Protein AF-A0A5J4NPS8-F1 (afdb_monomer_lite)

pLDDT: mean 72.7, std 23.95, range [23.03, 97.62]

Secondary structure (DSSP, 8-state):
-HHHHHHHHHHHHHHHHHHHHHHHHHHTTHHHHHHHTTT-TT-TGGG-HHHHHHHHHHHHHHHHTHHHHHHHHHHHHHHHHHHHGGGGGGS-HHHHHHHHHHHHHHHHTS-GGGG--TT----THHHHHHHHHHHHHHHHH-TT-HHHHHHHHHHHHHTT-HHHHHHHHHHHHHHHHHHHHHHHHT-TT--GGG--GGGTTS----S--SS-----S--HHHHHHHHHHHHHHTTSPPTTTTTTS--S----------------HHHHHHHHHHHHHHH-TT-HHHHHHHHHHHHHHHHHTTS-------------------------------HHHHHHHHHHHHHHHHTTSHHHHT-HHHHHHHHHHHHTTT-HHHHHHHHHHHHHH-SS-HHHHHHHHHHHHHHHHHHHHHHHHHHHHHT--------SSSSHHHHHHHHHHHHHHHHHHHGGGHHHHHHHHHHHHHHHHHTT-------S--SSTTS-HHHHHHHHHHHGGGS--SS--HHHHHHHTT-------------PPPS-----SSPPEE--STTPPSEE-TTEEEEEEEEEEPPPSSTTEEEEEEE-TT--EEEEEEESBPTT-S--TT-EEEEES-EEEEEEE-HHHHHHHHHHHHHH----HHHHHHHHHHHHTT-SB------TT-SSPPPPPBPPPEEEEEEEES-GGG-EETTEE-GGGSBPPP-TTSS-----

Organism: NCBI:txid34504

Sequence (720 aa):
MENCTDVALALSRASETVQNLIKFRSQFVNEMVEQYDIFSENDQLWNSSERLDNLIVDVRKLFDCKAERMSEVFEATLTTLKQMEPLFARASSIEKSKFCYLNGKALNAIQPDMLQSAACETDCTAWTSQAALWLTRALKFNPQCADSWCELGESCWRQGHPAEAINHFRQALKIADLRMKVYLSCLPNVKPHLRCPAFMLFPYVDPSTVTGKPFNPQQPSHVDALCQLSMALRQLPSSAQTSANHGTSAASVNQPPSSAVGKDHLSESLQLAHEAVRHSPTNGHAWSVLGNALLTTYFEHFAPTVPNSVAGSQSGAERRQADSETIQPVQAATTSQRIMSRCIAAYAQAAKDLCTALEPNFHFNRGIAWHYQDMYANSLRSWLRAICLDPQWCAPRTCALRLVQFILELVYSVDQLRRELNGTCTGVAGDAHHGAHEEHKLSMSHTKRLRDLIAPLAPCLHLLTLVNDRDQSEQLELSAAVKPTTESSKLTGQQRSAVIRLLGPYWSPASGDPAATSLLTGTQKHKGKRGKSRRSLPPSCPLTTRPLQLSLFDDLKVGQNMGKVCVGRVVNQLPSDSELVLNLLLLDAQGSPMAVRLCNIGKGLGPVRKDTVAIPHPFVEECEIPGCLLRAVLQLNAAFDTSDEPLCKLLNKLNELHLVDATVPVNETSELLPEPPTIPNMSLRMLRVPIPDILVVNGQPVGSSWTAAPILKHIFFTAV

Structure (mmCIF, N/CA/C/O backbone):
data_AF-A0A5J4NPS8-F1
#
_entry.id   AF-A0A5J4NPS8-F1
#
loop_
_atom_site.group_PDB
_atom_site.id
_atom_site.type_symbol
_atom_site.label_atom_id
_atom_site.label_alt_id
_atom_site.label_comp_id
_atom_site.label_asym_id
_atom_site.label_entity_id
_atom_site.label_seq_id
_atom_site.pdbx_PDB_ins_code
_atom_site.Cartn_x
_atom_site.Cartn_y
_atom_site.Cartn_z
_atom_site.occupancy
_atom_site.B_iso_or_equiv
_atom_site.auth_seq_id
_atom_site.auth_comp_id
_atom_site.auth_asym_id
_atom_site.auth_atom_id
_atom_site.pdbx_PDB_model_num
ATOM 1 N N . MET A 1 1 ? 29.498 -2.918 -48.732 1.00 44.78 1 MET A N 1
ATOM 2 C CA . MET A 1 1 ? 28.532 -3.807 -48.052 1.00 44.78 1 MET A CA 1
ATOM 3 C C . MET A 1 1 ? 29.078 -4.312 -46.717 1.00 44.78 1 MET A C 1
ATOM 5 O O . MET A 1 1 ? 28.304 -4.328 -45.775 1.00 44.78 1 MET A O 1
ATOM 9 N N . GLU A 1 2 ? 30.384 -4.580 -46.592 1.00 48.59 2 GLU A N 1
ATOM 10 C CA . GLU A 1 2 ? 31.048 -5.025 -45.343 1.00 48.59 2 GLU A CA 1
ATOM 11 C C . GLU A 1 2 ? 30.853 -4.081 -44.130 1.00 48.59 2 GLU A C 1
ATOM 13 O O . GLU A 1 2 ? 30.444 -4.524 -43.066 1.00 48.59 2 GLU A O 1
ATOM 18 N N . ASN A 1 3 ? 30.979 -2.755 -44.287 1.00 57.25 3 ASN A N 1
ATOM 19 C CA . ASN A 1 3 ? 30.721 -1.825 -43.164 1.00 57.25 3 ASN A CA 1
ATOM 20 C C . ASN A 1 3 ? 29.261 -1.824 -42.659 1.00 57.25 3 ASN A C 1
ATOM 22 O O . ASN A 1 3 ? 29.002 -1.413 -41.531 1.00 57.25 3 ASN A O 1
ATOM 26 N N . CYS A 1 4 ? 28.290 -2.221 -43.489 1.00 59.28 4 CYS A N 1
ATOM 27 C CA . CYS A 1 4 ? 26.874 -2.207 -43.104 1.00 59.28 4 CYS A CA 1
ATOM 28 C C . CYS A 1 4 ? 26.511 -3.451 -42.277 1.00 59.28 4 CYS A C 1
ATOM 30 O O . CYS A 1 4 ? 25.656 -3.377 -41.397 1.00 59.28 4 CYS A O 1
ATOM 32 N N . THR A 1 5 ? 27.192 -4.576 -42.525 1.00 67.81 5 THR A N 1
ATOM 33 C CA . THR A 1 5 ? 27.044 -5.806 -41.740 1.00 67.81 5 THR A CA 1
ATOM 34 C C . THR A 1 5 ? 27.658 -5.666 -40.346 1.00 67.81 5 THR A C 1
ATOM 36 O O . THR A 1 5 ? 27.051 -6.121 -39.379 1.00 67.81 5 THR A O 1
ATOM 39 N N . ASP A 1 6 ? 28.776 -4.943 -40.215 1.00 82.69 6 ASP A N 1
ATOM 40 C CA . ASP A 1 6 ? 29.448 -4.729 -38.925 1.00 82.69 6 ASP A CA 1
ATOM 41 C C . ASP A 1 6 ? 28.643 -3.833 -37.969 1.00 82.69 6 ASP A C 1
ATOM 43 O O . ASP A 1 6 ? 28.524 -4.137 -36.781 1.00 82.69 6 ASP A O 1
ATOM 47 N N . VAL A 1 7 ? 28.023 -2.759 -38.476 1.00 88.12 7 VAL A N 1
ATOM 48 C CA . VAL A 1 7 ? 27.180 -1.855 -37.665 1.00 88.12 7 VAL A CA 1
ATOM 49 C C . VAL A 1 7 ? 25.902 -2.553 -37.195 1.00 88.12 7 VAL A C 1
ATOM 51 O O . VAL A 1 7 ? 25.507 -2.410 -36.036 1.00 88.12 7 VAL A O 1
ATOM 54 N N . ALA A 1 8 ? 25.260 -3.335 -38.067 1.00 86.50 8 ALA A N 1
ATOM 55 C CA . ALA A 1 8 ? 24.063 -4.091 -37.710 1.00 86.50 8 ALA A CA 1
ATOM 56 C C . ALA A 1 8 ? 24.359 -5.157 -36.640 1.00 86.50 8 ALA A C 1
ATOM 58 O O . ALA A 1 8 ? 23.600 -5.296 -35.677 1.00 86.50 8 ALA A O 1
ATOM 59 N N . LEU A 1 9 ? 25.488 -5.862 -36.767 1.00 89.75 9 LEU A N 1
ATOM 60 C CA . LEU A 1 9 ? 25.941 -6.846 -35.785 1.00 89.75 9 LEU A CA 1
ATOM 61 C C . LEU A 1 9 ? 26.303 -6.185 -34.445 1.00 89.75 9 LEU A C 1
ATOM 63 O O . LEU A 1 9 ? 25.888 -6.671 -33.391 1.00 89.75 9 LEU A O 1
ATOM 67 N N . ALA A 1 10 ? 26.989 -5.038 -34.476 1.00 91.12 10 ALA A N 1
ATOM 68 C CA . ALA A 1 10 ? 27.291 -4.253 -33.280 1.00 91.12 10 ALA A CA 1
ATOM 69 C C . ALA A 1 10 ? 26.016 -3.773 -32.564 1.00 91.12 10 ALA A C 1
ATOM 71 O O . ALA A 1 10 ? 25.919 -3.898 -31.346 1.00 91.12 10 ALA A O 1
ATOM 72 N N . LEU A 1 11 ? 25.004 -3.293 -33.298 1.00 91.25 11 LEU A N 1
ATOM 73 C CA . LEU A 1 11 ? 23.706 -2.920 -32.718 1.00 91.25 11 LEU A CA 1
ATOM 74 C C . LEU A 1 11 ? 22.974 -4.104 -32.092 1.00 91.25 11 LEU A C 1
ATOM 76 O O . LEU A 1 11 ? 22.384 -3.951 -31.024 1.00 91.25 11 LEU A O 1
ATOM 80 N N . SER A 1 12 ? 23.001 -5.270 -32.741 1.00 92.44 12 SER A N 1
ATOM 81 C CA . SER A 1 12 ? 22.398 -6.485 -32.188 1.00 92.44 12 SER A CA 1
ATOM 82 C C . SER A 1 12 ? 23.058 -6.856 -30.863 1.00 92.44 12 SER A C 1
ATOM 84 O O . SER A 1 12 ? 22.365 -7.070 -29.871 1.00 92.44 12 SER A O 1
ATOM 86 N N . ARG A 1 13 ? 24.396 -6.846 -30.822 1.00 93.56 13 ARG A N 1
ATOM 87 C CA . ARG A 1 13 ? 25.163 -7.156 -29.612 1.00 93.56 13 ARG A CA 1
ATOM 88 C C . ARG A 1 13 ? 24.951 -6.118 -28.507 1.00 93.56 13 ARG A C 1
ATOM 90 O O . ARG A 1 13 ? 24.788 -6.501 -27.357 1.00 93.56 13 ARG A O 1
ATOM 97 N N . ALA A 1 14 ? 24.895 -4.828 -28.845 1.00 92.88 14 ALA A N 1
ATOM 98 C CA . ALA A 1 14 ? 24.568 -3.762 -27.895 1.00 92.88 14 ALA A CA 1
ATOM 99 C C . ALA A 1 14 ? 23.147 -3.912 -27.325 1.00 92.88 14 ALA A C 1
ATOM 101 O O . ALA A 1 14 ? 22.915 -3.680 -26.143 1.00 92.88 14 ALA A O 1
ATOM 102 N N . SER A 1 15 ? 22.178 -4.306 -28.155 1.00 93.25 15 SER A N 1
ATOM 103 C CA . SER A 1 15 ? 20.814 -4.563 -27.689 1.00 93.25 15 SER A CA 1
ATOM 104 C C . SER A 1 15 ? 20.766 -5.761 -26.745 1.00 93.25 15 SER A C 1
ATOM 106 O O . SER A 1 15 ? 20.079 -5.703 -25.730 1.00 93.25 15 SER A O 1
ATOM 108 N N . GLU A 1 16 ? 21.479 -6.837 -27.072 1.00 94.69 16 GLU A N 1
ATOM 109 C CA . GLU A 1 16 ? 21.549 -8.046 -26.253 1.00 94.69 16 GLU A CA 1
ATOM 110 C C . GLU A 1 16 ? 22.204 -7.773 -24.894 1.00 94.69 16 GLU A C 1
ATOM 112 O O . GLU A 1 16 ? 21.657 -8.156 -23.863 1.00 94.69 16 GLU A O 1
ATOM 117 N N . THR A 1 17 ? 23.323 -7.044 -24.858 1.00 94.25 17 THR A N 1
ATOM 118 C CA . THR A 1 17 ? 24.016 -6.728 -23.599 1.00 94.25 17 THR A CA 1
ATOM 119 C C . THR A 1 17 ? 23.158 -5.863 -22.679 1.00 94.25 17 THR A C 1
ATOM 121 O O . THR A 1 17 ? 23.041 -6.159 -21.492 1.00 94.25 17 THR A O 1
ATOM 124 N N . VAL A 1 18 ? 22.481 -4.847 -23.223 1.00 92.62 18 VAL A N 1
ATOM 125 C CA . VAL A 1 18 ? 21.555 -4.004 -22.449 1.00 92.62 18 VAL A CA 1
ATOM 126 C C . VAL A 1 18 ? 20.334 -4.796 -21.974 1.00 92.62 18 VAL A C 1
ATOM 128 O O . VAL A 1 18 ? 19.896 -4.625 -20.837 1.00 92.62 18 VAL A O 1
ATOM 131 N N . GLN A 1 19 ? 19.791 -5.696 -22.798 1.00 91.06 19 GLN A N 1
ATOM 132 C CA . GLN A 1 19 ? 18.701 -6.581 -22.375 1.00 91.06 19 GLN A CA 1
ATOM 133 C C . GLN A 1 19 ? 19.138 -7.533 -21.262 1.00 91.06 19 GLN A C 1
ATOM 135 O O . GLN A 1 19 ? 18.377 -7.729 -20.320 1.00 91.06 19 GLN A O 1
ATOM 140 N N . ASN A 1 20 ? 20.357 -8.073 -21.325 1.00 92.06 20 ASN A N 1
ATOM 141 C CA . ASN A 1 20 ? 20.907 -8.931 -20.278 1.00 92.06 20 ASN A CA 1
ATOM 142 C C . ASN A 1 20 ? 21.058 -8.180 -18.951 1.00 92.06 20 ASN A C 1
ATOM 144 O O . ASN A 1 20 ? 20.686 -8.726 -17.916 1.00 92.06 20 ASN A O 1
ATOM 148 N N . LEU A 1 21 ? 21.508 -6.920 -18.976 1.00 89.94 21 LEU A N 1
ATOM 149 C CA . LEU A 1 21 ? 21.555 -6.064 -17.787 1.00 89.94 21 LEU A CA 1
ATOM 150 C C . LEU A 1 21 ? 20.160 -5.858 -17.174 1.00 89.94 21 LEU A C 1
ATOM 152 O O . LEU A 1 21 ? 19.966 -6.071 -15.978 1.00 89.94 21 LEU A O 1
ATOM 156 N N . ILE A 1 22 ? 19.174 -5.480 -17.992 1.00 86.56 22 ILE A N 1
ATOM 157 C CA . ILE A 1 22 ? 17.793 -5.255 -17.532 1.00 86.56 22 ILE A CA 1
ATOM 158 C C . ILE A 1 22 ? 17.183 -6.553 -16.995 1.00 86.56 22 ILE A C 1
ATOM 160 O O . ILE A 1 22 ? 16.532 -6.546 -15.951 1.00 86.56 22 ILE A O 1
ATOM 164 N N . LYS A 1 23 ? 17.412 -7.672 -17.689 1.00 87.06 23 LYS A N 1
ATOM 165 C CA . LYS A 1 23 ? 16.945 -8.995 -17.281 1.00 87.06 23 LYS A CA 1
ATOM 166 C C . LYS A 1 23 ? 17.560 -9.391 -15.945 1.00 87.06 23 LYS A C 1
ATOM 168 O O . LYS A 1 23 ? 16.820 -9.781 -15.052 1.00 87.06 23 LYS A O 1
ATOM 173 N N . PHE A 1 24 ? 18.875 -9.238 -15.792 1.00 87.88 24 PHE A N 1
ATOM 174 C CA . PHE A 1 24 ? 19.563 -9.515 -14.536 1.00 87.88 24 PHE A CA 1
ATOM 175 C C . PHE A 1 24 ? 18.956 -8.692 -13.400 1.00 87.88 24 PHE A C 1
ATOM 177 O O . PHE A 1 24 ? 18.512 -9.263 -12.414 1.00 87.88 24 PHE A O 1
ATOM 184 N N . ARG A 1 25 ? 18.810 -7.375 -13.576 1.00 84.25 25 ARG A N 1
ATOM 185 C CA . ARG A 1 25 ? 18.185 -6.491 -12.582 1.00 84.25 25 ARG A CA 1
ATOM 186 C C . ARG A 1 25 ? 16.781 -6.944 -12.170 1.00 84.25 25 ARG A C 1
ATOM 188 O O . ARG A 1 25 ? 16.480 -6.982 -10.982 1.00 84.25 25 ARG A O 1
ATOM 195 N N . SER A 1 26 ? 15.919 -7.231 -13.144 1.00 79.69 26 SER A N 1
ATOM 196 C CA . SER A 1 26 ? 14.492 -7.478 -12.904 1.00 79.69 26 SER A CA 1
ATOM 197 C C . SER A 1 26 ? 14.161 -8.928 -12.535 1.00 79.69 26 SER A C 1
ATOM 199 O O . SER A 1 26 ? 13.085 -9.170 -12.007 1.00 79.69 26 SER A O 1
ATOM 201 N N . GLN A 1 27 ? 15.049 -9.887 -12.813 1.00 83.75 27 GLN A N 1
ATOM 202 C CA . GLN A 1 27 ? 14.790 -11.324 -12.634 1.00 83.75 27 GLN A CA 1
ATOM 203 C C . GLN A 1 27 ? 15.786 -12.013 -11.694 1.00 83.75 27 GLN A C 1
ATOM 205 O O . GLN A 1 27 ? 15.737 -13.230 -11.541 1.00 83.75 27 GLN A O 1
ATOM 210 N N . PHE A 1 28 ? 16.676 -11.260 -11.037 1.00 85.81 28 PHE A N 1
ATOM 211 C CA . PHE A 1 28 ? 17.674 -11.803 -10.106 1.00 85.81 28 PHE A CA 1
ATOM 212 C C . PHE A 1 28 ? 17.069 -12.659 -8.984 1.00 85.81 28 PHE A C 1
ATOM 214 O O . PHE A 1 28 ? 17.697 -13.598 -8.512 1.00 85.81 28 PHE A O 1
ATOM 221 N N . VAL A 1 29 ? 15.842 -12.340 -8.567 1.00 88.31 29 VAL A N 1
ATOM 222 C CA . VAL A 1 29 ? 15.129 -13.024 -7.478 1.00 88.31 29 VAL A CA 1
ATOM 223 C C . VAL A 1 29 ? 14.244 -14.181 -7.955 1.00 88.31 29 VAL A C 1
ATOM 225 O O . VAL A 1 29 ? 13.626 -14.835 -7.120 1.00 88.31 29 VAL A O 1
ATOM 228 N N . ASN A 1 30 ? 14.167 -14.459 -9.264 1.00 89.88 30 ASN A N 1
ATOM 229 C CA . ASN A 1 30 ? 13.216 -15.430 -9.822 1.00 89.88 30 ASN A CA 1
ATOM 230 C C . ASN A 1 30 ? 13.390 -16.838 -9.252 1.00 89.88 30 ASN A C 1
ATOM 232 O O . ASN A 1 30 ? 12.401 -17.457 -8.881 1.00 89.88 30 ASN A O 1
ATOM 236 N N . GLU A 1 31 ? 14.629 -17.322 -9.146 1.00 89.75 31 GLU A N 1
ATOM 237 C CA . GLU A 1 31 ? 14.908 -18.668 -8.627 1.00 89.75 31 GLU A CA 1
ATOM 238 C C . GLU A 1 31 ? 14.373 -18.830 -7.195 1.00 89.75 31 GLU A C 1
ATOM 240 O O . GLU A 1 31 ? 13.678 -19.797 -6.891 1.00 89.75 31 GLU A O 1
ATOM 245 N N . MET A 1 32 ? 14.602 -17.829 -6.338 1.00 92.56 32 MET A N 1
ATOM 246 C CA . MET A 1 32 ? 14.068 -17.790 -4.973 1.00 92.56 32 MET A CA 1
ATOM 247 C C . MET A 1 32 ? 12.535 -17.675 -4.966 1.00 92.56 32 MET A C 1
ATOM 249 O O . MET A 1 32 ? 11.861 -18.351 -4.190 1.00 92.56 32 MET A O 1
ATOM 253 N N . VAL A 1 33 ? 11.964 -16.827 -5.826 1.00 92.06 33 VAL A N 1
ATOM 254 C CA . VAL A 1 33 ? 10.509 -16.656 -5.950 1.00 92.06 33 VAL A CA 1
ATOM 255 C C . VAL A 1 33 ? 9.825 -17.973 -6.318 1.00 92.06 33 VAL A C 1
ATOM 257 O O . VAL A 1 33 ? 8.807 -18.306 -5.709 1.00 92.06 33 VAL A O 1
ATOM 260 N N . GLU A 1 34 ? 10.385 -18.722 -7.269 1.00 92.19 34 GLU A N 1
ATOM 261 C CA . GLU A 1 34 ? 9.882 -20.028 -7.705 1.00 92.19 34 GLU A CA 1
ATOM 262 C C . GLU A 1 34 ? 10.060 -21.096 -6.618 1.00 92.19 34 GLU A C 1
ATOM 264 O O . GLU A 1 34 ? 9.116 -21.824 -6.318 1.00 92.19 34 GLU A O 1
ATOM 269 N N . GLN A 1 35 ? 11.228 -21.147 -5.968 1.00 93.69 35 GLN A N 1
ATOM 270 C CA . GLN A 1 35 ? 11.519 -22.091 -4.882 1.00 93.69 35 GLN A CA 1
ATOM 271 C C . GLN A 1 35 ? 10.521 -21.971 -3.720 1.00 93.69 35 GLN A C 1
ATOM 273 O O . GLN A 1 35 ? 10.077 -22.978 -3.160 1.00 93.69 35 GLN A O 1
ATOM 278 N N . TYR A 1 36 ? 10.170 -20.742 -3.338 1.00 93.88 36 TYR A N 1
ATOM 279 C CA . TYR A 1 36 ? 9.294 -20.483 -2.195 1.00 93.88 36 TYR A CA 1
ATOM 280 C C . TYR A 1 36 ? 7.821 -20.282 -2.569 1.00 93.88 36 TYR A C 1
ATOM 282 O O . TYR A 1 36 ? 6.982 -20.246 -1.669 1.00 93.88 36 TYR A O 1
ATOM 290 N N . ASP A 1 37 ? 7.491 -20.209 -3.861 1.00 92.75 37 ASP A N 1
ATOM 291 C CA . ASP A 1 37 ? 6.150 -19.886 -4.366 1.00 92.75 37 ASP A CA 1
ATOM 292 C C . ASP A 1 37 ? 5.600 -18.587 -3.729 1.00 92.75 37 ASP A C 1
ATOM 294 O O . ASP A 1 37 ? 4.496 -18.520 -3.184 1.00 92.75 37 ASP A O 1
ATOM 298 N N . ILE A 1 38 ? 6.420 -17.526 -3.744 1.00 92.69 38 ILE A N 1
ATOM 299 C CA . ILE A 1 38 ? 6.174 -16.258 -3.018 1.00 92.69 38 ILE A CA 1
ATOM 300 C C . ILE A 1 38 ? 4.837 -15.601 -3.417 1.00 92.69 38 ILE A C 1
ATOM 302 O O . ILE A 1 38 ? 4.166 -14.950 -2.598 1.00 92.69 38 ILE A O 1
ATOM 306 N N . PHE A 1 39 ? 4.430 -15.779 -4.675 1.00 91.19 39 PHE A N 1
ATOM 307 C CA . PHE A 1 39 ? 3.239 -15.161 -5.263 1.00 91.19 39 PHE A CA 1
ATOM 308 C C . PHE A 1 39 ? 1.999 -16.066 -5.278 1.00 91.19 39 PHE A C 1
ATOM 310 O O . PHE A 1 39 ? 0.966 -15.639 -5.790 1.00 91.19 39 PHE A O 1
ATOM 317 N N . SER A 1 40 ? 2.067 -17.259 -4.676 1.00 87.12 40 SER A N 1
ATOM 318 C CA . SER A 1 40 ? 0.933 -18.183 -4.555 1.00 87.12 40 SER A CA 1
ATOM 319 C C . SER A 1 40 ? -0.300 -17.529 -3.935 1.00 87.12 40 SER A C 1
ATOM 321 O O . SER A 1 40 ? -0.193 -16.843 -2.914 1.00 87.12 40 SER A O 1
ATOM 323 N N . GLU A 1 41 ? -1.483 -17.818 -4.480 1.00 79.00 41 GLU A N 1
ATOM 324 C CA . GLU A 1 41 ? -2.767 -17.429 -3.874 1.00 79.00 41 GLU A CA 1
ATOM 325 C C . GLU A 1 41 ? -3.144 -18.316 -2.676 1.00 79.00 41 GLU A C 1
ATOM 327 O O . GLU A 1 41 ? -3.942 -17.913 -1.835 1.00 79.00 41 GLU A O 1
ATOM 332 N N . ASN A 1 42 ? -2.542 -19.505 -2.557 1.00 82.25 42 ASN A N 1
ATOM 333 C CA . ASN A 1 42 ? -2.831 -20.446 -1.470 1.00 82.25 42 ASN A CA 1
ATOM 334 C C . ASN A 1 42 ? -2.170 -20.054 -0.137 1.00 82.25 42 ASN A C 1
ATOM 336 O O . ASN A 1 42 ? -2.407 -20.707 0.878 1.00 82.25 42 ASN A O 1
ATOM 340 N N . ASP A 1 43 ? -1.300 -19.036 -0.148 1.00 83.31 43 ASP A N 1
ATOM 341 C CA . ASP A 1 43 ? -0.603 -18.472 1.013 1.00 83.31 43 ASP A CA 1
ATOM 342 C C . ASP A 1 43 ? 0.094 -19.510 1.933 1.00 83.31 43 ASP A C 1
ATOM 344 O O . ASP A 1 43 ? 0.365 -19.233 3.100 1.00 83.31 43 ASP A O 1
ATOM 348 N N . GLN A 1 44 ? 0.447 -20.699 1.418 1.00 88.56 44 GLN A N 1
ATOM 349 C CA . GLN A 1 44 ? 1.082 -21.772 2.203 1.00 88.56 44 GLN A CA 1
ATOM 350 C C . GLN A 1 44 ? 2.422 -21.343 2.811 1.00 88.56 44 GLN A C 1
ATOM 352 O O . GLN A 1 44 ? 2.707 -21.670 3.961 1.00 88.56 44 GLN A O 1
ATOM 357 N N . LEU A 1 45 ? 3.229 -20.594 2.051 1.00 91.00 45 LEU A N 1
ATOM 358 C CA . LEU A 1 45 ? 4.465 -19.974 2.536 1.00 91.00 45 LEU A CA 1
ATOM 359 C C . LEU A 1 45 ? 4.181 -19.088 3.754 1.00 91.00 45 LEU A C 1
ATOM 361 O O . LEU A 1 45 ? 4.774 -19.253 4.812 1.00 91.00 45 LEU A O 1
ATOM 365 N N . TRP A 1 46 ? 3.222 -18.179 3.603 1.00 90.69 46 TRP A N 1
ATOM 366 C CA . TRP A 1 46 ? 2.892 -17.129 4.564 1.00 90.69 46 TRP A CA 1
ATOM 367 C C . TRP A 1 46 ? 2.223 -17.637 5.847 1.00 90.69 46 TRP A C 1
ATOM 369 O O . TRP A 1 46 ? 2.041 -16.860 6.782 1.00 90.69 46 TRP A O 1
ATOM 379 N N . ASN A 1 47 ? 1.869 -18.923 5.892 1.00 89.12 47 ASN A N 1
ATOM 380 C CA . ASN A 1 47 ? 1.265 -19.594 7.039 1.00 89.12 47 ASN A CA 1
ATOM 381 C C . ASN A 1 47 ? 2.209 -20.634 7.687 1.00 89.12 47 ASN A C 1
ATOM 383 O O . ASN A 1 47 ? 1.787 -21.350 8.591 1.00 89.12 47 ASN A O 1
ATOM 387 N N . SER A 1 48 ? 3.468 -20.740 7.239 1.00 90.44 48 SER A N 1
ATOM 388 C CA . SER A 1 48 ? 4.460 -21.690 7.762 1.00 90.44 48 SER A CA 1
ATOM 389 C C . SER A 1 48 ? 5.685 -20.959 8.309 1.00 90.44 48 SER A C 1
ATOM 391 O O . SER A 1 48 ? 6.447 -20.363 7.549 1.00 90.44 48 SER A O 1
ATOM 393 N N . SER A 1 49 ? 5.901 -21.039 9.627 1.00 87.69 49 SER A N 1
ATOM 394 C CA . SER A 1 49 ? 7.070 -20.429 10.279 1.00 87.69 49 SER A CA 1
ATOM 395 C C . SER A 1 49 ? 8.389 -20.980 9.734 1.00 87.69 49 SER A C 1
ATOM 397 O O . SER A 1 49 ? 9.277 -20.204 9.419 1.00 87.69 49 SER A O 1
ATOM 399 N N . GLU A 1 50 ? 8.497 -22.298 9.540 1.00 89.69 50 GLU A N 1
ATOM 400 C CA . GLU A 1 50 ? 9.714 -22.938 9.016 1.00 89.69 50 GLU A CA 1
ATOM 401 C C . GLU A 1 50 ? 10.063 -22.443 7.604 1.00 89.69 50 GLU A C 1
ATOM 403 O O . GLU A 1 50 ? 11.205 -22.081 7.324 1.00 89.69 50 GLU A O 1
ATOM 408 N N . ARG A 1 51 ? 9.072 -22.373 6.701 1.00 92.44 51 ARG A N 1
ATOM 409 C CA . ARG A 1 51 ? 9.310 -21.881 5.335 1.00 92.44 51 ARG A CA 1
ATOM 410 C C . ARG A 1 51 ? 9.676 -20.399 5.315 1.00 92.44 51 ARG A C 1
ATOM 412 O O . ARG A 1 51 ? 10.505 -20.012 4.496 1.00 92.44 51 ARG A O 1
ATOM 419 N N . LEU A 1 52 ? 9.074 -19.590 6.189 1.00 91.56 52 LEU A N 1
ATOM 420 C CA . LEU A 1 52 ? 9.415 -18.173 6.329 1.00 91.56 52 LEU A CA 1
ATOM 421 C C . LEU A 1 52 ? 10.832 -17.987 6.875 1.00 91.56 52 LEU A C 1
ATOM 423 O O . LEU A 1 52 ? 11.586 -17.209 6.300 1.00 91.56 52 LEU A O 1
ATOM 427 N N . ASP A 1 53 ? 11.218 -18.731 7.912 1.00 88.94 53 ASP A N 1
ATOM 428 C CA . ASP A 1 53 ? 12.562 -18.672 8.498 1.00 88.94 53 ASP A CA 1
ATOM 429 C C . ASP A 1 53 ? 13.631 -19.009 7.434 1.00 88.94 53 ASP A C 1
ATOM 431 O O . ASP A 1 53 ? 14.597 -18.261 7.259 1.00 88.94 53 ASP A O 1
ATOM 435 N N . ASN A 1 54 ? 13.408 -20.064 6.641 1.00 91.94 54 ASN A N 1
ATOM 436 C CA . ASN A 1 54 ? 14.289 -20.439 5.529 1.00 91.94 54 ASN A CA 1
ATOM 437 C C . ASN A 1 54 ? 14.346 -19.363 4.428 1.00 91.94 54 ASN A C 1
ATOM 439 O O . ASN A 1 54 ? 15.435 -18.994 3.982 1.00 91.94 54 ASN A O 1
ATOM 443 N N . LEU A 1 55 ? 13.194 -18.801 4.038 1.00 93.44 55 LEU A N 1
ATOM 444 C CA . LEU A 1 55 ? 13.133 -17.714 3.056 1.00 93.44 55 LEU A CA 1
ATOM 445 C C . LEU A 1 55 ? 13.945 -16.500 3.515 1.00 93.44 55 LEU A C 1
ATOM 447 O O . LEU A 1 55 ? 14.671 -15.918 2.718 1.00 93.44 55 LEU A O 1
ATOM 451 N N . ILE A 1 56 ? 13.842 -16.109 4.785 1.00 90.44 56 ILE A N 1
ATOM 452 C CA . ILE A 1 56 ? 14.553 -14.944 5.331 1.00 90.44 56 ILE A CA 1
ATOM 453 C C . ILE A 1 56 ? 16.071 -15.140 5.245 1.00 90.44 56 ILE A C 1
ATOM 455 O O . ILE A 1 56 ? 16.794 -14.223 4.846 1.00 90.44 56 ILE A O 1
ATOM 459 N N . VAL A 1 57 ? 16.553 -16.340 5.577 1.00 90.19 57 VAL A N 1
ATOM 460 C CA . VAL A 1 57 ? 17.974 -16.696 5.462 1.00 90.19 57 VAL A CA 1
ATOM 461 C C . VAL A 1 57 ? 18.445 -16.620 4.008 1.00 90.19 57 VAL A C 1
ATOM 463 O O . VAL A 1 57 ? 19.511 -16.061 3.741 1.00 90.19 57 VAL A O 1
ATOM 466 N N . ASP A 1 58 ? 17.662 -17.144 3.067 1.00 91.31 58 ASP A N 1
ATOM 467 C CA . ASP A 1 58 ? 18.024 -17.145 1.648 1.00 91.31 58 ASP A CA 1
ATOM 468 C C . ASP A 1 58 ? 17.944 -15.747 1.019 1.00 91.31 58 ASP A C 1
ATOM 470 O O . ASP A 1 58 ? 18.844 -15.375 0.267 1.00 91.31 58 ASP A O 1
ATOM 474 N N . VAL A 1 59 ? 16.950 -14.927 1.390 1.00 91.31 59 VAL A N 1
ATOM 475 C CA . VAL A 1 59 ? 16.866 -13.506 1.002 1.00 91.31 59 VAL A CA 1
ATOM 476 C C . VAL A 1 59 ? 18.132 -12.774 1.438 1.00 91.31 59 VAL A C 1
ATOM 478 O O . VAL A 1 59 ? 18.737 -12.068 0.636 1.00 91.31 59 VAL A O 1
ATOM 481 N N . ARG A 1 60 ? 18.580 -12.962 2.683 1.00 87.25 60 ARG A N 1
ATOM 482 C CA . ARG A 1 60 ? 19.806 -12.323 3.174 1.00 87.25 60 ARG A CA 1
ATOM 483 C C . ARG A 1 60 ? 21.022 -12.718 2.333 1.00 87.25 60 ARG A C 1
ATOM 485 O O . ARG A 1 60 ? 21.677 -11.845 1.772 1.00 87.25 60 ARG A O 1
ATOM 492 N N . LYS A 1 61 ? 21.261 -14.022 2.159 1.00 88.31 61 LYS A N 1
ATOM 493 C CA . LYS A 1 61 ? 22.383 -14.533 1.348 1.00 88.31 61 LYS A CA 1
ATOM 494 C C . LYS A 1 61 ? 22.349 -14.012 -0.091 1.00 88.31 61 LYS A C 1
ATOM 496 O O . LYS A 1 61 ? 23.384 -13.670 -0.659 1.00 88.31 61 LYS A O 1
ATOM 501 N N . LEU A 1 62 ? 21.160 -13.969 -0.692 1.00 88.50 62 LEU A N 1
ATOM 502 C CA . LEU A 1 62 ? 20.974 -13.530 -2.070 1.00 88.50 62 LEU A CA 1
ATOM 503 C C . LEU A 1 62 ? 21.308 -12.040 -2.233 1.00 88.50 62 LEU A C 1
ATOM 505 O O . LEU A 1 62 ? 21.949 -11.654 -3.211 1.00 88.50 62 LEU A O 1
ATOM 509 N N . PHE A 1 63 ? 20.910 -11.202 -1.275 1.00 86.31 63 PHE A N 1
ATOM 510 C CA . PHE A 1 63 ? 21.128 -9.758 -1.344 1.00 86.31 63 PHE A CA 1
ATOM 511 C C . PHE A 1 63 ? 22.518 -9.309 -0.884 1.00 86.31 63 PHE A C 1
ATOM 513 O O . PHE A 1 63 ? 22.974 -8.276 -1.373 1.00 86.31 63 PHE A O 1
ATOM 520 N N . ASP A 1 64 ? 23.229 -10.111 -0.084 1.00 82.56 64 ASP A N 1
ATOM 521 C CA . ASP A 1 64 ? 24.639 -9.866 0.261 1.00 82.56 64 ASP A CA 1
ATOM 522 C C . ASP A 1 64 ? 25.532 -9.788 -0.998 1.00 82.56 64 ASP A C 1
ATOM 524 O O . ASP A 1 64 ? 26.448 -8.973 -1.060 1.00 82.56 64 ASP A O 1
ATOM 528 N N . CYS A 1 65 ? 25.236 -10.576 -2.043 1.00 81.38 65 CYS A N 1
ATOM 529 C CA . CYS A 1 65 ? 26.007 -10.590 -3.298 1.00 81.38 65 CYS A CA 1
ATOM 530 C C . CYS A 1 65 ? 25.363 -9.809 -4.462 1.00 81.38 65 CYS A C 1
ATOM 532 O O . CYS A 1 65 ? 25.972 -9.667 -5.528 1.00 81.38 65 CYS A O 1
ATOM 534 N N . LYS A 1 66 ? 24.129 -9.306 -4.300 1.00 84.06 66 LYS A N 1
ATOM 535 C CA . LYS A 1 66 ? 23.364 -8.670 -5.391 1.00 84.06 66 LYS A CA 1
ATOM 536 C C . LYS A 1 66 ? 24.054 -7.418 -5.921 1.00 84.06 66 LYS A C 1
ATOM 538 O O . LYS A 1 66 ? 24.182 -7.274 -7.134 1.00 84.06 66 LYS A O 1
ATOM 543 N N . ALA A 1 67 ? 24.476 -6.522 -5.028 1.00 80.50 67 ALA A N 1
ATOM 544 C CA . ALA A 1 67 ? 25.073 -5.241 -5.407 1.00 80.50 67 ALA A CA 1
ATOM 545 C C . ALA A 1 67 ? 26.381 -5.434 -6.194 1.00 80.50 67 ALA A C 1
ATOM 547 O O . ALA A 1 67 ? 26.575 -4.807 -7.236 1.00 80.50 67 ALA A O 1
ATOM 548 N N . GLU A 1 68 ? 27.234 -6.360 -5.748 1.00 84.06 68 GLU A N 1
ATOM 549 C CA . GLU A 1 68 ? 28.507 -6.681 -6.402 1.00 84.06 68 GLU A CA 1
ATOM 550 C C . GLU A 1 68 ? 28.280 -7.254 -7.807 1.00 84.06 68 GLU A C 1
ATOM 552 O O . GLU A 1 68 ? 28.734 -6.676 -8.794 1.00 84.06 68 GLU A O 1
ATOM 557 N N . ARG A 1 69 ? 27.458 -8.304 -7.936 1.00 86.88 69 ARG A N 1
ATOM 558 C CA . ARG A 1 69 ? 27.149 -8.914 -9.243 1.00 86.88 69 ARG A CA 1
ATOM 559 C C . ARG A 1 69 ? 26.459 -7.941 -10.198 1.00 86.88 69 ARG A C 1
ATOM 561 O O . ARG A 1 69 ? 26.695 -7.969 -11.404 1.00 86.88 69 ARG A O 1
ATOM 568 N N . MET A 1 70 ? 25.582 -7.083 -9.682 1.00 86.69 70 MET A N 1
ATOM 569 C CA . MET A 1 70 ? 24.887 -6.083 -10.492 1.00 86.69 70 MET A CA 1
ATOM 570 C C . MET A 1 70 ? 25.854 -5.001 -10.996 1.00 86.69 70 MET A C 1
ATOM 572 O O . MET A 1 70 ? 25.777 -4.631 -12.168 1.00 86.69 70 MET A O 1
ATOM 576 N N . SER A 1 71 ? 26.824 -4.596 -10.168 1.00 85.38 71 SER A N 1
ATOM 577 C CA . SER A 1 71 ? 27.934 -3.720 -10.568 1.00 85.38 71 SER A CA 1
ATOM 578 C C . SER A 1 71 ? 28.795 -4.351 -11.669 1.00 85.38 71 SER A C 1
ATOM 580 O O . SER A 1 71 ? 29.090 -3.699 -12.668 1.00 85.38 71 SER A O 1
ATOM 582 N N . GLU A 1 72 ? 29.146 -5.634 -11.545 1.00 89.50 72 GLU A N 1
ATOM 583 C CA . GLU A 1 72 ? 29.939 -6.355 -12.553 1.00 89.50 72 GLU A CA 1
ATOM 584 C C . GLU A 1 72 ? 29.244 -6.398 -13.922 1.00 89.50 72 GLU A C 1
ATOM 586 O O . GLU A 1 72 ? 29.840 -6.058 -14.949 1.00 89.50 72 GLU A O 1
ATOM 591 N N . VAL A 1 73 ? 27.962 -6.786 -13.949 1.00 91.12 73 VAL A N 1
ATOM 592 C CA . VAL A 1 73 ? 27.171 -6.857 -15.190 1.00 91.12 73 VAL A CA 1
ATOM 593 C C . VAL A 1 73 ? 27.012 -5.467 -15.813 1.00 91.12 73 VAL A C 1
ATOM 595 O O . VAL A 1 73 ? 27.056 -5.323 -17.041 1.00 91.12 73 VAL A O 1
ATOM 598 N N . PHE A 1 74 ? 26.863 -4.429 -14.989 1.00 91.00 74 PHE A N 1
ATOM 599 C CA . PHE A 1 74 ? 26.781 -3.051 -15.457 1.00 91.00 74 PHE A CA 1
ATOM 600 C C . PHE A 1 74 ? 28.069 -2.569 -16.114 1.00 91.00 74 PHE A C 1
ATOM 602 O O . PHE A 1 74 ? 28.041 -2.121 -17.262 1.00 91.00 74 PHE A O 1
ATOM 609 N N . GLU A 1 75 ? 29.202 -2.706 -15.427 1.00 90.81 75 GLU A N 1
ATOM 610 C CA . GLU A 1 75 ? 30.503 -2.267 -15.929 1.00 90.81 75 GLU A CA 1
ATOM 611 C C . GLU A 1 75 ? 30.911 -3.039 -17.188 1.00 90.81 75 GLU A C 1
ATOM 613 O O . GLU A 1 75 ? 31.428 -2.453 -18.148 1.00 90.81 75 GLU A O 1
ATOM 618 N N . ALA A 1 76 ? 30.584 -4.334 -17.259 1.00 93.25 76 ALA A N 1
ATOM 619 C CA . ALA A 1 76 ? 30.749 -5.133 -18.470 1.00 93.25 76 ALA A CA 1
ATOM 620 C C . ALA A 1 76 ? 29.886 -4.602 -19.631 1.00 93.25 76 ALA A C 1
ATOM 622 O O . ALA A 1 76 ? 30.353 -4.513 -20.775 1.00 93.25 76 ALA A O 1
ATOM 623 N N . THR A 1 77 ? 28.644 -4.194 -19.347 1.00 94.50 77 THR A N 1
ATOM 624 C CA . THR A 1 77 ? 27.736 -3.592 -20.336 1.00 94.50 77 THR A CA 1
ATOM 625 C C . THR A 1 77 ? 28.287 -2.262 -20.847 1.00 94.50 77 THR A C 1
ATOM 627 O O . THR A 1 77 ? 28.395 -2.074 -22.061 1.00 94.50 77 THR A O 1
ATOM 630 N N . LEU A 1 78 ? 28.709 -1.363 -19.952 1.00 92.88 78 LEU A N 1
ATOM 631 C CA . LEU A 1 78 ? 29.277 -0.066 -20.329 1.00 92.88 78 LEU A CA 1
ATOM 632 C C . LEU A 1 78 ? 30.583 -0.214 -21.111 1.00 92.88 78 LEU A C 1
ATOM 634 O O . LEU A 1 78 ? 30.783 0.473 -22.112 1.00 92.88 78 LEU A O 1
ATOM 638 N N . THR A 1 79 ? 31.455 -1.135 -20.702 1.00 94.50 79 THR A N 1
ATOM 639 C CA . THR A 1 79 ? 32.698 -1.450 -21.421 1.00 94.50 79 THR A CA 1
ATOM 640 C C . THR A 1 79 ? 32.410 -1.928 -22.840 1.00 94.50 79 THR A C 1
ATOM 642 O O . THR A 1 79 ? 33.023 -1.449 -23.796 1.00 94.50 79 THR A O 1
ATOM 645 N N . THR A 1 80 ? 31.430 -2.819 -22.995 1.00 94.38 80 THR A N 1
ATOM 646 C CA . THR A 1 80 ? 31.021 -3.331 -24.306 1.00 94.38 80 THR A CA 1
ATOM 647 C C . THR A 1 80 ? 30.481 -2.214 -25.202 1.00 94.38 80 THR A C 1
ATOM 649 O O . THR A 1 80 ? 30.861 -2.122 -26.369 1.00 94.38 80 THR A O 1
ATOM 652 N N . LEU A 1 81 ? 29.641 -1.324 -24.662 1.00 94.12 81 LEU A N 1
ATOM 653 C CA . LEU A 1 81 ? 29.111 -0.179 -25.407 1.00 94.12 81 LEU A CA 1
ATOM 654 C C . LEU A 1 81 ? 30.224 0.795 -25.824 1.00 94.12 81 LEU A C 1
ATOM 656 O O . LEU A 1 81 ? 30.275 1.191 -26.989 1.00 94.12 81 LEU A O 1
ATOM 660 N N . LYS A 1 82 ? 31.163 1.117 -24.925 1.00 93.75 82 LYS A N 1
ATOM 661 C CA . LYS A 1 82 ? 32.322 1.983 -25.220 1.00 93.75 82 LYS A CA 1
ATOM 662 C C . LYS A 1 82 ? 33.185 1.430 -26.359 1.00 93.75 82 LYS A C 1
ATOM 664 O O . LYS A 1 82 ? 33.575 2.181 -27.247 1.00 93.75 82 LYS A O 1
ATOM 669 N N . GLN A 1 83 ? 33.446 0.120 -26.378 1.00 92.62 83 GLN A N 1
ATOM 670 C CA . GLN A 1 83 ? 34.225 -0.527 -27.446 1.00 92.62 83 GLN A CA 1
ATOM 671 C C . GLN A 1 83 ? 33.557 -0.418 -28.826 1.00 92.62 83 GLN A C 1
ATOM 673 O O . GLN A 1 83 ? 34.246 -0.379 -29.844 1.00 92.62 83 GLN A O 1
ATOM 678 N N . MET A 1 84 ? 32.225 -0.359 -28.872 1.00 92.50 84 MET A N 1
ATOM 679 C CA . MET A 1 84 ? 31.462 -0.282 -30.120 1.00 92.50 84 MET A CA 1
ATOM 680 C C . MET A 1 84 ? 31.289 1.145 -30.645 1.00 92.50 84 MET A C 1
ATOM 682 O O . MET A 1 84 ? 31.018 1.313 -31.833 1.00 92.50 84 MET A O 1
ATOM 686 N N . GLU A 1 85 ? 31.452 2.173 -29.806 1.00 93.00 85 GLU A N 1
ATOM 687 C CA . GLU A 1 85 ? 31.193 3.574 -30.171 1.00 93.00 85 GLU A CA 1
ATOM 688 C C . GLU A 1 85 ? 31.898 4.037 -31.469 1.00 93.00 85 GLU A C 1
ATOM 690 O O . GLU A 1 85 ? 31.228 4.656 -32.307 1.00 93.00 85 GLU A O 1
ATOM 695 N N . PRO A 1 86 ? 33.183 3.705 -31.733 1.00 92.06 86 PRO A N 1
ATOM 696 C CA . PRO A 1 86 ? 33.870 4.131 -32.956 1.00 92.06 86 PRO A CA 1
ATOM 697 C C . PRO A 1 86 ? 33.217 3.627 -34.253 1.00 92.06 86 PRO A C 1
ATOM 699 O O . PRO A 1 86 ? 33.262 4.319 -35.275 1.00 92.06 86 PRO A O 1
ATOM 702 N N . LEU A 1 87 ? 32.561 2.459 -34.221 1.00 89.38 87 LEU A N 1
ATOM 703 C CA . LEU A 1 87 ? 31.900 1.855 -35.387 1.00 89.38 87 LEU A CA 1
ATOM 704 C C . LEU A 1 87 ? 30.729 2.711 -35.890 1.00 89.38 87 LEU A C 1
ATOM 706 O O . LEU A 1 87 ? 30.384 2.690 -37.073 1.00 89.38 87 LEU A O 1
ATOM 710 N N . PHE A 1 88 ? 30.150 3.533 -35.014 1.00 90.19 88 PHE A N 1
ATOM 711 C CA . PHE A 1 88 ? 28.999 4.367 -35.338 1.00 90.19 88 PHE A CA 1
ATOM 712 C C . PHE A 1 88 ? 29.363 5.707 -35.978 1.00 90.19 88 PHE A C 1
ATOM 714 O O . PHE A 1 88 ? 28.458 6.430 -36.393 1.00 90.19 88 PHE A O 1
ATOM 721 N N . ALA A 1 89 ? 30.646 6.053 -36.146 1.00 85.88 89 ALA A N 1
ATOM 722 C CA . ALA A 1 89 ? 31.048 7.322 -36.763 1.00 85.88 89 ALA A CA 1
ATOM 723 C C . ALA A 1 89 ? 30.448 7.508 -38.175 1.00 85.88 89 ALA A C 1
ATOM 725 O O . ALA A 1 89 ? 29.923 8.579 -38.508 1.00 85.88 89 ALA A O 1
ATOM 726 N N . ARG A 1 90 ? 30.443 6.436 -38.980 1.00 84.00 90 ARG A N 1
ATOM 727 C CA . ARG A 1 90 ? 29.950 6.418 -40.374 1.00 84.00 90 ARG A CA 1
ATOM 728 C C . ARG A 1 90 ? 28.573 5.756 -40.539 1.00 84.00 90 ARG A C 1
ATOM 730 O O . ARG A 1 90 ? 28.118 5.612 -41.668 1.00 84.00 90 ARG A O 1
ATOM 737 N N . ALA A 1 91 ? 27.910 5.391 -39.440 1.00 90.06 91 ALA A N 1
ATOM 738 C CA . ALA A 1 91 ? 26.574 4.795 -39.454 1.00 90.06 91 ALA A CA 1
ATOM 739 C C . ALA A 1 91 ? 25.479 5.808 -39.845 1.00 90.06 91 ALA A C 1
ATOM 741 O O . ALA A 1 91 ? 25.671 7.032 -39.761 1.00 90.06 91 ALA A O 1
ATOM 742 N N . SER A 1 92 ? 24.314 5.296 -40.250 1.00 92.69 92 SER A N 1
ATOM 743 C CA . SER A 1 92 ? 23.133 6.108 -40.560 1.00 92.69 92 SER A CA 1
ATOM 744 C C . SER A 1 92 ? 22.597 6.838 -39.321 1.00 92.69 92 SER A C 1
ATOM 746 O O . SER A 1 92 ? 22.864 6.456 -38.180 1.00 92.69 92 SER A O 1
ATOM 748 N N . SER A 1 93 ? 21.791 7.887 -39.527 1.00 92.06 93 SER A N 1
ATOM 749 C CA . SER A 1 93 ? 21.174 8.631 -38.414 1.00 92.06 93 SER A CA 1
ATOM 750 C C . SER A 1 93 ? 20.303 7.730 -37.527 1.00 92.06 93 SER A C 1
ATOM 752 O O . SER A 1 93 ? 20.304 7.857 -36.306 1.00 92.06 93 SER A O 1
ATOM 754 N N . ILE A 1 94 ? 19.599 6.763 -38.124 1.00 91.19 94 ILE A N 1
ATOM 755 C CA . ILE A 1 94 ? 18.730 5.832 -37.391 1.00 91.19 94 ILE A CA 1
ATOM 756 C C . ILE A 1 94 ? 19.562 4.889 -36.514 1.00 91.19 94 ILE A C 1
ATOM 758 O O . ILE A 1 94 ? 19.217 4.665 -35.357 1.00 91.19 94 ILE A O 1
ATOM 762 N N . GLU A 1 95 ? 20.668 4.359 -37.035 1.00 92.69 95 GLU A N 1
ATOM 763 C CA . GLU A 1 95 ? 21.575 3.481 -36.284 1.00 92.69 95 GLU A CA 1
ATOM 764 C C . GLU A 1 95 ? 22.276 4.232 -35.149 1.00 92.69 95 GLU A C 1
ATOM 766 O O . GLU A 1 95 ? 22.308 3.743 -34.022 1.00 92.69 95 GLU A O 1
ATOM 771 N N . LYS A 1 96 ? 22.750 5.458 -35.414 1.00 93.50 96 LYS A N 1
ATOM 772 C CA . LYS A 1 96 ? 23.307 6.357 -34.389 1.00 93.50 96 LYS A CA 1
ATOM 773 C C . LYS A 1 96 ? 22.294 6.644 -33.286 1.00 93.50 96 LYS A C 1
ATOM 775 O O . LYS A 1 96 ? 22.630 6.558 -32.110 1.00 93.50 96 LYS A O 1
ATOM 780 N N . SER A 1 97 ? 21.049 6.940 -33.659 1.00 94.81 97 SER A N 1
ATOM 781 C CA . SER A 1 97 ? 19.965 7.162 -32.702 1.00 94.81 97 SER A CA 1
ATOM 782 C C . SER A 1 97 ? 19.727 5.934 -31.820 1.00 94.81 97 SER A C 1
ATOM 784 O O . SER A 1 97 ? 19.714 6.063 -30.598 1.00 94.81 97 SER A O 1
ATOM 786 N N . LYS A 1 98 ? 19.622 4.737 -32.415 1.00 93.25 98 LYS A N 1
ATOM 787 C CA . LYS A 1 98 ? 19.441 3.477 -31.674 1.00 93.25 98 LYS A CA 1
ATOM 788 C C . LYS A 1 98 ? 20.596 3.197 -30.715 1.00 93.25 98 LYS A C 1
ATOM 790 O O . LYS A 1 98 ? 20.350 2.830 -29.572 1.00 93.25 98 LYS A O 1
ATOM 795 N N . PHE A 1 99 ? 21.839 3.397 -31.146 1.00 95.56 99 PHE A N 1
ATOM 796 C CA . PHE A 1 99 ? 23.002 3.207 -30.281 1.00 95.56 99 PHE A CA 1
ATOM 797 C C . PHE A 1 99 ? 23.010 4.190 -29.099 1.00 95.56 99 PHE A C 1
ATOM 799 O O . PHE A 1 99 ? 23.214 3.783 -27.955 1.00 95.56 99 PHE A O 1
ATOM 806 N N . CYS A 1 100 ? 22.723 5.473 -29.344 1.00 95.81 100 CYS A N 1
ATOM 807 C CA . CYS A 1 100 ? 22.597 6.468 -28.276 1.00 95.81 100 CYS A CA 1
ATOM 808 C C . CYS A 1 100 ? 21.447 6.140 -27.309 1.00 95.81 100 CYS A C 1
ATOM 810 O O . CYS A 1 100 ? 21.611 6.286 -26.101 1.00 95.81 100 CYS A O 1
ATOM 812 N N . TYR A 1 101 ? 20.313 5.655 -27.823 1.00 94.25 101 TYR A N 1
ATOM 813 C CA . TYR A 1 101 ? 19.197 5.179 -27.007 1.00 94.25 101 TYR A CA 1
ATOM 814 C C . TYR A 1 101 ? 19.614 4.025 -26.089 1.00 94.25 101 TYR A C 1
ATOM 816 O O . TYR A 1 101 ? 19.343 4.083 -24.896 1.00 94.25 101 TYR A O 1
ATOM 824 N N . LEU A 1 102 ? 20.318 3.016 -26.614 1.00 94.62 102 LEU A N 1
ATOM 825 C CA . LEU A 1 102 ? 20.789 1.874 -25.821 1.00 94.62 102 LEU A CA 1
ATOM 826 C C . LEU A 1 102 ? 21.755 2.296 -24.705 1.00 94.62 102 LEU A C 1
ATOM 828 O O . LEU A 1 102 ? 21.657 1.772 -23.601 1.00 94.62 102 LEU A O 1
ATOM 832 N N . ASN A 1 103 ? 22.633 3.274 -24.958 1.00 95.19 103 ASN A N 1
ATOM 833 C CA . ASN A 1 103 ? 23.499 3.846 -23.920 1.00 95.19 103 ASN A CA 1
ATOM 834 C C . ASN A 1 103 ? 22.686 4.543 -22.822 1.00 95.19 103 ASN A C 1
ATOM 836 O O . ASN A 1 103 ? 22.900 4.283 -21.641 1.00 95.19 103 ASN A O 1
ATOM 840 N N . GLY A 1 104 ? 21.725 5.388 -23.204 1.00 92.56 104 GLY A N 1
ATOM 841 C CA . GLY A 1 104 ? 20.826 6.039 -22.251 1.00 92.56 104 GLY A CA 1
ATOM 842 C C . GLY A 1 104 ? 20.023 5.038 -21.420 1.00 92.56 104 GLY A C 1
ATOM 843 O O . GLY A 1 104 ? 19.972 5.148 -20.200 1.00 92.56 104 GLY A O 1
ATOM 844 N N . LYS A 1 105 ? 19.478 4.007 -22.071 1.00 90.56 105 LYS A N 1
ATOM 845 C CA . LYS A 1 105 ? 18.712 2.938 -21.425 1.00 90.56 105 LYS A CA 1
ATOM 846 C C . LYS A 1 105 ? 19.552 2.105 -20.458 1.00 90.56 105 LYS A C 1
ATOM 848 O O . LYS A 1 105 ? 19.074 1.763 -19.383 1.00 90.56 105 LYS A O 1
ATOM 853 N N . ALA A 1 106 ? 20.797 1.788 -20.816 1.00 91.38 106 ALA A N 1
ATOM 854 C CA . ALA A 1 106 ? 21.718 1.080 -19.928 1.00 91.38 106 ALA A CA 1
ATOM 855 C C . ALA A 1 106 ? 21.975 1.880 -18.645 1.00 91.38 106 ALA A C 1
ATOM 857 O O . ALA A 1 106 ? 21.920 1.324 -17.555 1.00 91.38 106 ALA A O 1
ATOM 858 N N . LEU A 1 107 ? 22.187 3.191 -18.774 1.00 89.81 107 LEU A N 1
ATOM 859 C CA . LEU A 1 107 ? 22.399 4.093 -17.641 1.00 89.81 107 LEU A CA 1
ATOM 860 C C . LEU A 1 107 ? 21.135 4.262 -16.785 1.00 89.81 107 LEU A C 1
ATOM 862 O O . LEU A 1 107 ? 21.225 4.270 -15.563 1.00 89.81 107 LEU A O 1
ATOM 866 N N . ASN A 1 108 ? 19.953 4.315 -17.407 1.00 85.81 108 ASN A N 1
ATOM 867 C CA . ASN A 1 108 ? 18.673 4.282 -16.695 1.00 85.81 108 ASN A CA 1
ATOM 868 C C . ASN A 1 108 ? 18.384 2.911 -16.055 1.00 85.81 108 ASN A C 1
ATOM 870 O O . ASN A 1 108 ? 17.506 2.814 -15.199 1.00 85.81 108 ASN A O 1
ATOM 874 N N . ALA A 1 109 ? 19.074 1.829 -16.423 1.00 82.06 109 ALA A N 1
ATOM 875 C CA . ALA A 1 109 ? 18.761 0.517 -15.866 1.00 82.06 109 ALA A CA 1
ATOM 876 C C . ALA A 1 109 ? 19.030 0.457 -14.355 1.00 82.06 109 ALA A C 1
ATOM 878 O O . ALA A 1 109 ? 18.334 -0.280 -13.661 1.00 82.06 109 ALA A O 1
ATOM 879 N N . ILE A 1 110 ? 19.967 1.245 -13.829 1.00 74.88 110 ILE A N 1
ATOM 880 C CA . ILE A 1 110 ? 20.420 1.128 -12.442 1.00 74.88 110 ILE A CA 1
ATOM 881 C C . ILE A 1 110 ? 20.017 2.344 -11.621 1.00 74.88 110 ILE A C 1
ATOM 883 O O . ILE A 1 110 ? 20.049 3.479 -12.096 1.00 74.88 110 ILE A O 1
ATOM 887 N N . GLN A 1 111 ? 19.625 2.087 -10.375 1.00 64.38 111 GLN A N 1
ATOM 888 C CA . GLN A 1 111 ? 19.481 3.122 -9.364 1.00 64.38 111 GLN A CA 1
ATOM 889 C C . GLN A 1 111 ? 20.843 3.384 -8.713 1.00 64.38 111 GLN A C 1
ATOM 891 O O . GLN A 1 111 ? 21.512 2.419 -8.337 1.00 64.38 111 GLN A O 1
ATOM 896 N N . PRO A 1 112 ? 21.248 4.653 -8.542 1.00 56.84 112 PRO A N 1
ATOM 897 C CA . PRO A 1 112 ? 22.517 4.996 -7.902 1.00 56.84 112 PRO A CA 1
ATOM 898 C C . PRO A 1 112 ? 22.702 4.351 -6.519 1.00 56.84 112 PRO A C 1
ATOM 900 O O . PRO A 1 112 ? 23.794 3.884 -6.207 1.00 56.84 112 PRO A O 1
ATOM 903 N N . ASP A 1 113 ? 21.619 4.240 -5.745 1.00 54.38 113 ASP A N 1
ATOM 904 C CA . ASP A 1 113 ? 21.616 3.659 -4.396 1.00 54.38 113 ASP A CA 1
ATOM 905 C C . ASP A 1 113 ? 21.987 2.166 -4.389 1.00 54.38 113 ASP A C 1
ATOM 907 O O . ASP A 1 113 ? 22.592 1.683 -3.437 1.00 54.38 113 ASP A O 1
ATOM 911 N N . MET A 1 114 ? 21.713 1.432 -5.476 1.00 54.88 114 MET A N 1
ATOM 912 C CA . MET A 1 114 ? 22.044 0.005 -5.564 1.00 54.88 114 MET A CA 1
ATOM 913 C C . MET A 1 114 ? 23.534 -0.283 -5.837 1.00 54.88 114 MET A C 1
ATOM 915 O O . MET A 1 114 ? 23.950 -1.439 -5.753 1.00 54.88 114 MET A O 1
ATOM 919 N N . LEU A 1 115 ? 24.333 0.729 -6.198 1.00 56.22 115 LEU A N 1
ATOM 920 C CA . LEU A 1 115 ? 25.778 0.598 -6.448 1.00 56.22 115 LEU A CA 1
ATOM 921 C C . LEU A 1 115 ? 26.636 1.172 -5.310 1.00 56.22 115 LEU A C 1
ATOM 923 O O . LEU A 1 115 ? 27.864 1.115 -5.383 1.00 56.22 115 LEU A O 1
ATOM 927 N N . GLN A 1 116 ? 26.024 1.735 -4.262 1.00 53.19 116 GLN A N 1
ATOM 928 C CA . GLN A 1 116 ? 26.775 2.285 -3.138 1.00 53.19 116 GLN A CA 1
ATOM 929 C C . GLN A 1 116 ? 27.403 1.159 -2.308 1.00 53.19 116 GLN A C 1
ATOM 931 O O . GLN A 1 116 ? 26.773 0.556 -1.443 1.00 53.19 116 GLN A O 1
ATOM 936 N N . SER A 1 117 ? 28.694 0.910 -2.538 1.00 41.12 117 SER A N 1
ATOM 937 C CA . SER A 1 117 ? 29.571 0.456 -1.461 1.00 41.12 117 SER A CA 1
ATOM 938 C C . SER A 1 117 ? 29.870 1.659 -0.561 1.00 41.12 117 SER A C 1
ATOM 940 O O . SER A 1 117 ? 29.940 2.795 -1.036 1.00 41.12 117 SER A O 1
ATOM 942 N N . ALA A 1 118 ? 30.084 1.424 0.733 1.00 38.66 118 ALA A N 1
ATOM 943 C CA . ALA A 1 118 ? 30.370 2.452 1.740 1.00 38.66 118 ALA A CA 1
ATOM 944 C C . ALA A 1 118 ? 31.659 3.285 1.491 1.00 38.66 118 ALA A C 1
ATOM 946 O O . ALA A 1 118 ? 32.111 3.988 2.390 1.00 38.66 118 ALA A O 1
ATOM 947 N N . ALA A 1 119 ? 32.276 3.204 0.304 1.00 34.72 119 ALA A N 1
ATOM 948 C CA . ALA A 1 119 ? 33.584 3.771 -0.010 1.00 34.72 119 ALA A CA 1
ATOM 949 C C . ALA A 1 119 ? 33.634 4.712 -1.234 1.00 34.72 119 ALA A C 1
ATOM 951 O O . ALA A 1 119 ? 34.723 5.181 -1.561 1.00 34.72 119 ALA A O 1
ATOM 952 N N . CYS A 1 120 ? 32.525 5.026 -1.921 1.00 37.50 120 CYS A N 1
ATOM 953 C CA . CYS A 1 120 ? 32.575 5.961 -3.054 1.00 37.50 120 CYS A CA 1
ATOM 954 C C . CYS A 1 120 ? 31.465 7.020 -3.012 1.00 37.50 120 CYS A C 1
ATOM 956 O O . CYS A 1 120 ? 30.329 6.765 -3.398 1.00 37.50 120 CYS A O 1
ATOM 958 N N . GLU A 1 121 ? 31.830 8.242 -2.612 1.00 39.47 121 GLU A N 1
ATOM 959 C CA . GLU A 1 121 ? 31.066 9.477 -2.849 1.00 39.47 121 GLU A CA 1
ATOM 960 C C . GLU A 1 121 ? 31.083 9.842 -4.351 1.00 39.47 121 GLU A C 1
ATOM 962 O O . GLU A 1 121 ? 31.605 10.881 -4.751 1.00 39.47 121 GLU A O 1
ATOM 967 N N . THR A 1 122 ? 30.575 8.976 -5.231 1.00 47.12 122 THR A N 1
ATOM 968 C CA . THR A 1 122 ? 30.259 9.395 -6.604 1.00 47.12 122 THR A CA 1
ATOM 969 C C . THR A 1 122 ? 28.829 9.917 -6.644 1.00 47.12 122 THR A C 1
ATOM 971 O O . THR A 1 122 ? 27.879 9.201 -6.333 1.00 47.12 122 THR A O 1
ATOM 974 N N . ASP A 1 123 ? 28.685 11.193 -7.015 1.00 52.81 123 ASP A N 1
ATOM 975 C CA . ASP A 1 123 ? 27.412 11.907 -7.108 1.00 52.81 123 ASP A CA 1
ATOM 976 C C . ASP A 1 123 ? 26.359 11.087 -7.872 1.00 52.81 123 ASP A C 1
ATOM 978 O O . ASP A 1 123 ? 26.466 10.855 -9.078 1.00 52.81 123 ASP A O 1
ATOM 982 N N . CYS A 1 124 ? 25.287 10.690 -7.185 1.00 50.03 124 CYS A N 1
ATOM 983 C CA . CYS A 1 124 ? 24.166 9.926 -7.748 1.00 50.03 124 CYS A CA 1
ATOM 984 C C . CYS A 1 124 ? 23.478 10.640 -8.933 1.00 50.03 124 CYS A C 1
ATOM 986 O O . CYS A 1 124 ? 22.799 10.024 -9.755 1.00 50.03 124 CYS A O 1
ATOM 988 N N . THR A 1 125 ? 23.692 11.950 -9.061 1.00 59.91 125 THR A N 1
ATOM 989 C CA . THR A 1 125 ? 23.224 12.796 -10.164 1.00 59.91 125 THR A CA 1
ATOM 990 C C . THR A 1 125 ? 24.038 12.615 -11.454 1.00 59.91 125 THR A C 1
ATOM 992 O O . THR A 1 125 ? 23.552 12.969 -12.533 1.00 59.91 125 THR A O 1
ATOM 995 N N . ALA A 1 126 ? 25.239 12.027 -11.395 1.00 72.75 126 ALA A N 1
ATOM 996 C CA . ALA A 1 126 ? 26.142 11.881 -12.537 1.00 72.75 126 ALA A CA 1
ATOM 997 C C . ALA A 1 126 ? 25.632 10.873 -13.583 1.00 72.75 126 ALA A C 1
ATOM 999 O O . ALA A 1 126 ? 25.656 11.149 -14.782 1.00 72.75 126 ALA A O 1
ATOM 1000 N N . TRP A 1 127 ? 25.100 9.723 -13.159 1.00 77.69 127 TRP A N 1
ATOM 1001 C CA . TRP A 1 127 ? 24.622 8.692 -14.092 1.00 77.69 127 TRP A CA 1
ATOM 1002 C C . TRP A 1 127 ? 23.312 9.087 -14.778 1.00 77.69 127 TRP A C 1
ATOM 1004 O O . TRP A 1 127 ? 23.186 8.969 -15.998 1.00 77.69 127 TRP A O 1
ATOM 1014 N N . THR A 1 128 ? 22.359 9.629 -14.017 1.00 78.12 128 THR A N 1
ATOM 1015 C CA . THR A 1 128 ? 21.059 10.070 -14.544 1.00 78.12 128 THR A CA 1
ATOM 1016 C C . THR A 1 128 ? 21.202 11.267 -15.488 1.00 78.12 128 THR A C 1
ATOM 1018 O O . THR A 1 128 ? 20.474 11.370 -16.478 1.00 78.12 128 THR A O 1
ATOM 1021 N N . SER A 1 129 ? 22.156 12.169 -15.231 1.00 85.56 129 SER A N 1
ATOM 1022 C CA . SER A 1 129 ? 22.472 13.270 -16.152 1.00 85.56 129 SER A CA 1
ATOM 1023 C C . SER A 1 129 ? 23.175 12.773 -17.421 1.00 85.56 129 SER A C 1
ATOM 1025 O O . SER A 1 129 ? 22.823 13.199 -18.526 1.00 85.56 129 SER A O 1
ATOM 1027 N N . GLN A 1 130 ? 24.088 11.803 -17.302 1.00 89.88 130 GLN A N 1
ATOM 1028 C CA . GLN A 1 130 ? 24.721 11.160 -18.455 1.00 89.88 130 GLN A CA 1
ATOM 1029 C C . GLN A 1 130 ? 23.702 10.403 -19.326 1.00 89.88 130 GLN A C 1
ATOM 1031 O O . GLN A 1 130 ? 23.787 10.454 -20.557 1.00 89.88 130 GLN A O 1
ATOM 1036 N N . ALA A 1 131 ? 22.710 9.745 -18.716 1.00 90.88 131 ALA A N 1
ATOM 1037 C CA . ALA A 1 131 ? 21.608 9.103 -19.430 1.00 90.88 131 ALA A CA 1
ATOM 1038 C C . ALA A 1 131 ? 20.819 10.126 -20.262 1.00 90.88 131 ALA A C 1
ATOM 1040 O O . ALA A 1 131 ? 20.671 9.959 -21.477 1.00 90.88 131 ALA A O 1
ATOM 1041 N N . ALA A 1 132 ? 20.409 11.238 -19.642 1.00 91.94 132 ALA A N 1
ATOM 1042 C CA . ALA A 1 132 ? 19.695 12.320 -20.317 1.00 91.94 132 ALA A CA 1
ATOM 1043 C C . ALA A 1 132 ? 20.494 12.912 -21.496 1.00 91.94 132 ALA A C 1
ATOM 1045 O O . ALA A 1 132 ? 19.922 13.213 -22.550 1.00 91.94 132 ALA A O 1
ATOM 1046 N N . LEU A 1 133 ? 21.823 13.022 -21.373 1.00 94.25 133 LEU A N 1
ATOM 1047 C CA . LEU A 1 133 ? 22.702 13.477 -22.455 1.00 94.25 133 LEU A CA 1
ATOM 1048 C C . LEU A 1 133 ? 22.686 12.516 -23.655 1.00 94.25 133 LEU A C 1
ATOM 1050 O O . LEU A 1 133 ? 22.519 12.953 -24.801 1.00 94.25 133 LEU A O 1
ATOM 1054 N N . TRP A 1 134 ? 22.825 11.211 -23.407 1.00 95.62 134 TRP A N 1
ATOM 1055 C CA . TRP A 1 134 ? 22.758 10.184 -24.451 1.00 95.62 134 TRP A CA 1
ATOM 1056 C C . TRP A 1 134 ? 21.395 10.153 -25.144 1.00 95.62 134 TRP A C 1
ATOM 1058 O O . TRP A 1 134 ? 21.329 10.091 -26.374 1.00 95.62 134 TRP A O 1
ATOM 1068 N N . LEU A 1 135 ? 20.310 10.273 -24.382 1.00 95.38 135 LEU A N 1
ATOM 1069 C CA . LEU A 1 135 ? 18.942 10.277 -24.904 1.00 95.38 135 LEU A CA 1
ATOM 1070 C C . LEU A 1 135 ? 18.647 11.539 -25.719 1.00 95.38 135 LEU A C 1
ATOM 1072 O O . LEU A 1 135 ? 18.090 11.462 -26.815 1.00 95.38 135 LEU A O 1
ATOM 1076 N N . THR A 1 136 ? 19.133 12.697 -25.271 1.00 96.19 136 THR A N 1
ATOM 1077 C CA . THR A 1 136 ? 19.069 13.942 -26.049 1.00 96.19 136 THR A CA 1
ATOM 1078 C C . THR A 1 136 ? 19.835 13.806 -27.368 1.00 96.19 136 THR A C 1
ATOM 1080 O O . THR A 1 136 ? 19.361 14.243 -28.419 1.00 96.19 136 THR A O 1
ATOM 1083 N N . ARG A 1 137 ? 21.010 13.158 -27.359 1.00 96.12 137 ARG A N 1
ATOM 1084 C CA . ARG A 1 137 ? 21.772 12.853 -28.582 1.00 96.12 137 ARG A CA 1
ATOM 1085 C C . ARG A 1 137 ? 21.007 11.892 -29.500 1.00 96.12 137 ARG A C 1
ATOM 1087 O O . ARG A 1 137 ? 20.987 12.118 -30.710 1.00 96.12 137 ARG A O 1
ATOM 1094 N N . ALA A 1 138 ? 20.330 10.884 -28.950 1.00 95.19 138 ALA A N 1
ATOM 1095 C CA . ALA A 1 138 ? 19.484 9.967 -29.715 1.00 95.19 138 ALA A CA 1
ATOM 1096 C C . ALA A 1 138 ? 18.352 10.706 -30.447 1.00 95.19 138 ALA A C 1
ATOM 1098 O O . ALA A 1 138 ? 18.119 10.455 -31.634 1.00 95.19 138 ALA A O 1
ATOM 1099 N N . LEU A 1 139 ? 17.708 11.660 -29.767 1.00 95.50 139 LEU A N 1
ATOM 1100 C CA . LEU A 1 139 ? 16.627 12.484 -30.312 1.00 95.50 139 LEU A CA 1
ATOM 1101 C C . LEU A 1 139 ? 17.108 13.508 -31.348 1.00 95.50 139 LEU A C 1
ATOM 1103 O O . LEU A 1 139 ? 16.379 13.784 -32.296 1.00 95.50 139 LEU A O 1
ATOM 1107 N N . LYS A 1 140 ? 18.346 14.018 -31.246 1.00 96.25 140 LYS A N 1
ATOM 1108 C CA . LYS A 1 140 ? 18.953 14.844 -32.312 1.00 96.25 140 LYS A CA 1
ATOM 1109 C C . LYS A 1 140 ? 19.068 14.080 -33.634 1.00 96.25 140 LYS A C 1
ATOM 1111 O O . LYS A 1 140 ? 18.878 14.666 -34.694 1.00 96.25 140 LYS A O 1
ATOM 1116 N N . PHE A 1 141 ? 19.367 12.782 -33.574 1.00 94.12 141 PHE A N 1
ATOM 1117 C CA . PHE A 1 141 ? 19.455 11.929 -34.761 1.00 94.12 141 PHE A CA 1
ATOM 1118 C C . PHE A 1 141 ? 18.092 11.422 -35.252 1.00 94.12 141 PHE A C 1
ATOM 1120 O O . PHE A 1 141 ? 17.905 11.247 -36.459 1.00 94.12 141 PHE A O 1
ATOM 1127 N N . ASN A 1 142 ? 17.147 11.170 -34.341 1.00 92.94 142 ASN A N 1
ATOM 1128 C CA . ASN A 1 142 ? 15.783 10.763 -34.672 1.00 92.94 142 ASN A CA 1
ATOM 1129 C C . ASN A 1 142 ? 14.762 11.349 -33.675 1.00 92.94 142 ASN A C 1
ATOM 1131 O O . ASN A 1 142 ? 14.446 10.710 -32.667 1.00 92.94 142 ASN A O 1
ATOM 1135 N N . PRO A 1 143 ? 14.170 12.518 -33.981 1.00 92.75 143 PRO A N 1
ATOM 1136 C CA . PRO A 1 143 ? 13.156 13.141 -33.125 1.00 92.75 143 PRO A CA 1
ATOM 1137 C C . PRO A 1 143 ? 11.851 12.339 -33.015 1.00 92.75 143 PRO A C 1
ATOM 1139 O O . PRO A 1 143 ? 11.046 12.588 -32.122 1.00 92.75 143 PRO A O 1
ATOM 1142 N N . GLN A 1 144 ? 11.628 11.387 -33.927 1.00 88.81 144 GLN A N 1
ATOM 1143 C CA . GLN A 1 144 ? 10.425 10.553 -33.999 1.00 88.81 144 GLN A CA 1
ATOM 1144 C C . GLN A 1 144 ? 10.570 9.245 -33.206 1.00 88.81 144 GLN A C 1
ATOM 1146 O O . GLN A 1 144 ? 9.776 8.323 -33.394 1.00 88.81 144 GLN A O 1
ATOM 1151 N N . CYS A 1 145 ? 11.592 9.111 -32.356 1.00 86.06 145 CYS A N 1
ATOM 1152 C CA . CYS A 1 145 ? 11.798 7.936 -31.512 1.00 86.06 145 CYS A CA 1
ATOM 1153 C C . CYS A 1 145 ? 11.024 8.069 -30.188 1.00 86.06 145 CYS A C 1
ATOM 1155 O O . CYS A 1 145 ? 11.508 8.708 -29.256 1.00 86.06 145 CYS A O 1
ATOM 1157 N N . ALA A 1 146 ? 9.827 7.474 -30.106 1.00 87.94 146 ALA A N 1
ATOM 1158 C CA . ALA A 1 146 ? 8.992 7.512 -28.898 1.00 87.94 146 ALA A CA 1
ATOM 1159 C C . ALA A 1 146 ? 9.720 6.941 -27.666 1.00 87.94 146 ALA A C 1
ATOM 1161 O O . ALA A 1 146 ? 9.730 7.581 -26.621 1.00 87.94 146 ALA A O 1
ATOM 1162 N N . ASP A 1 147 ? 10.419 5.813 -27.822 1.00 86.38 147 ASP A N 1
ATOM 1163 C CA . ASP A 1 147 ? 11.144 5.150 -26.730 1.00 86.38 147 ASP A CA 1
ATOM 1164 C C . ASP A 1 147 ? 12.215 6.063 -26.114 1.00 86.38 147 ASP A C 1
ATOM 1166 O O . ASP A 1 147 ? 12.379 6.103 -24.900 1.00 86.38 147 ASP A O 1
ATOM 1170 N N . SER A 1 148 ? 12.924 6.850 -26.934 1.00 90.81 148 SER A N 1
ATOM 1171 C CA . SER A 1 148 ? 13.924 7.805 -26.436 1.00 90.81 148 SER A CA 1
ATOM 1172 C C . SER A 1 148 ? 13.301 8.980 -25.681 1.00 90.81 148 SER A C 1
ATOM 1174 O O . SER A 1 148 ? 13.918 9.481 -24.747 1.00 90.81 148 SER A O 1
ATOM 1176 N N . TRP A 1 149 ? 12.093 9.416 -26.056 1.00 92.31 149 TRP A N 1
ATOM 1177 C CA . TRP A 1 149 ? 11.349 10.422 -25.291 1.00 92.31 149 TRP A CA 1
ATOM 1178 C C . TRP A 1 149 ? 10.865 9.872 -23.945 1.00 92.31 149 TRP A C 1
ATOM 1180 O O . TRP A 1 149 ? 10.953 10.586 -22.951 1.00 92.31 149 TRP A O 1
ATOM 1190 N N . CYS A 1 150 ? 10.399 8.620 -23.900 1.00 88.19 150 CYS A N 1
ATOM 1191 C CA . CYS A 1 150 ? 10.024 7.945 -22.654 1.00 88.19 150 CYS A CA 1
ATOM 1192 C C . CYS A 1 150 ? 11.208 7.838 -21.690 1.00 88.19 150 CYS A C 1
ATOM 1194 O O . CYS A 1 150 ? 11.136 8.342 -20.575 1.00 88.19 150 CYS A O 1
ATOM 1196 N N . GLU A 1 151 ? 12.329 7.272 -22.140 1.00 88.06 151 GLU A N 1
ATOM 1197 C CA . GLU A 1 151 ? 13.531 7.142 -21.303 1.00 88.06 151 GLU A CA 1
ATOM 1198 C C . GLU A 1 151 ? 14.062 8.508 -20.838 1.00 88.06 151 GLU A C 1
ATOM 1200 O O . GLU A 1 151 ? 14.561 8.631 -19.722 1.00 88.06 151 GLU A O 1
ATOM 1205 N N . LEU A 1 152 ? 13.955 9.556 -21.671 1.00 91.25 152 LEU A N 1
ATOM 1206 C CA . LEU A 1 152 ? 14.377 10.906 -21.281 1.00 91.25 152 LEU A CA 1
ATOM 1207 C C . LEU A 1 152 ? 13.458 11.476 -20.198 1.00 91.25 152 LEU A C 1
ATOM 1209 O O . LEU A 1 152 ? 13.936 12.092 -19.248 1.00 91.25 152 LEU A O 1
ATOM 1213 N N . GLY A 1 153 ? 12.149 11.242 -20.324 1.00 88.56 153 GLY A N 1
ATOM 1214 C CA . GLY A 1 153 ? 11.179 11.581 -19.290 1.00 88.56 153 GLY A CA 1
ATOM 1215 C C . GLY A 1 153 ? 11.483 10.877 -17.970 1.00 88.56 153 GLY A C 1
ATOM 1216 O O . GLY A 1 153 ? 11.457 11.519 -16.924 1.00 88.56 153 GLY A O 1
ATOM 1217 N N . GLU A 1 154 ? 11.855 9.598 -18.014 1.00 84.31 154 GLU A N 1
ATOM 1218 C CA . GLU A 1 154 ? 12.284 8.839 -16.837 1.00 84.31 154 GLU A CA 1
ATOM 1219 C C . GLU A 1 154 ? 13.549 9.432 -16.197 1.00 84.31 154 GLU A C 1
ATOM 1221 O O . GLU A 1 154 ? 13.565 9.662 -14.987 1.00 84.31 154 GLU A O 1
ATOM 1226 N N . SER A 1 155 ? 14.569 9.786 -16.990 1.00 85.94 155 SER A N 1
ATOM 1227 C CA . SER A 1 155 ? 15.769 10.458 -16.471 1.00 85.94 155 SER A CA 1
ATOM 1228 C C . SER A 1 155 ? 15.434 11.803 -15.806 1.00 85.94 155 SER A C 1
ATOM 1230 O O . SER A 1 155 ? 15.900 12.065 -14.698 1.00 85.94 155 SER A O 1
ATOM 1232 N N . CYS A 1 156 ? 14.604 12.647 -16.433 1.00 85.75 156 CYS A N 1
ATOM 1233 C CA . CYS A 1 156 ? 14.154 13.918 -15.846 1.00 85.75 156 CYS A CA 1
ATOM 1234 C C . CYS A 1 156 ? 13.371 13.701 -14.547 1.00 85.75 156 CYS A C 1
ATOM 1236 O O . CYS A 1 156 ? 13.540 14.438 -13.574 1.00 85.75 156 CYS A O 1
ATOM 1238 N N . TRP A 1 157 ? 12.527 12.671 -14.512 1.00 81.50 157 TRP A N 1
ATOM 1239 C CA . TRP A 1 157 ? 11.728 12.359 -13.340 1.00 81.50 157 TRP A CA 1
ATOM 1240 C C . TRP A 1 157 ? 12.596 11.922 -12.159 1.00 81.50 157 TRP A C 1
ATOM 1242 O O . TRP A 1 157 ? 12.433 12.461 -11.066 1.00 81.50 157 TRP A O 1
ATOM 1252 N N . ARG A 1 158 ? 13.575 11.038 -12.386 1.00 77.31 158 ARG A N 1
ATOM 1253 C CA . ARG A 1 158 ? 14.549 10.616 -11.363 1.00 77.31 158 ARG A CA 1
ATOM 1254 C C . ARG A 1 158 ? 15.427 11.758 -10.854 1.00 77.31 158 ARG A C 1
ATOM 1256 O O . ARG A 1 158 ? 15.868 11.727 -9.714 1.00 77.31 158 ARG A O 1
ATOM 1263 N N . GLN A 1 159 ? 15.654 12.787 -11.670 1.00 79.81 159 GLN A N 1
ATOM 1264 C CA . GLN A 1 159 ? 16.336 14.018 -11.248 1.00 79.81 159 GLN A CA 1
ATOM 1265 C C . GLN A 1 159 ? 15.445 14.950 -10.402 1.00 79.81 159 GLN A C 1
ATOM 1267 O O . GLN A 1 159 ? 15.903 16.015 -9.999 1.00 79.81 159 GLN A O 1
ATOM 1272 N N . GLY A 1 160 ? 14.184 14.587 -10.141 1.00 78.38 160 GLY A N 1
ATOM 1273 C CA . GLY A 1 160 ? 13.246 15.406 -9.370 1.00 78.38 160 GLY A CA 1
ATOM 1274 C C . GLY A 1 160 ? 12.498 16.457 -10.195 1.00 78.38 160 GLY A C 1
ATOM 1275 O O . GLY A 1 160 ? 11.910 17.371 -9.618 1.00 78.38 160 GLY A O 1
ATOM 1276 N N . HIS A 1 161 ? 12.469 16.330 -11.529 1.00 83.56 161 HIS A N 1
ATOM 1277 C CA . HIS A 1 161 ? 11.805 17.271 -12.442 1.00 83.56 161 HIS A CA 1
ATOM 1278 C C . HIS A 1 161 ? 10.548 16.655 -13.103 1.00 83.56 161 HIS A C 1
ATOM 1280 O O . HIS A 1 161 ? 10.523 16.425 -14.317 1.00 83.56 161 HIS A O 1
ATOM 1286 N N . PRO A 1 162 ? 9.453 16.394 -12.353 1.00 81.38 162 PRO A N 1
ATOM 1287 C CA . PRO A 1 162 ? 8.263 15.723 -12.888 1.00 81.38 162 PRO A CA 1
ATOM 1288 C C . PRO A 1 162 ? 7.536 16.539 -13.970 1.00 81.38 162 PRO A C 1
ATOM 1290 O O . PRO A 1 162 ? 6.965 15.967 -14.896 1.00 81.38 162 PRO A O 1
ATOM 1293 N N . ALA A 1 163 ? 7.578 17.874 -13.906 1.00 84.81 163 ALA A N 1
ATOM 1294 C CA . ALA A 1 163 ? 6.955 18.734 -14.916 1.00 84.81 163 ALA A CA 1
ATOM 1295 C C . ALA A 1 163 ? 7.625 18.600 -16.297 1.00 84.81 163 ALA A C 1
ATOM 1297 O O . ALA A 1 163 ? 6.941 18.574 -17.323 1.00 84.81 163 ALA A O 1
ATOM 1298 N N . GLU A 1 164 ? 8.955 18.476 -16.331 1.00 87.56 164 GLU A N 1
ATOM 1299 C CA . GLU A 1 164 ? 9.707 18.231 -17.566 1.00 87.56 164 GLU A CA 1
ATOM 1300 C C . GLU A 1 164 ? 9.464 16.814 -18.085 1.00 87.56 164 GLU A C 1
ATOM 1302 O O . GLU A 1 164 ? 9.173 16.632 -19.270 1.00 87.56 164 GLU A O 1
ATOM 1307 N N . ALA A 1 165 ? 9.466 15.825 -17.186 1.00 85.62 165 ALA A N 1
ATOM 1308 C CA . ALA A 1 165 ? 9.149 14.441 -17.517 1.00 85.62 165 ALA A CA 1
ATOM 1309 C C . ALA A 1 165 ? 7.783 14.309 -18.211 1.00 85.62 165 ALA A C 1
ATOM 1311 O O . ALA A 1 165 ? 7.675 13.685 -19.267 1.00 85.62 165 ALA A O 1
ATOM 1312 N N . ILE A 1 166 ? 6.753 14.984 -17.691 1.00 87.75 166 ILE A N 1
ATOM 1313 C CA . ILE A 1 166 ? 5.408 15.028 -18.288 1.00 87.75 166 ILE A CA 1
ATOM 1314 C C . ILE A 1 166 ? 5.438 15.559 -19.724 1.00 87.75 166 ILE A C 1
ATOM 1316 O O . ILE A 1 166 ? 4.740 15.029 -20.592 1.00 87.75 166 ILE A O 1
ATOM 1320 N N . ASN A 1 167 ? 6.238 16.591 -20.007 1.00 91.69 167 ASN A N 1
ATOM 1321 C CA . ASN A 1 167 ? 6.365 17.114 -21.367 1.00 91.69 167 ASN A CA 1
ATOM 1322 C C . ASN A 1 167 ? 6.979 16.070 -22.308 1.00 91.69 167 ASN A C 1
ATOM 1324 O O . ASN A 1 167 ? 6.482 15.898 -23.423 1.00 91.69 167 ASN A O 1
ATOM 1328 N N . HIS A 1 168 ? 8.002 15.343 -21.856 1.00 91.25 168 HIS A N 1
ATOM 1329 C CA . HIS A 1 168 ? 8.628 14.268 -22.624 1.00 91.25 168 HIS A CA 1
ATOM 1330 C C . HIS A 1 168 ? 7.679 13.088 -22.862 1.00 91.25 168 HIS A C 1
ATOM 1332 O O . HIS A 1 168 ? 7.519 12.670 -24.011 1.00 91.25 168 HIS A O 1
ATOM 1338 N N . PHE A 1 169 ? 6.951 12.630 -21.839 1.00 89.88 169 PHE A N 1
ATOM 1339 C CA . PHE A 1 169 ? 5.946 11.573 -21.991 1.00 89.88 169 PHE A CA 1
ATOM 1340 C C . PHE A 1 169 ? 4.813 11.979 -22.941 1.00 89.88 169 PHE A C 1
ATOM 1342 O O . PHE A 1 169 ? 4.386 11.181 -23.773 1.00 89.88 169 PHE A O 1
ATOM 1349 N N . ARG A 1 170 ? 4.368 13.244 -22.911 1.00 92.62 170 ARG A N 1
ATOM 1350 C CA . ARG A 1 170 ? 3.383 13.761 -23.878 1.00 92.62 170 ARG A CA 1
ATOM 1351 C C . ARG A 1 170 ? 3.907 13.757 -25.314 1.00 92.62 170 ARG A C 1
ATOM 1353 O O . ARG A 1 170 ? 3.136 13.468 -26.228 1.00 92.62 170 ARG A O 1
ATOM 1360 N N . GLN A 1 171 ? 5.189 14.063 -25.539 1.00 91.69 171 GLN A N 1
ATOM 1361 C CA . GLN A 1 171 ? 5.781 13.942 -26.878 1.00 91.69 171 GLN A CA 1
ATOM 1362 C C . GLN A 1 171 ? 5.868 12.481 -27.323 1.00 91.69 171 GLN A C 1
ATOM 1364 O O . GLN A 1 171 ? 5.494 12.178 -28.457 1.00 91.69 171 GLN A O 1
ATOM 1369 N N . ALA A 1 172 ? 6.291 11.577 -26.433 1.00 88.31 172 ALA A N 1
ATOM 1370 C CA . ALA A 1 172 ? 6.318 10.143 -26.708 1.00 88.31 172 ALA A CA 1
ATOM 1371 C C . ALA A 1 172 ? 4.929 9.629 -27.114 1.00 88.31 172 ALA A C 1
ATOM 1373 O O . ALA A 1 172 ? 4.783 9.014 -28.172 1.00 88.31 172 ALA A O 1
ATOM 1374 N N . LEU A 1 173 ? 3.900 9.982 -26.335 1.00 88.25 173 LEU A N 1
ATOM 1375 C CA . LEU A 1 173 ? 2.512 9.611 -26.594 1.00 88.25 173 LEU A CA 1
ATOM 1376 C C . LEU A 1 173 ? 2.009 10.181 -27.923 1.00 88.25 173 LEU A C 1
ATOM 1378 O O . LEU A 1 173 ? 1.456 9.448 -28.732 1.00 88.25 173 LEU A O 1
ATOM 1382 N N . LYS A 1 174 ? 2.278 11.460 -28.213 1.00 89.12 174 LYS A N 1
ATOM 1383 C CA . LYS A 1 174 ? 1.899 12.088 -29.490 1.00 89.12 174 LYS A CA 1
ATOM 1384 C C . LYS A 1 174 ? 2.485 11.344 -30.694 1.00 89.12 174 LYS A C 1
ATOM 1386 O O . LYS A 1 174 ? 1.800 11.165 -31.700 1.00 89.12 174 LYS A O 1
ATOM 1391 N N . ILE A 1 175 ? 3.747 10.927 -30.610 1.00 85.44 175 ILE A N 1
ATOM 1392 C CA . ILE A 1 175 ? 4.419 10.171 -31.676 1.00 85.44 175 ILE A CA 1
ATOM 1393 C C . ILE A 1 175 ? 3.833 8.756 -31.782 1.00 85.44 175 ILE A C 1
ATOM 1395 O O . ILE A 1 175 ? 3.570 8.281 -32.890 1.00 85.44 175 ILE A O 1
ATOM 1399 N N . ALA A 1 176 ? 3.601 8.092 -30.648 1.00 80.25 176 ALA A N 1
ATOM 1400 C CA . ALA A 1 176 ? 3.015 6.756 -30.592 1.00 80.25 176 ALA A CA 1
ATOM 1401 C C . ALA A 1 176 ? 1.579 6.725 -31.151 1.00 80.25 176 ALA A C 1
ATOM 1403 O O . ALA A 1 176 ? 1.262 5.870 -31.977 1.00 80.25 176 ALA A O 1
ATOM 1404 N N . ASP A 1 177 ? 0.748 7.710 -30.804 1.00 79.75 177 ASP A N 1
ATOM 1405 C CA . ASP A 1 177 ? -0.618 7.885 -31.311 1.00 79.75 177 ASP A CA 1
ATOM 1406 C C . ASP A 1 177 ? -0.656 8.048 -32.823 1.00 79.75 177 ASP A C 1
ATOM 1408 O O . ASP A 1 177 ? -1.499 7.465 -33.505 1.00 79.75 177 ASP A O 1
ATOM 1412 N N . LEU A 1 178 ? 0.248 8.871 -33.362 1.00 77.81 178 LEU A N 1
ATOM 1413 C CA . LEU A 1 178 ? 0.350 9.083 -34.802 1.00 77.81 178 LEU A CA 1
ATOM 1414 C C . LEU A 1 178 ? 0.700 7.775 -35.512 1.00 77.81 178 LEU A C 1
ATOM 1416 O O . LEU A 1 178 ? 0.057 7.435 -36.504 1.00 77.81 178 LEU A O 1
ATOM 1420 N N . ARG A 1 179 ? 1.652 7.000 -34.977 1.00 67.88 179 ARG A N 1
ATOM 1421 C CA . ARG A 1 179 ? 1.990 5.672 -35.513 1.00 67.88 179 ARG A CA 1
ATOM 1422 C C . ARG A 1 179 ? 0.806 4.708 -35.443 1.00 67.88 179 ARG A C 1
ATOM 1424 O O . ARG A 1 179 ? 0.535 4.026 -36.429 1.00 67.88 179 ARG A O 1
ATOM 1431 N N . MET A 1 180 ? 0.077 4.689 -34.327 1.00 66.62 180 MET A N 1
ATOM 1432 C CA . MET A 1 180 ? -1.096 3.831 -34.140 1.00 66.62 180 MET A CA 1
ATOM 1433 C C . MET A 1 180 ? -2.223 4.183 -35.118 1.00 66.62 180 MET A C 1
ATOM 1435 O O . MET A 1 180 ? -2.797 3.302 -35.754 1.00 66.62 180 MET A O 1
ATOM 1439 N N . LYS A 1 181 ? -2.519 5.476 -35.299 1.00 68.56 181 LYS A N 1
ATOM 1440 C CA . LYS A 1 181 ? -3.541 5.953 -36.245 1.00 68.56 181 LYS A CA 1
ATOM 1441 C C . LYS A 1 181 ? -3.191 5.603 -37.689 1.00 68.56 181 LYS A C 1
ATOM 1443 O O . LYS A 1 181 ? -4.065 5.141 -38.418 1.00 68.56 181 LYS A O 1
ATOM 1448 N N . VAL A 1 182 ? -1.925 5.771 -38.083 1.00 64.38 182 VAL A N 1
ATOM 1449 C CA . VAL A 1 182 ? -1.438 5.358 -39.409 1.00 64.38 182 VAL A CA 1
ATOM 1450 C C . VAL A 1 182 ? -1.595 3.847 -39.581 1.00 64.38 182 VAL A C 1
ATOM 1452 O O . VAL A 1 182 ? -2.174 3.410 -40.570 1.00 64.38 182 VAL A O 1
ATOM 1455 N N . TYR A 1 183 ? -1.183 3.048 -38.596 1.00 59.56 183 TYR A N 1
ATOM 1456 C CA . TYR A 1 183 ? -1.333 1.593 -38.639 1.00 59.56 183 TYR A CA 1
ATOM 1457 C C . TYR A 1 183 ? -2.799 1.155 -38.793 1.00 59.56 183 TYR A C 1
ATOM 1459 O O . TYR A 1 183 ? -3.121 0.389 -39.698 1.00 59.56 183 TYR A O 1
ATOM 1467 N N . LEU A 1 184 ? -3.704 1.698 -37.973 1.00 60.44 184 LEU A N 1
ATOM 1468 C CA . LEU A 1 184 ? -5.137 1.402 -38.048 1.00 60.44 184 LEU A CA 1
ATOM 1469 C C . LEU A 1 184 ? -5.759 1.837 -39.382 1.00 60.44 184 LEU A C 1
ATOM 1471 O O . LEU A 1 184 ? -6.672 1.175 -39.869 1.00 60.44 184 LEU A O 1
ATOM 1475 N N . SER A 1 185 ? -5.264 2.920 -39.991 1.00 55.66 185 SER A N 1
ATOM 1476 C CA . SER A 1 185 ? -5.708 3.365 -41.319 1.00 55.66 185 SER A CA 1
ATOM 1477 C C . SER A 1 185 ? -5.218 2.465 -42.460 1.00 55.66 185 SER A C 1
ATOM 1479 O O . SER A 1 185 ? -5.857 2.406 -43.507 1.00 55.66 185 SER A O 1
ATOM 1481 N N . CYS A 1 186 ? -4.131 1.720 -42.241 1.00 47.38 186 CYS A N 1
ATOM 1482 C CA . CYS A 1 186 ? -3.567 0.768 -43.195 1.00 47.38 186 CYS A CA 1
ATOM 1483 C C . CYS A 1 186 ? -4.192 -0.637 -43.112 1.00 47.38 186 CYS A C 1
ATOM 1485 O O . CYS A 1 186 ? -3.769 -1.506 -43.866 1.00 47.38 186 CYS A O 1
ATOM 1487 N N . LEU A 1 187 ? -5.174 -0.882 -42.229 1.00 49.25 187 LEU A N 1
ATOM 1488 C CA . LEU A 1 187 ? -5.934 -2.138 -42.136 1.00 49.25 187 LEU A CA 1
ATOM 1489 C C . LEU A 1 187 ? -7.266 -2.006 -42.906 1.00 49.25 187 LEU A C 1
ATOM 1491 O O . LEU A 1 187 ? -8.270 -1.598 -42.316 1.00 49.25 187 LEU A O 1
ATOM 1495 N N . PRO A 1 188 ? -7.348 -2.338 -44.210 1.00 42.97 188 PRO A N 1
ATOM 1496 C CA . PRO A 1 188 ? -8.431 -1.834 -45.056 1.00 42.97 188 PRO A CA 1
ATOM 1497 C C . PRO A 1 188 ? -9.757 -2.608 -44.946 1.00 42.97 188 PRO A C 1
ATOM 1499 O O . PRO A 1 188 ? -10.681 -2.285 -45.678 1.00 42.97 188 PRO A O 1
ATOM 1502 N N . ASN A 1 189 ? -9.894 -3.621 -44.076 1.00 43.44 189 ASN A N 1
ATOM 1503 C CA . ASN A 1 189 ? -11.027 -4.564 -44.143 1.00 43.44 189 ASN A CA 1
ATOM 1504 C C . ASN A 1 189 ? -11.633 -5.021 -42.799 1.00 43.44 189 ASN A C 1
ATOM 1506 O O . ASN A 1 189 ? -12.253 -6.083 -42.734 1.00 43.44 189 ASN A O 1
ATOM 1510 N N . VAL A 1 190 ? -11.548 -4.229 -41.724 1.00 42.00 190 VAL A N 1
ATOM 1511 C CA . VAL A 1 190 ? -12.267 -4.552 -40.472 1.00 42.00 190 VAL A CA 1
ATOM 1512 C C . VAL A 1 190 ? -13.496 -3.654 -40.314 1.00 42.00 190 VAL A C 1
ATOM 1514 O O . VAL A 1 190 ? -13.387 -2.450 -40.079 1.00 42.00 190 VAL A O 1
ATOM 1517 N N . LYS A 1 191 ? -14.692 -4.247 -40.459 1.00 37.69 191 LYS A N 1
ATOM 1518 C CA . LYS A 1 191 ? -15.988 -3.560 -40.306 1.00 37.69 191 LYS A CA 1
ATOM 1519 C C . LYS A 1 191 ? -16.087 -2.861 -38.934 1.00 37.69 191 LYS A C 1
ATOM 1521 O O . LYS A 1 191 ? -15.673 -3.436 -37.926 1.00 37.69 191 LYS A O 1
ATOM 1526 N N . PRO A 1 192 ? -16.706 -1.668 -38.847 1.00 41.97 192 PRO A N 1
ATOM 1527 C CA . PRO A 1 192 ? -16.711 -0.837 -37.636 1.00 41.97 192 PRO A CA 1
ATOM 1528 C C . PRO A 1 192 ? -17.378 -1.489 -36.410 1.00 41.97 192 PRO A C 1
ATOM 1530 O O . PRO A 1 192 ? -17.061 -1.115 -35.286 1.00 41.97 192 PRO A O 1
ATOM 1533 N N . HIS A 1 193 ? -18.238 -2.492 -36.604 1.00 38.81 193 HIS A N 1
ATOM 1534 C CA . HIS A 1 193 ? -18.927 -3.223 -35.529 1.00 38.81 193 HIS A CA 1
ATOM 1535 C C . HIS A 1 193 ? -18.083 -4.350 -34.894 1.00 38.81 193 HIS A C 1
ATOM 1537 O O . HIS A 1 193 ? -18.485 -4.913 -33.884 1.00 38.81 193 HIS A O 1
ATOM 1543 N N . LEU A 1 194 ? -16.909 -4.664 -35.460 1.00 38.97 194 LEU A N 1
ATOM 1544 C CA . LEU A 1 194 ? -15.937 -5.644 -34.944 1.00 38.97 194 LEU A CA 1
ATOM 1545 C C . LEU A 1 194 ? -14.772 -4.985 -34.179 1.00 38.97 194 LEU A C 1
ATOM 1547 O O . LEU A 1 194 ? -13.809 -5.653 -33.817 1.00 38.97 194 LEU A O 1
ATOM 1551 N N . ARG A 1 195 ? -14.861 -3.679 -33.882 1.00 41.50 195 ARG A N 1
ATOM 1552 C CA . ARG A 1 195 ? -13.893 -2.916 -33.066 1.00 41.50 195 ARG A CA 1
ATOM 1553 C C . ARG A 1 195 ? -14.021 -3.211 -31.563 1.00 41.50 195 ARG A C 1
ATOM 1555 O O . ARG A 1 195 ? -14.046 -2.298 -30.744 1.00 41.50 195 ARG A O 1
ATOM 1562 N N . CYS A 1 196 ? -14.133 -4.484 -31.198 1.00 29.42 196 CYS A N 1
ATOM 1563 C CA . CYS A 1 196 ? -14.049 -4.932 -29.814 1.00 29.42 196 CYS A CA 1
ATOM 1564 C C . CYS A 1 196 ? -12.677 -5.604 -29.620 1.00 29.42 196 CYS A C 1
ATOM 1566 O O . CYS A 1 196 ? -12.330 -6.466 -30.431 1.00 29.42 196 CYS A O 1
ATOM 1568 N N . PRO A 1 197 ? -11.899 -5.285 -28.566 1.00 42.31 197 PRO A N 1
ATOM 1569 C CA . PRO A 1 197 ? -10.569 -5.877 -28.352 1.00 42.31 197 PRO A CA 1
ATOM 1570 C C . PRO A 1 197 ? -10.575 -7.412 -28.233 1.00 42.31 197 PRO A C 1
ATOM 1572 O O . PRO A 1 197 ? -9.543 -8.050 -28.402 1.00 42.31 197 PRO A O 1
ATOM 1575 N N . ALA A 1 198 ? -11.742 -8.012 -27.980 1.00 28.88 198 ALA A N 1
ATOM 1576 C CA . ALA A 1 198 ? -11.919 -9.448 -27.788 1.00 28.88 198 ALA A CA 1
ATOM 1577 C C . ALA A 1 198 ? -11.707 -10.305 -29.056 1.00 28.88 198 ALA A C 1
ATOM 1579 O O . ALA A 1 198 ? -11.540 -11.513 -28.931 1.00 28.88 198 ALA A O 1
ATOM 1580 N N . PHE A 1 199 ? -11.694 -9.721 -30.264 1.00 31.09 199 PHE A N 1
ATOM 1581 C CA . PHE A 1 199 ? -11.546 -10.487 -31.515 1.00 31.09 199 PHE A CA 1
ATOM 1582 C C . PHE A 1 199 ? -10.111 -10.541 -32.078 1.00 31.09 199 PHE A C 1
ATOM 1584 O O . PHE A 1 199 ? -9.886 -11.206 -33.086 1.00 31.09 199 PHE A O 1
ATOM 1591 N N . MET A 1 200 ? -9.116 -9.927 -31.419 1.00 37.41 200 MET A N 1
ATOM 1592 C CA . MET A 1 200 ? -7.690 -10.023 -31.804 1.00 37.41 200 MET A CA 1
ATOM 1593 C C . MET A 1 200 ? -7.010 -11.331 -31.337 1.00 37.41 200 MET A C 1
ATOM 1595 O O . MET A 1 200 ? -5.826 -11.340 -31.017 1.00 37.41 200 MET A O 1
ATOM 1599 N N . LEU A 1 201 ? -7.757 -12.439 -31.279 1.00 32.59 201 LEU A N 1
ATOM 1600 C CA . LEU A 1 201 ? -7.283 -13.754 -30.816 1.00 32.59 201 LEU A CA 1
ATOM 1601 C C . LEU A 1 201 ? -7.068 -14.782 -31.940 1.00 32.59 201 LEU A C 1
ATOM 1603 O O . LEU A 1 201 ? -6.733 -15.926 -31.649 1.00 32.59 201 LEU A O 1
ATOM 1607 N N . PHE A 1 202 ? -7.200 -14.402 -33.215 1.00 24.80 202 PHE A N 1
ATOM 1608 C CA . PHE A 1 202 ? -6.849 -15.288 -34.331 1.00 24.80 202 PHE A CA 1
ATOM 1609 C C . PHE A 1 202 ? -5.666 -14.737 -35.138 1.00 24.80 202 PHE A C 1
ATOM 1611 O O . PHE A 1 202 ? -5.729 -13.592 -35.596 1.00 24.80 202 PHE A O 1
ATOM 1618 N N . PRO A 1 203 ? -4.592 -15.525 -35.345 1.00 29.58 203 PRO A N 1
ATOM 1619 C CA . PRO A 1 203 ? -3.480 -15.117 -36.187 1.00 29.58 203 PRO A CA 1
ATOM 1620 C C . PRO A 1 203 ? -3.926 -15.187 -37.651 1.00 29.58 203 PRO A C 1
ATOM 1622 O O . PRO A 1 203 ? -4.078 -16.270 -38.212 1.00 29.58 203 PRO A O 1
ATOM 1625 N N . TYR A 1 204 ? -4.150 -14.035 -38.281 1.00 27.09 204 TYR A N 1
ATOM 1626 C CA . TYR A 1 204 ? -4.268 -13.975 -39.735 1.00 27.09 204 TYR A CA 1
ATOM 1627 C C . TYR A 1 204 ? -2.859 -14.000 -40.338 1.00 27.09 204 TYR A C 1
ATOM 1629 O O . TYR A 1 204 ? -2.071 -13.075 -40.142 1.00 27.09 204 TYR A O 1
ATOM 1637 N N . VAL A 1 205 ? -2.536 -15.092 -41.030 1.00 27.12 205 VAL A N 1
ATOM 1638 C CA . VAL A 1 205 ? -1.326 -15.251 -41.843 1.00 27.12 205 VAL A CA 1
ATOM 1639 C C . VAL A 1 205 ? -1.656 -14.776 -43.257 1.00 27.12 205 VAL A C 1
ATOM 1641 O O . VAL A 1 205 ? -2.543 -15.348 -43.885 1.00 27.12 205 VAL A O 1
ATOM 1644 N N . ASP A 1 206 ? -0.941 -13.770 -43.766 1.00 24.55 206 ASP A N 1
ATOM 1645 C CA . ASP A 1 206 ? -0.966 -13.421 -45.194 1.00 24.55 206 ASP A CA 1
ATOM 1646 C C . ASP A 1 206 ? 0.286 -14.011 -45.885 1.00 24.55 206 ASP A C 1
ATOM 1648 O O . ASP A 1 206 ? 1.402 -13.787 -45.398 1.00 24.55 206 ASP A O 1
ATOM 1652 N N . PRO A 1 207 ? 0.164 -14.800 -46.973 1.00 26.98 207 PRO A N 1
ATOM 1653 C CA . PRO A 1 207 ? 1.231 -15.665 -47.468 1.00 26.98 207 PRO A CA 1
ATOM 1654 C C . PRO A 1 207 ? 2.086 -15.018 -48.571 1.00 26.98 207 PRO A C 1
ATOM 1656 O O . PRO A 1 207 ? 2.371 -15.647 -49.590 1.00 26.98 207 PRO A O 1
ATOM 1659 N N . SER A 1 208 ? 2.541 -13.775 -48.391 1.00 26.67 208 SER A N 1
ATOM 1660 C CA . SER A 1 208 ? 3.446 -13.156 -49.373 1.00 26.67 208 SER A CA 1
ATOM 1661 C C . SER A 1 208 ? 4.315 -12.028 -48.813 1.00 26.67 208 SER A C 1
ATOM 1663 O O . SER A 1 208 ? 4.212 -10.891 -49.250 1.00 26.67 208 SER A O 1
ATOM 1665 N N . THR A 1 209 ? 5.200 -12.318 -47.859 1.00 28.52 209 THR A N 1
ATOM 1666 C CA . THR A 1 209 ? 6.543 -11.699 -47.791 1.00 28.52 209 THR A CA 1
ATOM 1667 C C . THR A 1 209 ? 7.448 -12.521 -46.871 1.00 28.52 209 THR A C 1
ATOM 1669 O O . THR A 1 209 ? 7.200 -12.702 -45.682 1.00 28.52 209 THR A O 1
ATOM 1672 N N . VAL A 1 210 ? 8.520 -13.053 -47.451 1.00 34.09 210 VAL A N 1
ATOM 1673 C CA . VAL A 1 210 ? 9.556 -13.831 -46.772 1.00 34.09 210 VAL A CA 1
ATOM 1674 C C . VAL A 1 210 ? 10.459 -12.867 -46.000 1.00 34.09 210 VAL A C 1
ATOM 1676 O O . VAL A 1 210 ? 11.374 -12.288 -46.562 1.00 34.09 210 VAL A O 1
ATOM 1679 N N . THR A 1 211 ? 10.156 -12.637 -44.725 1.00 27.69 211 THR A N 1
ATOM 1680 C CA . THR A 1 211 ? 11.102 -12.674 -43.590 1.00 27.69 211 THR A CA 1
ATOM 1681 C C . THR A 1 211 ? 10.260 -12.663 -42.313 1.00 27.69 211 THR A C 1
ATOM 1683 O O . THR A 1 211 ? 9.643 -11.670 -41.940 1.00 27.69 211 THR A O 1
ATOM 1686 N N . GLY A 1 212 ? 10.145 -13.835 -41.691 1.00 29.52 212 GLY A N 1
ATOM 1687 C CA . GLY A 1 212 ? 9.207 -14.087 -40.607 1.00 29.52 212 GLY A CA 1
ATOM 1688 C C . GLY A 1 212 ? 9.543 -13.333 -39.323 1.00 29.52 212 GLY A C 1
ATOM 1689 O O . GLY A 1 212 ? 10.524 -13.653 -38.665 1.00 29.52 212 GLY A O 1
ATOM 1690 N N . LYS A 1 213 ? 8.671 -12.396 -38.943 1.00 24.47 213 LYS A N 1
ATOM 1691 C CA . LYS A 1 213 ? 8.140 -12.207 -37.582 1.00 24.47 213 LYS A CA 1
ATOM 1692 C C . LYS A 1 213 ? 6.755 -11.549 -37.719 1.00 24.47 213 LYS A C 1
ATOM 1694 O O . LYS A 1 213 ? 6.659 -10.539 -38.413 1.00 24.47 213 LYS A O 1
ATOM 1699 N N . PRO A 1 214 ? 5.684 -12.078 -37.099 1.00 25.70 214 PRO A N 1
ATOM 1700 C CA . PRO A 1 214 ? 4.391 -11.399 -37.086 1.00 25.70 214 PRO A CA 1
ATOM 1701 C C . PRO A 1 214 ? 4.528 -10.047 -36.368 1.00 25.70 214 PRO A C 1
ATOM 1703 O O . PRO A 1 214 ? 5.034 -9.975 -35.248 1.00 25.70 214 PRO A O 1
ATOM 1706 N N . PHE A 1 215 ? 4.113 -8.963 -37.025 1.00 33.06 215 PHE A N 1
ATOM 1707 C CA . PHE A 1 215 ? 4.119 -7.619 -36.448 1.00 33.06 215 PHE A CA 1
ATOM 1708 C C . PHE A 1 215 ? 2.938 -7.490 -35.474 1.00 33.06 215 PHE A C 1
ATOM 1710 O O . PHE A 1 215 ? 1.786 -7.411 -35.898 1.00 33.06 215 PHE A O 1
ATOM 1717 N N . ASN A 1 216 ? 3.221 -7.518 -34.169 1.00 32.19 216 ASN A N 1
ATOM 1718 C CA . ASN A 1 216 ? 2.221 -7.355 -33.112 1.00 32.19 216 ASN A CA 1
ATOM 1719 C C . ASN A 1 216 ? 1.739 -5.883 -33.069 1.00 32.19 216 ASN A C 1
ATOM 1721 O O . ASN A 1 216 ? 2.571 -4.994 -32.877 1.00 32.19 216 ASN A O 1
ATOM 1725 N N . PRO A 1 217 ? 0.434 -5.591 -33.243 1.00 33.16 217 PRO A N 1
ATOM 1726 C CA . PRO A 1 217 ? -0.099 -4.225 -33.243 1.00 33.16 217 PRO A CA 1
ATOM 1727 C C . PRO A 1 217 ? -0.044 -3.519 -31.880 1.00 33.16 217 PRO A C 1
ATOM 1729 O O . PRO A 1 217 ? -0.250 -2.310 -31.815 1.00 33.16 217 PRO A O 1
ATOM 1732 N N . GLN A 1 218 ? 0.248 -4.229 -30.787 1.00 41.47 218 GLN A N 1
ATOM 1733 C CA . GLN A 1 218 ? 0.532 -3.609 -29.494 1.00 41.47 218 GLN A CA 1
ATOM 1734 C C . GLN A 1 218 ? 2.014 -3.218 -29.442 1.00 41.47 218 GLN A C 1
ATOM 1736 O O . GLN A 1 218 ? 2.864 -4.054 -29.145 1.00 41.47 218 GLN A O 1
ATOM 1741 N N . GLN A 1 219 ? 2.347 -1.959 -29.751 1.00 50.88 219 GLN A N 1
ATOM 1742 C CA . GLN A 1 219 ? 3.689 -1.453 -29.449 1.00 50.88 219 GLN A CA 1
ATOM 1743 C C . GLN A 1 219 ? 3.773 -1.160 -27.943 1.00 50.88 219 GLN A C 1
ATOM 1745 O O . GLN A 1 219 ? 3.010 -0.307 -27.479 1.00 50.88 219 GLN A O 1
ATOM 1750 N N . PRO A 1 220 ? 4.676 -1.823 -27.189 1.00 55.97 220 PRO A N 1
ATOM 1751 C CA . PRO A 1 220 ? 4.853 -1.602 -25.749 1.00 55.97 220 PRO A CA 1
ATOM 1752 C C . PRO A 1 220 ? 4.979 -0.114 -25.402 1.00 55.97 220 PRO A C 1
ATOM 1754 O O . PRO A 1 220 ? 4.309 0.379 -24.503 1.00 55.97 220 PRO A O 1
ATOM 1757 N N . SER A 1 221 ? 5.677 0.642 -26.254 1.00 67.00 221 SER A N 1
ATOM 1758 C CA . SER A 1 221 ? 5.964 2.064 -26.068 1.00 67.00 221 SER A CA 1
ATOM 1759 C C . SER A 1 221 ? 4.755 2.996 -25.985 1.00 67.00 221 SER A C 1
ATOM 1761 O O . SER A 1 221 ? 4.854 4.052 -25.367 1.00 67.00 221 SER A O 1
ATOM 1763 N N . HIS A 1 222 ? 3.606 2.640 -26.570 1.00 82.94 222 HIS A N 1
ATOM 1764 C CA . HIS A 1 222 ? 2.392 3.451 -26.432 1.00 82.94 222 HIS A CA 1
ATOM 1765 C C . HIS A 1 222 ? 1.755 3.275 -25.046 1.00 82.94 222 HIS A C 1
ATOM 1767 O O . HIS A 1 222 ? 1.435 4.257 -24.378 1.00 82.94 222 HIS A O 1
ATOM 1773 N N . VAL A 1 223 ? 1.604 2.023 -24.602 1.00 86.44 223 VAL A N 1
ATOM 1774 C CA . VAL A 1 223 ? 1.036 1.696 -23.285 1.00 86.44 223 VAL A CA 1
ATOM 1775 C C . VAL A 1 223 ? 1.973 2.164 -22.174 1.00 86.44 223 VAL A C 1
ATOM 1777 O O . VAL A 1 223 ? 1.505 2.741 -21.194 1.00 86.44 223 VAL A O 1
ATOM 1780 N N . ASP A 1 224 ? 3.282 2.007 -22.364 1.00 83.88 224 ASP A N 1
ATOM 1781 C CA . ASP A 1 224 ? 4.305 2.480 -21.432 1.00 83.88 224 ASP A CA 1
ATOM 1782 C C . ASP A 1 224 ? 4.257 4.009 -21.289 1.00 83.88 224 ASP A C 1
ATOM 1784 O O . ASP A 1 224 ? 4.264 4.519 -20.171 1.00 83.88 224 ASP A O 1
ATOM 1788 N N . ALA A 1 225 ? 4.101 4.758 -22.390 1.00 86.31 225 ALA A N 1
ATOM 1789 C CA . ALA A 1 225 ? 3.955 6.215 -22.342 1.00 86.31 225 ALA A CA 1
ATOM 1790 C C . ALA A 1 225 ? 2.683 6.664 -21.598 1.00 86.31 225 ALA A C 1
ATOM 1792 O O . ALA A 1 225 ? 2.737 7.618 -20.819 1.00 86.31 225 ALA A O 1
ATOM 1793 N N . LEU A 1 226 ? 1.547 5.980 -21.805 1.00 91.00 226 LEU A N 1
ATOM 1794 C CA . LEU A 1 226 ? 0.307 6.232 -21.055 1.00 91.00 226 LEU A CA 1
ATOM 1795 C C . LEU A 1 226 ? 0.507 5.989 -19.554 1.00 91.00 226 LEU A C 1
ATOM 1797 O O . LEU A 1 226 ? 0.106 6.816 -18.732 1.00 91.00 226 LEU A O 1
ATOM 1801 N N . CYS A 1 227 ? 1.154 4.874 -19.203 1.00 90.75 227 CYS A N 1
ATOM 1802 C CA . CYS A 1 227 ? 1.458 4.504 -17.825 1.00 90.75 227 CYS A CA 1
ATOM 1803 C C . CYS A 1 227 ? 2.377 5.537 -17.161 1.00 90.75 227 CYS A C 1
ATOM 1805 O O . CYS A 1 227 ? 2.017 6.106 -16.132 1.00 90.75 227 CYS A O 1
ATOM 1807 N N . GLN A 1 228 ? 3.509 5.857 -17.789 1.00 87.56 228 GLN A N 1
ATOM 1808 C CA . GLN A 1 228 ? 4.487 6.821 -17.282 1.00 87.56 228 GLN A CA 1
ATOM 1809 C C . GLN A 1 228 ? 3.888 8.224 -17.122 1.00 87.56 228 GLN A C 1
ATOM 1811 O O . GLN A 1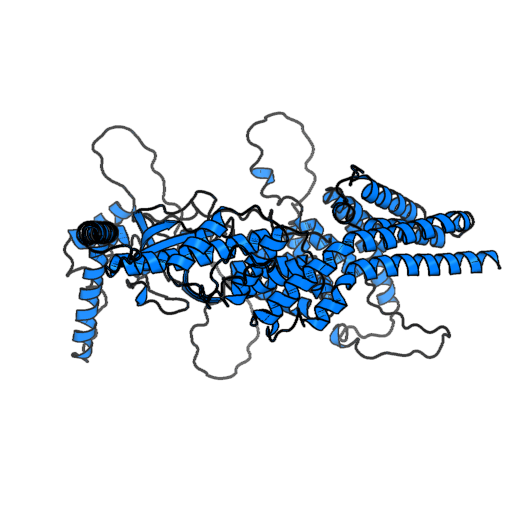 228 ? 4.072 8.859 -16.083 1.00 87.56 228 GLN A O 1
ATOM 1816 N N . LEU A 1 229 ? 3.102 8.695 -18.099 1.00 90.19 229 LEU A N 1
ATOM 1817 C CA . LEU A 1 229 ? 2.411 9.981 -17.998 1.00 90.19 229 LEU A CA 1
ATOM 1818 C C . LEU A 1 229 ? 1.385 9.984 -16.859 1.00 90.19 229 LEU A C 1
ATOM 1820 O O . LEU A 1 229 ? 1.347 10.929 -16.069 1.00 90.19 229 LEU A O 1
ATOM 1824 N N . SER A 1 230 ? 0.578 8.922 -16.753 1.00 92.00 230 SER A N 1
ATOM 1825 C CA . SER A 1 230 ? -0.385 8.748 -15.665 1.00 92.00 230 SER A CA 1
ATOM 1826 C C . SER A 1 230 ? 0.310 8.844 -14.310 1.00 92.00 230 SER A C 1
ATOM 1828 O O . SER A 1 230 ? -0.150 9.575 -13.433 1.00 92.00 230 SER A O 1
ATOM 1830 N N . MET A 1 231 ? 1.430 8.145 -14.144 1.00 87.69 231 MET A N 1
ATOM 1831 C CA . MET A 1 231 ? 2.190 8.125 -12.904 1.00 87.69 231 MET A CA 1
ATOM 1832 C C . MET A 1 231 ? 2.821 9.486 -12.568 1.00 87.69 231 MET A C 1
ATOM 1834 O O . MET A 1 231 ? 2.661 9.965 -11.445 1.00 87.69 231 MET A O 1
ATOM 1838 N N . ALA A 1 232 ? 3.454 10.150 -13.540 1.00 84.81 232 ALA A N 1
ATOM 1839 C CA . ALA A 1 232 ? 4.097 11.447 -13.333 1.00 84.81 232 ALA A CA 1
ATOM 1840 C C . ALA A 1 232 ? 3.099 12.565 -12.986 1.00 84.81 232 ALA A C 1
ATOM 1842 O O . ALA A 1 232 ? 3.394 13.417 -12.149 1.00 84.81 232 ALA A O 1
ATOM 1843 N N . LEU A 1 233 ? 1.892 12.548 -13.567 1.00 86.62 233 LEU A N 1
ATOM 1844 C CA . LEU A 1 233 ? 0.844 13.533 -13.263 1.00 86.62 233 LEU A CA 1
ATOM 1845 C C . LEU A 1 233 ? 0.439 13.542 -11.786 1.00 86.62 233 LEU A C 1
ATOM 1847 O O . LEU A 1 233 ? 0.122 14.603 -11.255 1.00 86.62 233 LEU A O 1
ATOM 1851 N N . ARG A 1 234 ? 0.478 12.386 -11.113 1.00 85.62 234 ARG A N 1
ATOM 1852 C CA . ARG A 1 234 ? 0.097 12.275 -9.695 1.00 85.62 234 ARG A CA 1
ATOM 1853 C C . ARG A 1 234 ? 1.175 12.768 -8.728 1.00 85.62 234 ARG A C 1
ATOM 1855 O O . ARG A 1 234 ? 0.889 12.934 -7.550 1.00 85.62 234 ARG A O 1
ATOM 1862 N N . GLN A 1 235 ? 2.387 13.023 -9.225 1.00 78.12 235 GLN A N 1
ATOM 1863 C CA . GLN A 1 235 ? 3.477 13.629 -8.452 1.00 78.12 235 GLN A CA 1
ATOM 1864 C C . GLN A 1 235 ? 3.417 15.161 -8.437 1.00 78.12 235 GLN A C 1
ATOM 1866 O O . GLN A 1 235 ? 4.151 15.799 -7.682 1.00 78.12 235 GLN A O 1
ATOM 1871 N N . LEU A 1 236 ? 2.591 15.779 -9.288 1.00 77.19 236 LEU A N 1
ATOM 1872 C CA . LEU A 1 236 ? 2.434 17.229 -9.276 1.00 77.19 236 LEU A CA 1
ATOM 1873 C C . LEU A 1 236 ? 1.608 17.668 -8.056 1.00 77.19 236 LEU A C 1
ATOM 1875 O O . LEU A 1 236 ? 0.646 16.989 -7.698 1.00 77.19 236 LEU A O 1
ATOM 1879 N N . PRO A 1 237 ? 1.923 18.820 -7.435 1.00 66.88 237 PRO A N 1
ATOM 1880 C CA . PRO A 1 237 ? 1.094 19.368 -6.368 1.00 66.88 237 PRO A CA 1
ATOM 1881 C C . PRO A 1 237 ? -0.337 19.601 -6.867 1.00 66.88 237 PRO A C 1
ATOM 1883 O O . PRO A 1 237 ? -0.531 20.250 -7.899 1.00 66.88 237 PRO A O 1
ATOM 1886 N N . SER A 1 238 ? -1.347 19.121 -6.136 1.00 60.81 238 SER A N 1
ATOM 1887 C CA . SER A 1 238 ? -2.747 19.399 -6.474 1.00 60.81 238 SER A CA 1
ATOM 1888 C C . SER A 1 238 ? -2.987 20.918 -6.461 1.00 60.81 238 SER A C 1
ATOM 1890 O O . SER A 1 238 ? -2.496 21.628 -5.578 1.00 60.81 238 SER A O 1
ATOM 1892 N N . SER A 1 239 ? -3.791 21.437 -7.395 1.00 47.78 239 SER A N 1
ATOM 1893 C CA . SER A 1 239 ? -4.107 22.875 -7.516 1.00 47.78 239 SER A CA 1
ATOM 1894 C C . SER A 1 239 ? -4.750 23.491 -6.261 1.00 47.78 239 SER A C 1
ATOM 1896 O O . SER A 1 239 ? -4.826 24.710 -6.137 1.00 47.78 239 SER A O 1
ATOM 1898 N N . ALA A 1 240 ? -5.204 22.665 -5.313 1.00 42.94 240 ALA A N 1
ATOM 1899 C CA . ALA A 1 240 ? -5.699 23.089 -4.006 1.00 42.94 240 ALA A CA 1
ATOM 1900 C C . ALA A 1 240 ? -4.579 23.482 -3.016 1.00 42.94 240 ALA A C 1
ATOM 1902 O O . ALA A 1 240 ? -4.810 24.303 -2.129 1.00 42.94 240 ALA A O 1
ATOM 1903 N N . GLN A 1 241 ? -3.360 22.947 -3.158 1.00 41.22 241 GLN A N 1
ATOM 1904 C CA . GLN A 1 241 ? -2.248 23.215 -2.232 1.00 41.22 241 GLN A CA 1
ATOM 1905 C C . GLN A 1 241 ? -1.582 24.580 -2.474 1.00 41.22 241 GLN A C 1
ATOM 1907 O O . GLN A 1 241 ? -1.079 25.200 -1.537 1.00 41.22 241 GLN A O 1
ATOM 1912 N N . THR A 1 242 ? -1.630 25.108 -3.700 1.00 35.22 242 THR A N 1
ATOM 1913 C CA . THR A 1 242 ? -1.080 26.434 -4.040 1.00 35.22 242 THR A CA 1
ATOM 1914 C C . THR A 1 242 ? -1.892 27.592 -3.451 1.00 35.22 242 THR A C 1
ATOM 1916 O O . THR A 1 242 ? -1.347 28.672 -3.233 1.00 35.22 242 THR A O 1
ATOM 1919 N N . SER A 1 243 ? -3.164 27.370 -3.103 1.00 34.34 243 SER A N 1
ATOM 1920 C CA . SER A 1 243 ? -4.016 28.369 -2.442 1.00 34.34 243 SER A CA 1
ATOM 1921 C C . SER A 1 243 ? -3.751 28.512 -0.936 1.00 34.34 243 SER A C 1
ATOM 1923 O O . SER A 1 243 ? -4.132 29.533 -0.366 1.00 34.34 243 SER A O 1
ATOM 1925 N N . ALA A 1 244 ? -3.122 27.531 -0.281 1.00 32.47 244 ALA A N 1
ATOM 1926 C CA . ALA A 1 244 ? -2.902 27.552 1.170 1.00 32.47 244 ALA A CA 1
ATOM 1927 C C . ALA A 1 244 ? -1.570 28.209 1.587 1.00 32.47 244 ALA A C 1
ATOM 1929 O O . ALA A 1 244 ? -1.418 28.591 2.745 1.00 32.47 244 ALA A O 1
ATOM 1930 N N . ASN A 1 245 ? -0.627 28.389 0.652 1.00 31.11 245 ASN A N 1
ATOM 1931 C CA . ASN A 1 245 ? 0.717 28.909 0.939 1.00 31.11 245 ASN A CA 1
ATOM 1932 C C . ASN A 1 245 ? 0.919 30.405 0.635 1.00 31.11 245 ASN A C 1
ATOM 1934 O O . ASN A 1 245 ? 1.983 30.941 0.933 1.00 31.11 245 ASN A O 1
ATOM 1938 N N . HIS A 1 246 ? -0.084 31.121 0.116 1.00 32.03 246 HIS A N 1
ATOM 1939 C CA . HIS A 1 246 ? -0.023 32.584 -0.013 1.00 32.03 246 HIS A CA 1
ATOM 1940 C C . HIS A 1 246 ? -0.646 33.294 1.195 1.00 32.03 246 HIS A C 1
ATOM 1942 O O . HIS A 1 246 ? -1.625 34.029 1.096 1.00 32.03 246 HIS A O 1
ATOM 1948 N N . GLY A 1 247 ? -0.019 33.096 2.355 1.00 31.05 247 GLY A N 1
ATOM 1949 C CA . GLY A 1 247 ? -0.054 34.059 3.448 1.00 31.05 247 GLY A CA 1
ATOM 1950 C C . GLY A 1 247 ? 1.078 35.071 3.264 1.00 31.05 247 GLY A C 1
ATOM 1951 O O . GLY A 1 247 ? 2.246 34.709 3.331 1.00 31.05 247 GLY A O 1
ATOM 1952 N N . THR A 1 248 ? 0.716 36.338 3.043 1.00 33.72 248 THR A N 1
ATOM 1953 C CA . THR A 1 248 ? 1.575 37.542 3.083 1.00 33.72 248 THR A CA 1
ATOM 1954 C C . THR A 1 248 ? 2.738 37.644 2.084 1.00 33.72 248 THR A C 1
ATOM 1956 O O . THR A 1 248 ? 3.888 37.387 2.411 1.00 33.72 248 THR A O 1
ATOM 1959 N N . SER A 1 249 ? 2.453 38.193 0.901 1.00 25.30 249 SER A N 1
ATOM 1960 C CA . SER A 1 249 ? 3.315 39.197 0.257 1.00 25.30 249 SER A CA 1
ATOM 1961 C C . SER A 1 249 ? 2.506 39.928 -0.814 1.00 25.30 249 SER A C 1
ATOM 1963 O O . SER A 1 249 ? 2.141 39.360 -1.841 1.00 25.30 249 SER A O 1
ATOM 1965 N N . ALA A 1 250 ? 2.169 41.186 -0.539 1.00 31.06 250 ALA A N 1
ATOM 1966 C CA . ALA A 1 250 ? 1.615 42.093 -1.527 1.00 31.06 250 ALA A CA 1
ATOM 1967 C C . ALA A 1 250 ? 2.771 42.676 -2.352 1.00 31.06 250 ALA A C 1
ATOM 1969 O O . ALA A 1 250 ? 3.504 43.529 -1.858 1.00 31.06 250 ALA A O 1
ATOM 1970 N N . ALA A 1 251 ? 2.918 42.246 -3.605 1.00 27.64 251 ALA A N 1
ATOM 1971 C CA . ALA A 1 251 ? 3.654 42.996 -4.618 1.00 27.64 251 ALA A CA 1
ATOM 1972 C C . ALA A 1 251 ? 3.094 42.694 -6.016 1.00 27.64 251 ALA A C 1
ATOM 1974 O O . ALA A 1 251 ? 3.088 41.563 -6.491 1.00 27.64 251 ALA A O 1
ATOM 1975 N N . SER A 1 252 ? 2.588 43.754 -6.636 1.00 30.86 252 SER A N 1
ATOM 1976 C CA . SER A 1 252 ? 2.025 43.840 -7.982 1.00 30.86 252 SER A CA 1
ATOM 1977 C C . SER A 1 252 ? 3.000 43.372 -9.070 1.00 30.86 252 SER A C 1
ATOM 1979 O O . SER A 1 252 ? 4.055 43.985 -9.219 1.00 30.86 252 SER A O 1
ATOM 1981 N N . VAL A 1 253 ? 2.575 42.439 -9.930 1.00 28.83 253 VAL A N 1
ATOM 1982 C CA . VAL A 1 253 ? 2.968 42.409 -11.351 1.00 28.83 253 VAL A CA 1
ATOM 1983 C C . VAL A 1 253 ? 1.761 41.983 -12.191 1.00 28.83 253 VAL A C 1
ATOM 1985 O O . VAL A 1 253 ? 1.261 40.868 -12.075 1.00 28.83 253 VAL A O 1
ATOM 1988 N N . ASN A 1 254 ? 1.295 42.898 -13.043 1.00 29.42 254 ASN A N 1
ATOM 1989 C CA . ASN A 1 254 ? 0.297 42.648 -14.079 1.00 29.42 254 ASN A CA 1
ATOM 1990 C C . ASN A 1 254 ? 0.852 41.671 -15.130 1.00 29.42 254 ASN A C 1
ATOM 1992 O O . ASN A 1 254 ? 1.775 42.021 -15.865 1.00 29.42 254 ASN A O 1
ATOM 1996 N N . GLN A 1 255 ? 0.242 40.494 -15.260 1.00 26.06 255 GLN A N 1
ATOM 1997 C CA . GLN A 1 255 ? 0.286 39.690 -16.485 1.00 26.06 255 GLN A CA 1
ATOM 1998 C C . GLN A 1 255 ? -1.148 39.418 -16.968 1.00 26.06 255 GLN A C 1
ATOM 2000 O O . GLN A 1 255 ? -2.052 39.288 -16.139 1.00 26.06 255 GLN A O 1
ATOM 2005 N N . PRO A 1 256 ? -1.388 39.384 -18.292 1.00 25.55 256 PRO A N 1
ATOM 2006 C CA . PRO A 1 256 ? -2.727 39.229 -18.848 1.00 25.55 256 PRO A CA 1
ATOM 2007 C C . PRO A 1 256 ? -3.277 37.816 -18.584 1.00 25.55 256 PRO A C 1
ATOM 2009 O O . PRO A 1 256 ? -2.496 36.875 -18.420 1.00 25.55 256 PRO A O 1
ATOM 2012 N N . PRO A 1 257 ? -4.611 37.638 -18.554 1.00 26.92 257 PRO A N 1
ATOM 2013 C CA . PRO A 1 257 ? -5.226 36.370 -18.188 1.00 26.92 257 PRO A CA 1
ATOM 2014 C C . PRO A 1 257 ? -4.989 35.345 -19.300 1.00 26.92 257 PRO A C 1
ATOM 2016 O O . PRO A 1 257 ? -5.614 35.402 -20.358 1.00 26.92 257 PRO A O 1
ATOM 2019 N N . SER A 1 258 ? -4.077 34.399 -19.076 1.00 26.81 258 SER A N 1
ATOM 2020 C CA . SER A 1 258 ? -3.994 33.205 -19.909 1.00 26.81 258 SER A CA 1
ATOM 2021 C C . SER A 1 258 ? -5.132 32.257 -19.524 1.00 26.81 258 SER A C 1
ATOM 2023 O O . SER A 1 258 ? -5.428 32.011 -18.356 1.00 26.81 258 SER A O 1
ATOM 2025 N N . SER A 1 259 ? -5.823 31.760 -20.539 1.00 28.14 259 SER A N 1
ATOM 2026 C CA . SER A 1 259 ? -7.038 30.949 -20.485 1.00 28.14 259 SER A CA 1
ATOM 2027 C C . SER A 1 259 ? -6.803 29.503 -20.012 1.00 28.14 259 SER A C 1
ATOM 2029 O O . SER A 1 259 ? -7.242 28.554 -20.663 1.00 28.14 259 SER A O 1
ATOM 2031 N N . ALA A 1 260 ? -6.093 29.301 -18.904 1.00 31.05 260 ALA A N 1
ATOM 2032 C CA . ALA A 1 260 ? -5.871 27.980 -18.329 1.00 31.05 260 ALA A CA 1
ATOM 2033 C C . ALA A 1 260 ? -6.975 27.656 -17.313 1.00 31.05 260 ALA A C 1
ATOM 2035 O O . ALA A 1 260 ? -6.842 27.894 -16.116 1.00 31.05 260 ALA A O 1
ATOM 2036 N N . VAL A 1 261 ? -8.080 27.084 -17.801 1.00 35.12 261 VAL A N 1
ATOM 2037 C CA . VAL A 1 261 ? -8.949 26.242 -16.966 1.00 35.12 261 VAL A CA 1
ATOM 2038 C C . VAL A 1 261 ? -8.035 25.198 -16.319 1.00 35.12 261 VAL A C 1
ATOM 2040 O O . VAL A 1 261 ? -7.396 24.430 -17.040 1.00 35.12 261 VAL A O 1
ATOM 2043 N N . GLY A 1 262 ? -7.890 25.230 -14.991 1.00 40.12 262 GLY A N 1
ATOM 2044 C CA . GLY A 1 262 ? -7.003 24.323 -14.263 1.00 40.12 262 GLY A CA 1
ATOM 2045 C C . GLY A 1 262 ? -7.346 22.876 -14.604 1.00 40.12 262 GLY A C 1
ATOM 2046 O O . GLY A 1 262 ? -8.425 22.401 -14.262 1.00 40.12 262 GLY A O 1
ATOM 2047 N N . LYS A 1 263 ? -6.466 22.197 -15.346 1.00 54.00 263 LYS A N 1
ATOM 2048 C CA . LYS A 1 263 ? -6.640 20.781 -15.671 1.00 54.00 263 LYS A CA 1
ATOM 2049 C C . LYS A 1 263 ? -6.403 19.983 -14.398 1.00 54.00 263 LYS A C 1
ATOM 2051 O O . LYS A 1 263 ? -5.317 20.047 -13.835 1.00 54.00 263 LYS A O 1
ATOM 2056 N N . ASP A 1 264 ? -7.417 19.250 -13.964 1.00 81.44 264 ASP A N 1
ATOM 2057 C CA . ASP A 1 264 ? -7.303 18.305 -12.862 1.00 81.44 264 ASP A CA 1
ATOM 2058 C C . ASP A 1 264 ? -6.358 17.156 -13.268 1.00 81.44 264 ASP A C 1
ATOM 2060 O O . ASP A 1 264 ? -6.728 16.258 -14.033 1.00 81.44 264 ASP A O 1
ATOM 2064 N N . HIS A 1 265 ? -5.110 17.225 -12.792 1.00 84.19 265 HIS A N 1
ATOM 2065 C CA . HIS A 1 265 ? -4.058 16.248 -13.082 1.00 84.19 265 HIS A CA 1
ATOM 2066 C C . HIS A 1 265 ? -4.412 14.841 -12.592 1.00 84.19 265 HIS A C 1
ATOM 2068 O O . HIS A 1 265 ? -4.023 13.865 -13.238 1.00 84.19 265 HIS A O 1
ATOM 2074 N N . LEU A 1 266 ? -5.175 14.716 -11.500 1.00 84.44 266 LEU A N 1
ATOM 2075 C CA . LEU A 1 266 ? -5.606 13.417 -10.999 1.00 84.44 266 LEU A CA 1
ATOM 2076 C C . LEU A 1 266 ? -6.638 12.796 -11.946 1.00 84.44 266 LEU A C 1
ATOM 2078 O O . LEU A 1 266 ? -6.519 11.622 -12.307 1.00 84.44 266 LEU A O 1
ATOM 2082 N N . SER A 1 267 ? -7.625 13.579 -12.387 1.00 88.19 267 SER A N 1
ATOM 2083 C CA . SER A 1 267 ? -8.601 13.106 -13.373 1.00 88.19 267 SER A CA 1
ATOM 2084 C C . SER A 1 267 ? -7.921 12.695 -14.686 1.00 88.19 267 SER A C 1
ATOM 2086 O O . SER A 1 267 ? -8.273 11.660 -15.253 1.00 88.19 267 SER A O 1
ATOM 2088 N N . GLU A 1 268 ? -6.946 13.473 -15.174 1.00 91.50 268 GLU A N 1
ATOM 2089 C CA . GLU A 1 268 ? -6.148 13.122 -16.365 1.00 91.50 268 GLU A CA 1
ATOM 2090 C C . GLU A 1 268 ? -5.386 11.804 -16.139 1.00 91.50 268 GLU A C 1
ATOM 2092 O O . GLU A 1 268 ? -5.444 10.894 -16.966 1.00 91.50 268 GLU A O 1
ATOM 2097 N N . SER A 1 269 ? -4.746 11.651 -14.978 1.00 91.12 269 SER A N 1
ATOM 2098 C CA . SER A 1 269 ? -4.012 10.442 -14.601 1.00 91.12 269 SER A CA 1
ATOM 2099 C C . SER A 1 269 ? -4.879 9.177 -14.614 1.00 91.12 269 SER A C 1
ATOM 2101 O O . SER A 1 269 ? -4.471 8.151 -15.170 1.00 91.12 269 SER A O 1
ATOM 2103 N N . LEU A 1 270 ? -6.081 9.245 -14.034 1.00 91.81 270 LEU A N 1
ATOM 2104 C CA . LEU A 1 270 ? -7.011 8.118 -13.980 1.00 91.81 270 LEU A CA 1
ATOM 2105 C C . LEU A 1 270 ? -7.535 7.737 -15.374 1.00 91.81 270 LEU A C 1
ATOM 2107 O O . LEU A 1 270 ? -7.671 6.551 -15.681 1.00 91.81 270 LEU A O 1
ATOM 2111 N N . GLN A 1 271 ? -7.798 8.725 -16.236 1.00 94.38 271 GLN A N 1
ATOM 2112 C CA . GLN A 1 271 ? -8.205 8.486 -17.624 1.00 94.38 271 GLN A CA 1
ATOM 2113 C C . GLN A 1 271 ? -7.111 7.760 -18.413 1.00 94.38 271 GLN A C 1
ATOM 2115 O O . GLN A 1 271 ? -7.402 6.746 -19.048 1.00 94.38 271 GLN A O 1
ATOM 2120 N N . LEU A 1 272 ? -5.862 8.222 -18.307 1.00 92.50 272 LEU A N 1
ATOM 2121 C CA . LEU A 1 272 ? -4.712 7.606 -18.975 1.00 92.50 272 LEU A CA 1
ATOM 2122 C C . LEU A 1 272 ? -4.473 6.165 -18.507 1.00 92.50 272 LEU A C 1
ATOM 2124 O O . LEU A 1 272 ? -4.205 5.290 -19.326 1.00 92.50 272 LEU A O 1
ATOM 2128 N N . ALA A 1 273 ? -4.624 5.884 -17.209 1.00 93.69 273 ALA A N 1
ATOM 2129 C CA . ALA A 1 273 ? -4.484 4.524 -16.688 1.00 93.69 273 ALA A CA 1
ATOM 2130 C C . ALA A 1 273 ? -5.586 3.584 -17.213 1.00 93.69 273 ALA A C 1
ATOM 2132 O O . ALA A 1 273 ? -5.322 2.440 -17.585 1.00 93.69 273 ALA A O 1
ATOM 2133 N N . HIS A 1 274 ? -6.829 4.070 -17.301 1.00 95.00 274 HIS A N 1
ATOM 2134 C CA . HIS A 1 274 ? -7.912 3.320 -17.937 1.00 95.00 274 HIS A CA 1
ATOM 2135 C C . HIS A 1 274 ? -7.660 3.087 -19.431 1.00 95.00 274 HIS A C 1
ATOM 2137 O O . HIS A 1 274 ? -7.979 2.012 -19.940 1.00 95.00 274 HIS A O 1
ATOM 2143 N N . GLU A 1 275 ? -7.110 4.072 -20.137 1.00 92.31 275 GLU A N 1
ATOM 2144 C CA . GLU A 1 275 ? -6.741 3.955 -21.547 1.00 92.31 275 GLU A CA 1
ATOM 2145 C C . GLU A 1 275 ? -5.632 2.914 -21.753 1.00 92.31 275 GLU A C 1
ATOM 2147 O O . GLU A 1 275 ? -5.787 2.030 -22.596 1.00 92.31 275 GLU A O 1
ATOM 2152 N N . ALA A 1 276 ? -4.594 2.915 -20.911 1.00 90.12 276 ALA A N 1
ATOM 2153 C CA . ALA A 1 276 ? -3.521 1.920 -20.944 1.00 90.12 276 ALA A CA 1
ATOM 2154 C C . ALA A 1 276 ? -4.061 0.481 -20.841 1.00 90.12 276 ALA A C 1
ATOM 2156 O O . ALA A 1 276 ? -3.751 -0.367 -21.681 1.00 90.12 276 ALA A O 1
ATOM 2157 N N . VAL A 1 277 ? -4.951 0.226 -19.873 1.00 92.94 277 VAL A N 1
ATOM 2158 C CA . VAL A 1 277 ? -5.609 -1.082 -19.699 1.00 92.94 277 VAL A CA 1
ATOM 2159 C C . VAL A 1 277 ? -6.512 -1.436 -20.886 1.00 92.94 277 VAL A C 1
ATOM 2161 O O . VAL A 1 277 ? -6.573 -2.595 -21.293 1.00 92.94 277 VAL A O 1
ATOM 2164 N N . ARG A 1 278 ? -7.212 -0.461 -21.482 1.00 90.75 278 ARG A N 1
ATOM 2165 C CA . ARG A 1 278 ? -8.039 -0.700 -22.681 1.00 90.75 278 ARG A CA 1
ATOM 2166 C C . ARG A 1 278 ? -7.199 -1.108 -23.889 1.00 90.75 278 ARG A C 1
ATOM 2168 O O . ARG A 1 278 ? -7.652 -1.941 -24.672 1.00 90.75 278 ARG A O 1
ATOM 2175 N N . HIS A 1 279 ? -6.006 -0.534 -24.040 1.00 85.81 279 HIS A N 1
ATOM 2176 C CA . HIS A 1 279 ? -5.086 -0.873 -25.124 1.00 85.81 279 HIS A CA 1
ATOM 2177 C C . HIS A 1 279 ? -4.426 -2.241 -24.934 1.00 85.81 279 HIS A C 1
ATOM 2179 O O . HIS A 1 279 ? -4.288 -2.983 -25.909 1.00 85.81 279 HIS A O 1
ATOM 2185 N N . SER A 1 280 ? -4.043 -2.592 -23.703 1.00 86.06 280 SER A N 1
ATOM 2186 C CA . SER A 1 280 ? -3.453 -3.896 -23.387 1.00 86.06 280 SER A CA 1
ATOM 2187 C C . SER A 1 280 ? -4.024 -4.468 -22.079 1.00 86.06 280 SER A C 1
ATOM 2189 O O . SER A 1 280 ? -3.452 -4.277 -21.007 1.00 86.06 280 SER A O 1
ATOM 2191 N N . PRO A 1 281 ? -5.154 -5.199 -22.139 1.00 89.75 281 PRO A N 1
ATOM 2192 C CA . PRO A 1 281 ? -5.827 -5.720 -20.946 1.00 89.75 281 PRO A CA 1
ATOM 2193 C C . PRO A 1 281 ? -5.090 -6.893 -20.281 1.00 89.75 281 PRO A C 1
ATOM 2195 O O . PRO A 1 281 ? -5.448 -7.282 -19.169 1.00 89.75 281 PRO A O 1
ATOM 2198 N N . THR A 1 282 ? -4.078 -7.462 -20.940 1.00 88.75 282 THR A N 1
ATOM 2199 C CA . THR A 1 282 ? -3.205 -8.518 -20.402 1.00 88.75 282 THR A CA 1
ATOM 2200 C C . THR A 1 282 ? -1.925 -7.972 -19.767 1.00 88.75 282 THR A C 1
ATOM 2202 O O . THR A 1 282 ? -1.199 -8.744 -19.156 1.00 88.75 282 THR A O 1
ATOM 2205 N N . ASN A 1 283 ? -1.629 -6.676 -19.917 1.00 88.06 283 ASN A N 1
ATOM 2206 C CA . ASN A 1 283 ? -0.437 -6.047 -19.350 1.00 88.06 283 ASN A CA 1
ATOM 2207 C C . ASN A 1 283 ? -0.663 -5.765 -17.856 1.00 88.06 283 ASN A C 1
ATOM 2209 O O . ASN A 1 283 ? -1.494 -4.923 -17.503 1.00 88.06 283 ASN A O 1
ATOM 2213 N N . GLY A 1 284 ? 0.059 -6.465 -16.976 1.00 91.06 284 GLY A N 1
ATOM 2214 C CA . GLY A 1 284 ? -0.094 -6.298 -15.532 1.00 91.06 284 GLY A CA 1
ATOM 2215 C C . GLY A 1 284 ? 0.366 -4.933 -15.032 1.00 91.06 284 GLY A C 1
ATOM 2216 O O . GLY A 1 284 ? -0.267 -4.372 -14.136 1.00 91.06 284 GLY A O 1
ATOM 2217 N N . HIS A 1 285 ? 1.385 -4.341 -15.660 1.00 91.12 285 HIS A N 1
ATOM 2218 C CA . HIS A 1 285 ? 1.901 -3.025 -15.292 1.00 91.12 285 HIS A CA 1
ATOM 2219 C C . HIS A 1 285 ? 0.831 -1.942 -15.501 1.00 91.12 285 HIS A C 1
ATOM 2221 O O . HIS A 1 285 ? 0.593 -1.127 -14.611 1.00 91.12 285 HIS A O 1
ATOM 2227 N N . ALA A 1 286 ? 0.078 -1.995 -16.605 1.00 93.19 286 ALA A N 1
ATOM 2228 C CA . ALA A 1 286 ? -1.053 -1.090 -16.835 1.00 93.19 286 ALA A CA 1
ATOM 2229 C C . ALA A 1 286 ? -2.141 -1.220 -15.749 1.00 93.19 286 ALA A C 1
ATOM 2231 O O . ALA A 1 286 ? -2.674 -0.215 -15.269 1.00 93.19 286 ALA A O 1
ATOM 2232 N N . TRP A 1 287 ? -2.445 -2.447 -15.311 1.00 96.75 287 TRP A N 1
ATOM 2233 C CA . TRP A 1 287 ? -3.372 -2.692 -14.200 1.00 96.75 287 TRP A CA 1
ATOM 2234 C C . TRP A 1 287 ? -2.832 -2.196 -12.854 1.00 96.75 287 TRP A C 1
ATOM 2236 O O . TRP A 1 287 ? -3.595 -1.630 -12.071 1.00 96.75 287 TRP A O 1
ATOM 2246 N N . SER A 1 288 ? -1.530 -2.348 -12.600 1.00 94.94 288 SER A N 1
ATOM 2247 C CA . SER A 1 288 ? -0.852 -1.804 -11.417 1.00 94.94 288 SER A CA 1
ATOM 2248 C C . SER A 1 288 ? -0.950 -0.277 -11.386 1.00 94.94 288 SER A C 1
ATOM 2250 O O . SER A 1 288 ? -1.358 0.305 -10.380 1.00 94.94 288 SER A O 1
ATOM 2252 N N . VAL A 1 289 ? -0.701 0.386 -12.520 1.00 93.44 289 VAL A N 1
ATOM 2253 C CA . VAL A 1 289 ? -0.841 1.843 -12.656 1.00 93.44 289 VAL A CA 1
ATOM 2254 C C . VAL A 1 289 ? -2.286 2.300 -12.461 1.00 93.44 289 VAL A C 1
ATOM 2256 O O . VAL A 1 289 ? -2.508 3.328 -11.816 1.00 93.44 289 VAL A O 1
ATOM 2259 N N . LEU A 1 290 ? -3.272 1.536 -12.942 1.00 95.88 290 LEU A N 1
ATOM 2260 C CA . LEU A 1 290 ? -4.685 1.801 -12.665 1.00 95.88 290 LEU A CA 1
ATOM 2261 C C . LEU A 1 290 ? -5.023 1.643 -11.176 1.00 95.88 290 LEU A C 1
ATOM 2263 O O . LEU A 1 290 ? -5.720 2.496 -10.626 1.00 95.88 290 LEU A O 1
ATOM 2267 N N . GLY A 1 291 ? -4.508 0.604 -10.515 1.00 95.25 291 GLY A N 1
ATOM 2268 C CA . GLY A 1 291 ? -4.624 0.430 -9.065 1.00 95.25 291 GLY A CA 1
ATOM 2269 C C . GLY A 1 291 ? -4.045 1.625 -8.308 1.00 95.25 291 GLY A C 1
ATOM 2270 O O . GLY A 1 291 ? -4.735 2.223 -7.484 1.00 95.25 291 GLY A O 1
ATOM 2271 N N . ASN A 1 292 ? -2.839 2.060 -8.678 1.00 92.69 292 ASN A N 1
ATOM 2272 C CA . ASN A 1 292 ? -2.190 3.235 -8.101 1.00 92.69 292 ASN A CA 1
ATOM 2273 C C . ASN A 1 292 ? -3.033 4.504 -8.305 1.00 92.69 292 ASN A C 1
ATOM 2275 O O . ASN A 1 292 ? -3.258 5.237 -7.346 1.00 92.69 292 ASN A O 1
ATOM 2279 N N . ALA A 1 293 ? -3.538 4.751 -9.521 1.00 91.94 293 ALA A N 1
ATOM 2280 C CA . ALA A 1 293 ? -4.387 5.906 -9.817 1.00 91.94 293 ALA A CA 1
ATOM 2281 C C . ALA A 1 293 ? -5.669 5.903 -8.972 1.00 91.94 293 ALA A C 1
ATOM 2283 O O . ALA A 1 293 ? -5.993 6.909 -8.345 1.00 91.94 293 ALA A O 1
ATOM 2284 N N . LEU A 1 294 ? -6.356 4.760 -8.885 1.00 92.62 294 LEU A N 1
ATOM 2285 C CA . LEU A 1 294 ? -7.552 4.597 -8.057 1.00 92.62 294 LEU A CA 1
ATOM 2286 C C . LEU A 1 294 ? -7.249 4.780 -6.569 1.00 92.62 294 LEU A C 1
ATOM 2288 O O . LEU A 1 294 ? -8.045 5.397 -5.865 1.00 92.62 294 LEU A O 1
ATOM 2292 N N . LEU A 1 295 ? -6.106 4.288 -6.086 1.00 89.38 295 LEU A N 1
ATOM 2293 C CA . LEU A 1 295 ? -5.675 4.490 -4.705 1.00 89.38 295 LEU A CA 1
ATOM 2294 C C . LEU A 1 295 ? -5.458 5.980 -4.411 1.00 89.38 295 LEU A C 1
ATOM 2296 O O . LEU A 1 295 ? -5.891 6.478 -3.381 1.00 89.38 295 LEU A O 1
ATOM 2300 N N . THR A 1 296 ? -4.860 6.724 -5.337 1.00 86.94 296 THR A N 1
ATOM 2301 C CA . THR A 1 296 ? -4.691 8.181 -5.206 1.00 86.94 296 THR A CA 1
ATOM 2302 C C . THR A 1 296 ? -6.028 8.909 -5.190 1.00 86.94 296 THR A C 1
ATOM 2304 O O . THR A 1 296 ? -6.282 9.735 -4.317 1.00 86.94 296 THR A O 1
ATOM 2307 N N . THR A 1 297 ? -6.912 8.546 -6.120 1.00 86.00 297 THR A N 1
ATOM 2308 C CA . THR A 1 297 ? -8.274 9.073 -6.213 1.00 86.00 297 THR A CA 1
ATOM 2309 C C . THR A 1 297 ? -9.098 8.770 -4.964 1.00 86.00 297 THR A C 1
ATOM 2311 O O . THR A 1 297 ? -9.900 9.601 -4.541 1.00 86.00 297 THR A O 1
ATOM 2314 N N . TYR A 1 298 ? -8.884 7.608 -4.341 1.00 84.00 298 TYR A N 1
ATOM 2315 C CA . TYR A 1 298 ? -9.493 7.262 -3.062 1.00 84.00 298 TYR A CA 1
ATOM 2316 C C . TYR A 1 298 ? -9.124 8.286 -1.992 1.00 84.00 298 TYR A C 1
ATOM 2318 O O . TYR A 1 298 ? -10.021 8.804 -1.336 1.00 84.00 298 TYR A O 1
ATOM 2326 N N . PHE A 1 299 ? -7.843 8.624 -1.849 1.00 79.69 299 PHE A N 1
ATOM 2327 C CA . PHE A 1 299 ? -7.422 9.607 -0.857 1.00 79.69 299 PHE A CA 1
ATOM 2328 C C . PHE A 1 299 ? -7.922 11.016 -1.201 1.00 79.69 299 PHE A C 1
ATOM 2330 O O . PHE A 1 299 ? -8.504 11.659 -0.335 1.00 79.69 299 PHE A O 1
ATOM 2337 N N . GLU A 1 300 ? -7.829 11.491 -2.446 1.00 75.06 300 GLU A N 1
ATOM 2338 C CA . GLU A 1 300 ? -8.328 12.841 -2.771 1.00 75.06 300 GLU A CA 1
ATOM 2339 C C . GLU A 1 300 ? -9.841 13.012 -2.526 1.00 75.06 300 GLU A C 1
ATOM 2341 O O . GLU A 1 300 ? -10.267 14.024 -1.967 1.00 75.06 300 GLU A O 1
ATOM 2346 N N . HIS A 1 301 ? -10.668 12.015 -2.864 1.00 68.25 301 HIS A N 1
ATOM 2347 C CA . HIS A 1 301 ? -12.118 12.072 -2.630 1.00 68.25 301 HIS A CA 1
ATOM 2348 C C . HIS A 1 301 ? -12.554 11.673 -1.210 1.00 68.25 301 HIS A C 1
ATOM 2350 O O . HIS A 1 301 ? -13.751 11.704 -0.914 1.00 68.25 301 HIS A O 1
ATOM 2356 N N . PHE A 1 302 ? -11.619 11.311 -0.325 1.00 59.69 302 PHE A N 1
ATOM 2357 C CA . PHE A 1 302 ? -11.884 11.109 1.105 1.00 59.69 302 PHE A CA 1
ATOM 2358 C C . PHE A 1 302 ? -11.842 12.422 1.914 1.00 59.69 302 PHE A C 1
ATOM 2360 O O . PHE A 1 302 ? -12.196 12.423 3.093 1.00 59.69 302 PHE A O 1
ATOM 2367 N N . ALA A 1 303 ? -11.470 13.550 1.294 1.00 43.19 303 ALA A N 1
ATOM 2368 C CA . ALA A 1 303 ? -11.665 14.888 1.852 1.00 43.19 303 ALA A CA 1
ATOM 2369 C C . ALA A 1 303 ? -13.159 15.290 1.783 1.00 43.19 303 ALA A C 1
ATOM 2371 O O . ALA A 1 303 ? -13.856 14.892 0.845 1.00 43.19 303 ALA A O 1
ATOM 2372 N N . PRO A 1 304 ? -13.690 16.051 2.760 1.00 33.44 304 PRO A N 1
ATOM 2373 C CA . PRO A 1 304 ? -15.126 16.208 2.969 1.00 33.44 304 PRO A CA 1
ATOM 2374 C C . PRO A 1 304 ? -15.782 16.906 1.775 1.00 33.44 304 PRO A C 1
ATOM 2376 O O . PRO A 1 304 ? -15.752 18.129 1.647 1.00 33.44 304 PRO A O 1
ATOM 2379 N N . THR A 1 305 ? -16.430 16.131 0.908 1.00 27.30 305 THR A N 1
ATOM 2380 C CA . THR A 1 305 ? -17.463 16.671 0.032 1.00 27.30 305 THR A CA 1
ATOM 2381 C C . THR A 1 305 ? -18.750 16.700 0.835 1.00 27.30 305 THR A C 1
ATOM 2383 O O . THR A 1 305 ? -19.327 15.671 1.183 1.00 27.30 305 THR A O 1
ATOM 2386 N N . VAL A 1 306 ? -19.175 17.920 1.164 1.00 27.38 306 VAL A N 1
ATOM 2387 C CA . VAL A 1 306 ? -20.539 18.208 1.608 1.00 27.38 306 VAL A CA 1
ATOM 2388 C C . VAL A 1 306 ? -21.485 17.462 0.659 1.00 27.38 306 VAL A C 1
ATOM 2390 O O . VAL A 1 306 ? -21.352 17.633 -0.557 1.00 27.38 306 VAL A O 1
ATOM 2393 N N . PRO A 1 307 ? -22.402 16.610 1.148 1.00 26.39 307 PRO A N 1
ATOM 2394 C CA . PRO A 1 307 ? -23.355 15.961 0.269 1.00 26.39 307 PRO A CA 1
ATOM 2395 C C . PRO A 1 307 ? -24.216 17.053 -0.365 1.00 26.39 307 PRO A C 1
ATOM 2397 O O . PRO A 1 307 ? -25.043 17.675 0.302 1.00 26.39 307 PRO A O 1
ATOM 2400 N N . ASN A 1 308 ? -23.998 17.308 -1.657 1.00 24.12 308 ASN A N 1
ATOM 2401 C CA . ASN A 1 308 ? -24.914 18.119 -2.439 1.00 24.12 308 ASN A CA 1
ATOM 2402 C C . ASN A 1 308 ? -26.288 17.464 -2.346 1.00 24.12 308 ASN A C 1
ATOM 2404 O O . ASN A 1 308 ? -26.461 16.281 -2.649 1.00 24.12 308 ASN A O 1
ATOM 2408 N N . SER A 1 309 ? -27.248 18.256 -1.880 1.00 24.09 309 SER A N 1
ATOM 2409 C CA . SER A 1 309 ? -28.657 17.912 -1.821 1.00 24.09 309 SER A CA 1
ATOM 2410 C C . SER A 1 309 ? -29.090 17.252 -3.124 1.00 24.09 309 SER A C 1
ATOM 2412 O O . SER A 1 309 ? -28.921 17.824 -4.203 1.00 24.09 309 SER A O 1
ATOM 2414 N N . VAL A 1 310 ? -29.682 16.065 -3.011 1.00 28.89 310 VAL A N 1
ATOM 2415 C CA . VAL A 1 310 ? -30.427 15.437 -4.097 1.00 28.89 310 VAL A CA 1
ATOM 2416 C C . VAL A 1 310 ? -31.519 16.413 -4.534 1.00 28.89 310 VAL A C 1
ATOM 2418 O O . VAL A 1 310 ? -32.510 16.603 -3.834 1.00 28.89 310 VAL A O 1
ATOM 2421 N N . ALA A 1 311 ? -31.325 17.031 -5.694 1.00 23.81 311 ALA A N 1
ATOM 2422 C CA . ALA A 1 311 ? -32.335 17.808 -6.388 1.00 23.81 311 ALA A CA 1
ATOM 2423 C C . ALA A 1 311 ? -32.468 17.272 -7.821 1.00 23.81 311 ALA A C 1
ATOM 2425 O O . ALA A 1 311 ? -31.701 17.628 -8.702 1.00 23.81 311 ALA A O 1
ATOM 2426 N N . GLY A 1 312 ? -33.457 16.394 -8.007 1.00 23.06 312 GLY A N 1
ATOM 2427 C CA . GLY A 1 312 ? -34.376 16.430 -9.147 1.00 23.06 312 GLY A CA 1
ATOM 2428 C C . GLY A 1 312 ? -33.915 15.987 -10.546 1.00 23.06 312 GLY A C 1
ATOM 2429 O O . GLY A 1 312 ? -33.114 16.634 -11.202 1.00 23.06 312 GLY A O 1
ATOM 2430 N N . SER A 1 313 ? -34.673 15.009 -11.062 1.00 25.12 313 SER A N 1
ATOM 2431 C CA . SER A 1 313 ? -35.164 14.867 -12.453 1.00 25.12 313 SER A CA 1
ATOM 2432 C C . SER A 1 313 ? -34.353 14.091 -13.518 1.00 25.12 313 SER A C 1
ATOM 2434 O O . SER A 1 313 ? -33.497 14.616 -14.210 1.00 25.12 313 SER A O 1
ATOM 2436 N N . GLN A 1 314 ? -34.738 12.810 -13.650 1.00 27.14 314 GLN A N 1
ATOM 2437 C CA . GLN A 1 314 ? -35.210 12.076 -14.849 1.00 27.14 314 GLN A CA 1
ATOM 2438 C C . GLN A 1 314 ? -34.537 12.235 -16.234 1.00 27.14 314 GLN A C 1
ATOM 2440 O O . GLN A 1 314 ? -34.598 13.287 -16.857 1.00 27.14 314 GLN A O 1
ATOM 2445 N N . SER A 1 315 ? -34.117 11.095 -16.809 1.00 24.11 315 SER A N 1
ATOM 2446 C CA . SER A 1 315 ? -34.641 10.428 -18.040 1.00 24.11 315 SER A CA 1
ATOM 2447 C C . SER A 1 315 ? -33.555 9.481 -18.598 1.00 24.11 315 SER A C 1
ATOM 2449 O O . SER A 1 315 ? -32.383 9.812 -18.514 1.00 24.11 315 SER A O 1
ATOM 2451 N N . GLY A 1 316 ? -33.770 8.280 -19.141 1.00 23.03 316 GLY A N 1
ATOM 2452 C CA . GLY A 1 316 ? -34.908 7.397 -19.382 1.00 23.03 316 GLY A CA 1
ATOM 2453 C C . GLY A 1 316 ? -34.364 6.090 -20.016 1.00 23.03 316 GLY A C 1
ATOM 2454 O O . GLY A 1 316 ? -33.286 6.121 -20.598 1.00 23.03 316 GLY A O 1
ATOM 2455 N N . ALA A 1 317 ? -35.131 4.990 -19.912 1.00 23.62 317 ALA A N 1
ATOM 2456 C CA . ALA A 1 317 ? -34.943 3.658 -20.540 1.00 23.62 317 ALA A CA 1
ATOM 2457 C C . ALA A 1 317 ? -33.696 2.846 -20.083 1.00 23.62 317 ALA A C 1
ATOM 2459 O O . ALA A 1 317 ? -32.602 3.371 -19.996 1.00 23.62 317 ALA A O 1
ATOM 2460 N N . GLU A 1 318 ? -33.756 1.563 -19.712 1.00 25.64 318 GLU A N 1
ATOM 2461 C CA . GLU A 1 318 ? -34.534 0.442 -20.250 1.00 25.64 318 GLU A CA 1
ATOM 2462 C C . GLU A 1 318 ? -34.962 -0.551 -19.147 1.00 25.64 318 GLU A C 1
ATOM 2464 O O . GLU A 1 318 ? -34.235 -0.825 -18.193 1.00 25.64 318 GLU A O 1
ATOM 2469 N N . ARG A 1 319 ? -36.164 -1.120 -19.305 1.00 25.14 319 ARG A N 1
ATOM 2470 C CA . ARG A 1 319 ? -36.696 -2.233 -18.505 1.00 25.14 319 ARG A CA 1
ATOM 2471 C C . ARG A 1 319 ? -36.123 -3.562 -19.001 1.00 25.14 319 ARG A C 1
ATOM 2473 O O . ARG A 1 319 ? -36.276 -3.872 -20.180 1.00 25.14 319 ARG A O 1
ATOM 2480 N N . ARG A 1 320 ? -35.672 -4.418 -18.081 1.00 25.97 320 ARG A N 1
ATOM 2481 C CA . ARG A 1 320 ? -35.871 -5.875 -18.179 1.00 25.97 320 ARG A CA 1
ATOM 2482 C C . ARG A 1 320 ? -36.329 -6.416 -16.825 1.00 25.97 320 ARG A C 1
ATOM 2484 O O . ARG A 1 320 ? -35.707 -6.148 -15.805 1.00 25.97 320 ARG A O 1
ATOM 2491 N N . GLN A 1 321 ? -37.469 -7.101 -16.849 1.00 25.73 321 GLN A N 1
ATOM 2492 C CA . GLN A 1 321 ? -38.057 -7.851 -15.739 1.00 25.73 321 GLN A CA 1
ATOM 2493 C C . GLN A 1 321 ? -37.372 -9.218 -15.626 1.00 25.73 321 GLN A C 1
ATOM 2495 O O . GLN A 1 321 ? -37.207 -9.865 -16.658 1.00 25.73 321 GLN A O 1
ATOM 2500 N N . ALA A 1 322 ? -37.051 -9.653 -14.405 1.00 25.81 322 ALA A N 1
ATOM 2501 C CA . ALA A 1 322 ? -37.146 -11.050 -13.968 1.00 25.81 322 ALA A CA 1
ATOM 2502 C C . ALA A 1 322 ? -36.990 -11.146 -12.434 1.00 25.81 322 ALA A C 1
ATOM 2504 O O . ALA A 1 322 ? -35.950 -10.793 -11.889 1.00 25.81 322 ALA A O 1
ATOM 2505 N N . ASP A 1 323 ? -38.081 -11.595 -11.816 1.00 23.84 323 ASP A N 1
ATOM 2506 C CA . ASP A 1 323 ? -38.239 -12.521 -10.691 1.00 23.84 323 ASP A CA 1
ATOM 2507 C C . ASP A 1 323 ? -37.739 -12.240 -9.263 1.00 23.84 323 ASP A C 1
ATOM 2509 O O . ASP A 1 323 ? -36.728 -11.611 -8.969 1.00 23.84 323 ASP A O 1
ATOM 2513 N N . SER A 1 324 ? -38.604 -12.702 -8.360 1.00 30.50 324 SER A N 1
ATOM 2514 C CA . SER A 1 324 ? -38.715 -12.417 -6.940 1.00 30.50 324 SER A CA 1
ATOM 2515 C C . SER A 1 324 ? -37.777 -13.301 -6.126 1.00 30.50 324 SER A C 1
ATOM 2517 O O . SER A 1 324 ? -38.062 -14.476 -5.935 1.00 30.50 324 SER A O 1
ATOM 2519 N N . GLU A 1 325 ? -36.727 -12.708 -5.560 1.00 26.56 325 GLU A N 1
ATOM 2520 C CA . GLU A 1 325 ? -36.025 -13.255 -4.399 1.00 26.56 325 GLU A CA 1
ATOM 2521 C C . GLU A 1 325 ? -35.702 -12.139 -3.395 1.00 26.56 325 GLU A C 1
ATOM 2523 O O . GLU A 1 325 ? -35.375 -11.005 -3.740 1.00 26.56 325 GLU A O 1
ATOM 2528 N N . THR A 1 326 ? -35.894 -12.487 -2.128 1.00 25.78 326 THR A N 1
ATOM 2529 C CA . THR A 1 326 ? -35.697 -11.755 -0.873 1.00 25.78 326 THR A CA 1
ATOM 2530 C C . THR A 1 326 ? -34.674 -10.609 -0.935 1.00 25.78 326 THR A C 1
ATOM 2532 O O . THR A 1 326 ? -33.472 -10.806 -0.772 1.00 25.78 326 THR A O 1
ATOM 2535 N N . ILE A 1 327 ? -35.157 -9.374 -1.103 1.00 25.83 327 ILE A N 1
ATOM 2536 C CA . ILE A 1 327 ? -34.318 -8.169 -1.093 1.00 25.83 327 ILE A CA 1
ATOM 2537 C C . ILE A 1 327 ? -33.981 -7.817 0.362 1.00 25.83 327 ILE A C 1
ATOM 2539 O O . ILE A 1 327 ? -34.729 -7.112 1.040 1.00 25.83 327 ILE A O 1
ATOM 2543 N N . GLN A 1 328 ? -32.832 -8.290 0.852 1.00 23.72 328 GLN A N 1
ATOM 2544 C CA . GLN A 1 328 ? -32.125 -7.568 1.913 1.00 23.72 328 GLN A CA 1
ATOM 2545 C C . GLN A 1 328 ? -31.767 -6.172 1.373 1.00 23.72 328 GLN A C 1
ATOM 2547 O O . GLN A 1 328 ? -31.410 -6.059 0.197 1.00 23.72 328 GLN A O 1
ATOM 2552 N N . PRO A 1 329 ? -31.858 -5.091 2.167 1.00 28.53 329 PRO A N 1
ATOM 2553 C CA . PRO A 1 329 ? -31.521 -3.762 1.680 1.00 28.53 329 PRO A CA 1
ATOM 2554 C C . PRO A 1 329 ? -30.008 -3.682 1.440 1.00 28.53 329 PRO A C 1
ATOM 2556 O O . PRO A 1 329 ? -29.239 -3.374 2.348 1.00 28.53 329 PRO A O 1
ATOM 2559 N N . VAL A 1 330 ? -29.574 -3.970 0.211 1.00 29.64 330 VAL A N 1
ATOM 2560 C CA . VAL A 1 330 ? -28.199 -3.762 -0.251 1.00 29.64 330 VAL A CA 1
ATOM 2561 C C . VAL A 1 330 ? -27.954 -2.256 -0.244 1.00 29.64 330 VAL A C 1
ATOM 2563 O O . VAL A 1 330 ? -28.395 -1.530 -1.136 1.00 29.64 330 VAL A O 1
ATOM 2566 N N . GLN A 1 331 ? -27.308 -1.757 0.809 1.00 44.00 331 GLN A N 1
ATOM 2567 C CA . GLN A 1 331 ? -26.904 -0.359 0.871 1.00 44.00 331 GLN A CA 1
ATOM 2568 C C . GLN A 1 331 ? -25.922 -0.075 -0.267 1.00 44.00 331 GLN A C 1
ATOM 2570 O O . GLN A 1 331 ? -24.963 -0.811 -0.501 1.00 44.00 331 GLN A O 1
ATOM 2575 N N . ALA A 1 332 ? -26.172 1.011 -0.993 1.00 43.78 332 ALA A N 1
ATOM 2576 C CA . ALA A 1 332 ? -25.296 1.463 -2.055 1.00 43.78 332 ALA A CA 1
ATOM 2577 C C . ALA A 1 332 ? -23.939 1.862 -1.449 1.00 43.78 332 A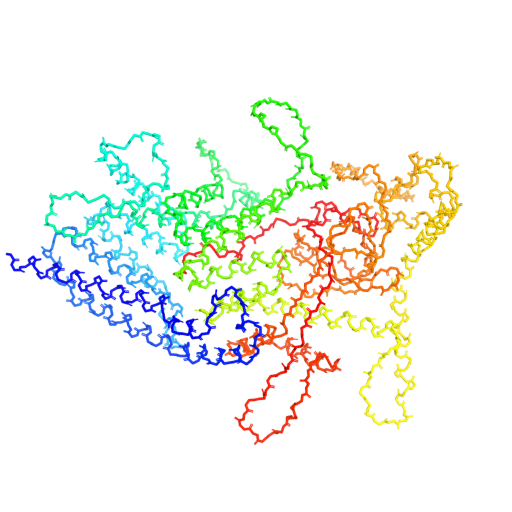LA A C 1
ATOM 2579 O O . ALA A 1 332 ? -23.860 2.873 -0.756 1.00 43.78 332 ALA A O 1
ATOM 2580 N N . ALA A 1 333 ? -22.884 1.087 -1.729 1.00 55.28 333 ALA A N 1
ATOM 2581 C CA . ALA A 1 333 ? -21.518 1.386 -1.293 1.00 55.28 333 ALA A CA 1
ATOM 2582 C C . ALA A 1 333 ? -21.166 2.854 -1.571 1.00 55.28 333 ALA A C 1
ATOM 2584 O O . ALA A 1 333 ? -21.511 3.369 -2.649 1.00 55.28 333 ALA A O 1
ATOM 2585 N N . THR A 1 334 ? -20.489 3.514 -0.626 1.00 68.25 334 THR A N 1
ATOM 2586 C CA . THR A 1 334 ? -20.059 4.907 -0.801 1.00 68.25 334 THR A CA 1
ATOM 2587 C C . THR A 1 334 ? -19.162 5.022 -2.033 1.00 68.25 334 THR A C 1
ATOM 2589 O O . THR A 1 334 ? -18.515 4.055 -2.446 1.00 68.25 334 THR A O 1
ATOM 2592 N N . THR A 1 335 ? -19.098 6.207 -2.647 1.00 77.88 335 THR A N 1
ATOM 2593 C CA . THR A 1 335 ? -18.218 6.445 -3.805 1.00 77.88 335 THR A CA 1
ATOM 2594 C C . THR A 1 335 ? -16.784 6.004 -3.514 1.00 77.88 335 THR A C 1
ATOM 2596 O O . THR A 1 335 ? -16.148 5.367 -4.349 1.00 77.88 335 THR A O 1
ATOM 2599 N N . SER A 1 336 ? -16.307 6.255 -2.297 1.00 77.25 336 SER A N 1
ATOM 2600 C CA . SER A 1 336 ? -14.954 5.924 -1.883 1.00 77.25 336 SER A CA 1
ATOM 2601 C C . SER A 1 336 ? -14.731 4.429 -1.614 1.00 77.25 336 SER A C 1
ATOM 2603 O O . SER A 1 336 ? -13.705 3.891 -2.030 1.00 77.25 336 SER A O 1
ATOM 2605 N N . GLN A 1 337 ? -15.715 3.713 -1.053 1.00 81.75 337 GLN A N 1
ATOM 2606 C CA . GLN A 1 337 ? -15.692 2.244 -0.983 1.00 81.75 337 GLN A CA 1
ATOM 2607 C C . GLN A 1 337 ? -15.624 1.623 -2.384 1.00 81.75 337 GLN A C 1
ATOM 2609 O O . GLN A 1 337 ? -14.807 0.740 -2.622 1.00 81.75 337 GLN A O 1
ATOM 2614 N N . ARG A 1 338 ? -16.406 2.132 -3.348 1.00 87.00 338 ARG A N 1
ATOM 2615 C CA . ARG A 1 338 ? -16.361 1.644 -4.741 1.00 87.00 338 ARG A CA 1
ATOM 2616 C C . ARG A 1 338 ? -15.004 1.876 -5.398 1.00 87.00 338 ARG A C 1
ATOM 2618 O O . ARG A 1 338 ? -14.548 1.012 -6.145 1.00 87.00 338 ARG A O 1
ATOM 2625 N N . ILE A 1 339 ? -14.372 3.028 -5.152 1.00 90.25 339 ILE A N 1
ATOM 2626 C CA . ILE A 1 339 ? -13.023 3.317 -5.660 1.00 90.25 339 ILE A CA 1
ATOM 2627 C C . ILE A 1 339 ? -12.026 2.308 -5.079 1.00 90.25 339 ILE A C 1
ATOM 2629 O O . ILE A 1 339 ? -11.273 1.709 -5.846 1.00 90.25 339 ILE A O 1
ATOM 2633 N N . MET A 1 340 ? -12.065 2.051 -3.767 1.00 90.44 340 MET A N 1
ATOM 2634 C CA . MET A 1 340 ? -11.167 1.079 -3.135 1.00 90.44 340 MET A CA 1
ATOM 2635 C C . MET A 1 340 ? -11.401 -0.353 -3.636 1.00 90.44 340 MET A C 1
ATOM 2637 O O . MET A 1 340 ? -10.443 -1.052 -3.955 1.00 90.44 340 MET A O 1
ATOM 2641 N N . SER A 1 341 ? -12.654 -0.789 -3.806 1.00 92.50 341 SER A N 1
ATOM 2642 C CA . SER A 1 341 ? -12.943 -2.112 -4.379 1.00 92.50 341 SER A CA 1
ATOM 2643 C C . SER A 1 341 ? -12.391 -2.258 -5.801 1.00 92.50 341 SER A C 1
ATOM 2645 O O . SER A 1 341 ? -11.836 -3.299 -6.146 1.00 92.50 341 SER A O 1
ATOM 2647 N N . ARG A 1 342 ? -12.492 -1.206 -6.629 1.00 95.06 342 ARG A N 1
ATOM 2648 C CA . ARG A 1 342 ? -11.889 -1.190 -7.973 1.00 95.06 342 ARG A CA 1
ATOM 2649 C C . ARG A 1 342 ? -10.362 -1.193 -7.919 1.00 95.06 342 ARG A C 1
ATOM 2651 O O . ARG A 1 342 ? -9.748 -1.859 -8.742 1.00 95.06 342 ARG A O 1
ATOM 2658 N N . CYS A 1 343 ? -9.767 -0.476 -6.965 1.00 95.12 343 CYS A N 1
ATOM 2659 C CA . CYS A 1 343 ? -8.323 -0.451 -6.731 1.00 95.12 343 CYS A CA 1
ATOM 2660 C C . CYS A 1 343 ? -7.789 -1.859 -6.424 1.00 95.12 343 CYS A C 1
ATOM 2662 O O . CYS A 1 343 ? -6.905 -2.355 -7.119 1.00 95.12 343 CYS A O 1
ATOM 2664 N N . ILE A 1 344 ? -8.400 -2.549 -5.456 1.00 94.75 344 ILE A N 1
ATOM 2665 C CA . ILE A 1 344 ? -8.023 -3.917 -5.078 1.00 94.75 344 ILE A CA 1
ATOM 2666 C C . ILE A 1 344 ? -8.219 -4.891 -6.248 1.00 94.75 344 ILE A C 1
ATOM 2668 O O . ILE A 1 344 ? -7.350 -5.724 -6.499 1.00 94.75 344 ILE A O 1
ATOM 2672 N N . ALA A 1 345 ? -9.311 -4.762 -7.010 1.00 96.25 345 ALA A N 1
ATOM 2673 C CA . ALA A 1 345 ? -9.541 -5.581 -8.201 1.00 96.25 345 ALA A CA 1
ATOM 2674 C C . ALA A 1 345 ? -8.486 -5.340 -9.299 1.00 96.25 345 ALA A C 1
ATOM 2676 O O . ALA A 1 345 ? -8.034 -6.293 -9.932 1.00 96.25 345 ALA A O 1
ATOM 2677 N N . ALA A 1 346 ? -8.060 -4.089 -9.502 1.00 96.94 346 ALA A N 1
ATOM 2678 C CA . ALA A 1 346 ? -6.990 -3.761 -10.439 1.00 96.94 346 ALA A CA 1
ATOM 2679 C C . ALA A 1 346 ? -5.659 -4.398 -10.009 1.00 96.94 346 ALA A C 1
ATOM 2681 O O . ALA A 1 346 ? -5.001 -5.032 -10.831 1.00 96.94 346 ALA A O 1
ATOM 2682 N N . TYR A 1 347 ? -5.305 -4.342 -8.719 1.00 97.00 347 TYR A N 1
ATOM 2683 C CA . TYR A 1 347 ? -4.118 -5.037 -8.213 1.00 97.00 347 TYR A CA 1
ATOM 2684 C C . TYR A 1 347 ? -4.217 -6.562 -8.315 1.00 97.00 347 TYR A C 1
ATOM 2686 O O . TYR A 1 347 ? -3.219 -7.212 -8.616 1.00 97.00 347 TYR A O 1
ATOM 2694 N N . ALA A 1 348 ? -5.396 -7.149 -8.099 1.00 95.19 348 ALA A N 1
ATOM 2695 C CA . ALA A 1 348 ? -5.598 -8.585 -8.287 1.00 95.19 348 ALA A CA 1
ATOM 2696 C C . ALA A 1 348 ? -5.378 -9.002 -9.750 1.00 95.19 348 ALA A C 1
ATOM 2698 O O . ALA A 1 348 ? -4.790 -10.046 -10.018 1.00 95.19 348 ALA A O 1
ATOM 2699 N N . GLN A 1 349 ? -5.799 -8.170 -10.707 1.00 95.69 349 GLN A N 1
ATOM 2700 C CA . GLN A 1 349 ? -5.550 -8.423 -12.123 1.00 95.69 349 GLN A CA 1
ATOM 2701 C C . GLN A 1 349 ? -4.078 -8.207 -12.505 1.00 95.69 349 GLN A C 1
ATOM 2703 O O . GLN A 1 349 ? -3.544 -8.990 -13.287 1.00 95.69 349 GLN A O 1
ATOM 2708 N N . ALA A 1 350 ? -3.414 -7.205 -11.923 1.00 95.31 350 ALA A N 1
ATOM 2709 C CA . ALA A 1 350 ? -1.986 -6.953 -12.110 1.00 95.31 350 ALA A CA 1
ATOM 2710 C C . ALA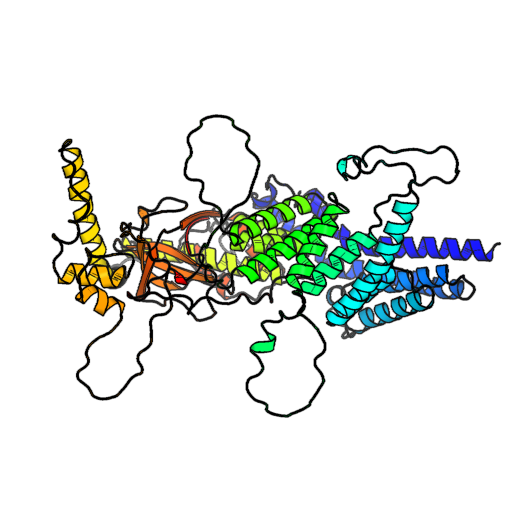 A 1 350 ? -1.105 -8.103 -11.593 1.00 95.31 350 ALA A C 1
ATOM 2712 O O . ALA A 1 350 ? -0.136 -8.472 -12.247 1.00 95.31 350 ALA A O 1
ATOM 2713 N N . ALA A 1 351 ? -1.477 -8.718 -10.464 1.00 94.00 351 ALA A N 1
ATOM 2714 C CA . ALA A 1 351 ? -0.728 -9.812 -9.839 1.00 94.00 351 ALA A CA 1
ATOM 2715 C C . ALA A 1 351 ? -0.587 -11.068 -10.718 1.00 94.00 351 ALA A C 1
ATOM 2717 O O . ALA A 1 351 ? 0.271 -11.901 -10.445 1.00 94.00 351 ALA A O 1
ATOM 2718 N N . LYS A 1 352 ? -1.430 -11.217 -11.749 1.00 91.88 352 LYS A N 1
ATOM 2719 C CA . LYS A 1 352 ? -1.382 -12.347 -12.690 1.00 91.88 352 LYS A CA 1
ATOM 2720 C C . LYS A 1 352 ? -0.205 -12.263 -13.663 1.00 91.88 352 LYS A C 1
ATOM 2722 O O . LYS A 1 352 ? 0.134 -13.265 -14.285 1.00 91.88 352 LYS A O 1
ATOM 2727 N N . ASP A 1 353 ? 0.383 -11.080 -13.826 1.00 90.62 353 ASP A N 1
ATOM 2728 C CA . ASP A 1 353 ? 1.580 -10.869 -14.632 1.00 90.62 353 ASP A CA 1
ATOM 2729 C C . ASP A 1 353 ? 2.823 -10.996 -13.746 1.00 90.62 353 ASP A C 1
ATOM 2731 O O . ASP A 1 353 ? 3.025 -10.205 -12.819 1.00 90.62 353 ASP A O 1
ATOM 2735 N N . LEU A 1 354 ? 3.673 -11.982 -14.041 1.00 89.69 354 LEU A N 1
ATOM 2736 C CA . LEU A 1 354 ? 4.881 -12.245 -13.261 1.00 89.69 354 LEU A CA 1
ATOM 2737 C C . LEU A 1 354 ? 5.839 -11.048 -13.271 1.00 89.69 354 LEU A C 1
ATOM 2739 O O . LEU A 1 354 ? 6.435 -10.744 -12.242 1.00 89.69 354 LEU A O 1
ATOM 2743 N N . CYS A 1 355 ? 5.964 -10.337 -14.397 1.00 86.38 355 CYS A N 1
ATOM 2744 C CA . CYS A 1 355 ? 6.848 -9.175 -14.486 1.00 86.38 355 CYS A CA 1
ATOM 2745 C C . CYS A 1 355 ? 6.430 -8.078 -13.502 1.00 86.38 355 CYS A C 1
ATOM 2747 O O . CYS A 1 355 ? 7.285 -7.492 -12.850 1.00 86.38 355 CYS A O 1
ATOM 2749 N N . THR A 1 356 ? 5.123 -7.844 -13.357 1.00 90.06 356 THR A N 1
ATOM 2750 C CA . THR A 1 356 ? 4.571 -6.888 -12.387 1.00 90.06 356 THR A CA 1
ATOM 2751 C C . THR A 1 356 ? 4.649 -7.413 -10.958 1.00 90.06 356 THR A C 1
ATOM 2753 O O . THR A 1 356 ? 4.945 -6.655 -10.040 1.00 90.06 356 THR A O 1
ATOM 2756 N N . ALA A 1 357 ? 4.423 -8.712 -10.747 1.00 91.94 357 ALA A N 1
ATOM 2757 C CA . ALA A 1 357 ? 4.548 -9.323 -9.428 1.00 91.94 357 ALA A CA 1
ATOM 2758 C C . ALA A 1 357 ? 5.986 -9.261 -8.880 1.00 91.94 357 ALA A C 1
ATOM 2760 O O . ALA A 1 357 ? 6.159 -9.227 -7.665 1.00 91.94 357 ALA A O 1
ATOM 2761 N N . LEU A 1 358 ? 7.003 -9.201 -9.744 1.00 90.44 358 LEU A N 1
ATOM 2762 C CA . LEU A 1 358 ? 8.404 -9.008 -9.357 1.00 90.44 358 LEU A CA 1
ATOM 2763 C C . LEU A 1 358 ? 8.741 -7.562 -8.958 1.00 90.44 358 LEU A C 1
ATOM 2765 O O . LEU A 1 358 ? 9.824 -7.325 -8.425 1.00 90.44 358 LEU A O 1
ATOM 2769 N N . GLU A 1 359 ? 7.845 -6.597 -9.180 1.00 88.19 359 GLU A N 1
ATOM 2770 C CA . GLU A 1 359 ? 8.068 -5.205 -8.790 1.00 88.19 359 GLU A CA 1
ATOM 2771 C C . GLU A 1 359 ? 7.767 -5.007 -7.281 1.00 88.19 359 GLU A C 1
ATOM 2773 O O . GLU A 1 359 ? 6.635 -5.229 -6.836 1.00 88.19 359 GLU A O 1
ATOM 2778 N N . PRO A 1 360 ? 8.733 -4.559 -6.451 1.00 90.31 360 PRO A N 1
ATOM 2779 C CA . PRO A 1 360 ? 8.500 -4.359 -5.015 1.00 90.31 360 PRO A CA 1
ATOM 2780 C C . PRO A 1 360 ? 7.433 -3.293 -4.723 1.00 90.31 360 PRO A C 1
ATOM 2782 O O . PRO A 1 360 ? 6.596 -3.453 -3.828 1.00 90.31 360 PRO A O 1
ATOM 2785 N N . ASN A 1 361 ? 7.440 -2.198 -5.491 1.00 89.62 361 ASN A N 1
ATOM 2786 C CA . ASN A 1 361 ? 6.515 -1.068 -5.348 1.00 89.62 361 ASN A CA 1
ATOM 2787 C C . ASN A 1 361 ? 5.046 -1.474 -5.560 1.00 89.62 361 ASN A C 1
ATOM 2789 O O . ASN A 1 361 ? 4.165 -0.958 -4.867 1.00 89.62 361 ASN A O 1
ATOM 2793 N N . PHE A 1 362 ? 4.781 -2.433 -6.451 1.00 93.19 362 PHE A N 1
ATOM 2794 C CA . PHE A 1 362 ? 3.453 -3.005 -6.658 1.00 93.19 362 PHE A CA 1
ATOM 2795 C C . PHE A 1 362 ? 2.905 -3.610 -5.360 1.00 93.19 362 PHE A C 1
ATOM 2797 O O . PHE A 1 362 ? 1.802 -3.263 -4.926 1.00 93.19 362 PHE A O 1
ATOM 2804 N N . HIS A 1 363 ? 3.686 -4.464 -4.691 1.00 94.62 363 HIS A N 1
ATOM 2805 C CA . HIS A 1 363 ? 3.262 -5.085 -3.435 1.00 94.62 363 HIS A CA 1
ATOM 2806 C C . HIS A 1 363 ? 3.182 -4.086 -2.284 1.00 94.62 363 HIS A C 1
ATOM 2808 O O . HIS A 1 363 ? 2.283 -4.192 -1.450 1.00 94.62 363 HIS A O 1
ATOM 2814 N N . PHE A 1 364 ? 4.054 -3.077 -2.252 1.00 93.94 364 PHE A N 1
ATOM 2815 C CA . PHE A 1 364 ? 3.955 -2.005 -1.265 1.00 93.94 364 PHE A CA 1
ATOM 2816 C C . PHE A 1 364 ? 2.628 -1.246 -1.372 1.00 93.94 364 PHE A C 1
ATOM 2818 O O . PHE A 1 364 ? 1.889 -1.161 -0.387 1.00 93.94 364 PHE A O 1
ATOM 2825 N N . ASN A 1 365 ? 2.284 -0.764 -2.570 1.00 93.25 365 ASN A N 1
ATOM 2826 C CA . ASN A 1 365 ? 1.049 -0.016 -2.811 1.00 93.25 365 ASN A CA 1
ATOM 2827 C C . ASN A 1 365 ? -0.201 -0.893 -2.617 1.00 93.25 365 ASN A C 1
ATOM 2829 O O . ASN A 1 365 ? -1.195 -0.442 -2.039 1.00 93.25 365 ASN A O 1
ATOM 2833 N N . ARG A 1 366 ? -0.142 -2.170 -3.015 1.00 94.94 366 ARG A N 1
ATOM 2834 C CA . ARG A 1 366 ? -1.179 -3.166 -2.707 1.00 94.94 366 ARG A CA 1
ATOM 2835 C C . ARG A 1 366 ? -1.339 -3.367 -1.196 1.00 94.94 366 ARG A C 1
ATOM 2837 O O . ARG A 1 366 ? -2.467 -3.445 -0.716 1.00 94.94 366 ARG A O 1
ATOM 2844 N N . GLY A 1 367 ? -0.240 -3.411 -0.442 1.00 94.81 367 GLY A N 1
ATOM 2845 C CA . GLY A 1 367 ? -0.250 -3.492 1.020 1.00 94.81 367 GLY A CA 1
ATOM 2846 C C . GLY A 1 367 ? -0.920 -2.281 1.664 1.00 94.81 367 GLY A C 1
ATOM 2847 O O . GLY A 1 367 ? -1.787 -2.452 2.514 1.00 94.81 367 GLY A O 1
ATOM 2848 N N . ILE A 1 368 ? -0.631 -1.068 1.180 1.00 91.94 368 ILE A N 1
ATOM 2849 C CA . ILE A 1 368 ? -1.316 0.159 1.622 1.00 91.94 368 ILE A CA 1
ATOM 2850 C C . ILE A 1 368 ? -2.831 0.063 1.380 1.00 91.94 368 ILE A C 1
ATOM 2852 O O . ILE A 1 368 ? -3.615 0.394 2.266 1.00 91.94 368 ILE A O 1
ATOM 2856 N N . ALA A 1 369 ? -3.270 -0.429 0.217 1.00 92.19 369 ALA A N 1
ATOM 2857 C CA . ALA A 1 369 ? -4.699 -0.601 -0.054 1.00 92.19 369 ALA A CA 1
ATOM 2858 C C . ALA A 1 369 ? -5.372 -1.569 0.939 1.00 92.19 369 ALA A C 1
ATOM 2860 O O . ALA A 1 369 ? -6.438 -1.252 1.469 1.00 92.19 369 ALA A O 1
ATOM 2861 N N . TRP A 1 370 ? -4.735 -2.707 1.244 1.00 94.25 370 TRP A N 1
ATOM 2862 C CA . TRP A 1 370 ? -5.230 -3.653 2.252 1.00 94.25 370 TRP A CA 1
ATOM 2863 C C . TRP A 1 370 ? -5.230 -3.072 3.667 1.00 94.25 370 TRP A C 1
ATOM 2865 O O . TRP A 1 370 ? -6.190 -3.279 4.404 1.00 94.25 370 TRP A O 1
ATOM 2875 N N . HIS A 1 371 ? -4.198 -2.308 4.028 1.00 92.81 371 HIS A N 1
ATOM 2876 C CA . HIS A 1 371 ? -4.077 -1.648 5.328 1.00 92.81 371 HIS A CA 1
ATOM 2877 C C . HIS A 1 371 ? -5.244 -0.702 5.619 1.00 92.81 371 HIS A C 1
ATOM 2879 O O . HIS A 1 371 ? -5.821 -0.747 6.701 1.00 92.81 371 HIS A O 1
ATOM 2885 N N . TYR A 1 372 ? -5.651 0.109 4.638 1.00 88.31 372 TYR A N 1
ATOM 2886 C CA . TYR A 1 372 ? -6.792 1.025 4.779 1.00 88.31 372 TYR A CA 1
ATOM 2887 C C . TYR A 1 372 ? -8.163 0.334 4.715 1.00 88.31 372 TYR A C 1
ATOM 2889 O O . TYR A 1 372 ? -9.193 0.978 4.951 1.00 88.31 372 TYR A O 1
ATOM 2897 N N . GLN A 1 373 ? -8.189 -0.954 4.377 1.00 88.38 373 GLN A N 1
ATOM 2898 C CA . GLN A 1 373 ? -9.342 -1.837 4.541 1.00 88.38 373 GLN A CA 1
ATOM 2899 C C . GLN A 1 373 ? -9.238 -2.700 5.803 1.00 88.38 373 GLN A C 1
ATOM 2901 O O . GLN A 1 373 ? -10.011 -3.634 5.915 1.00 88.38 373 GLN A O 1
ATOM 2906 N N . ASP A 1 374 ? -8.274 -2.432 6.694 1.00 90.69 374 ASP A N 1
ATOM 2907 C CA . ASP A 1 374 ? -8.053 -3.157 7.956 1.00 90.69 374 ASP A CA 1
ATOM 2908 C C . ASP A 1 374 ? -7.800 -4.676 7.794 1.00 90.69 374 ASP A C 1
ATOM 2910 O O . ASP A 1 374 ? -7.736 -5.447 8.752 1.00 90.69 374 ASP A O 1
ATOM 2914 N N . MET A 1 375 ? -7.473 -5.089 6.564 1.00 93.00 375 MET A N 1
ATOM 2915 C CA . MET A 1 375 ? -7.055 -6.442 6.197 1.00 93.00 375 MET A CA 1
ATOM 2916 C C . MET A 1 375 ? -5.562 -6.637 6.503 1.00 93.00 375 MET A C 1
ATOM 2918 O O . MET A 1 375 ? -4.726 -6.765 5.600 1.00 93.00 375 MET A O 1
ATOM 2922 N N . TYR A 1 376 ? -5.202 -6.639 7.788 1.00 95.12 376 TYR A N 1
ATOM 2923 C CA . TYR A 1 376 ? -3.805 -6.586 8.238 1.00 95.12 376 TYR A CA 1
ATOM 2924 C C . TYR A 1 376 ? -2.953 -7.774 7.800 1.00 95.12 376 TYR A C 1
ATOM 2926 O O . TYR A 1 376 ? -1.817 -7.566 7.379 1.00 95.12 376 TYR A O 1
ATOM 2934 N N . ALA A 1 377 ? -3.485 -8.998 7.801 1.00 95.06 377 ALA A N 1
ATOM 2935 C CA . ALA A 1 377 ? -2.736 -10.157 7.315 1.00 95.06 377 ALA A CA 1
ATOM 2936 C C . ALA A 1 377 ? -2.351 -10.001 5.828 1.00 95.06 377 ALA A C 1
ATOM 2938 O O . ALA A 1 377 ? -1.209 -10.249 5.446 1.00 95.06 377 ALA A O 1
ATOM 2939 N N . ASN A 1 378 ? -3.266 -9.497 4.990 1.00 95.12 378 ASN A N 1
ATOM 2940 C CA . ASN A 1 378 ? -2.994 -9.236 3.571 1.00 95.12 378 ASN A CA 1
ATOM 2941 C C . ASN A 1 378 ? -2.014 -8.074 3.375 1.00 95.12 378 ASN A C 1
ATOM 2943 O O . ASN A 1 378 ? -1.176 -8.121 2.470 1.00 95.12 378 ASN A O 1
ATOM 2947 N N . SER A 1 379 ? -2.093 -7.054 4.234 1.00 96.19 379 SER A N 1
ATOM 2948 C CA . SER A 1 379 ? -1.132 -5.951 4.270 1.00 96.19 379 SER A CA 1
ATOM 2949 C C . SER A 1 379 ? 0.276 -6.454 4.581 1.00 96.19 379 SER A C 1
ATOM 2951 O O . SER A 1 379 ? 1.196 -6.198 3.808 1.00 96.19 379 SER A O 1
ATOM 2953 N N . LEU A 1 380 ? 0.434 -7.237 5.656 1.00 96.62 380 LEU A N 1
ATOM 2954 C CA . LEU A 1 380 ? 1.712 -7.819 6.066 1.00 96.62 380 LEU A CA 1
ATOM 2955 C C . LEU A 1 380 ? 2.281 -8.742 4.991 1.00 96.62 380 LEU A C 1
ATOM 2957 O O . LEU A 1 380 ? 3.440 -8.582 4.635 1.00 96.62 380 LEU A O 1
ATOM 2961 N N . ARG A 1 381 ? 1.478 -9.638 4.400 1.00 95.81 381 ARG A N 1
ATOM 2962 C CA . ARG A 1 381 ? 1.930 -10.481 3.276 1.00 95.81 381 ARG A CA 1
ATOM 2963 C C . ARG A 1 381 ? 2.412 -9.646 2.094 1.00 95.81 381 ARG A C 1
ATOM 2965 O O . ARG A 1 381 ? 3.425 -9.968 1.489 1.00 95.81 381 ARG A O 1
ATOM 2972 N N . SER A 1 382 ? 1.702 -8.571 1.751 1.00 96.00 382 SER A N 1
ATOM 2973 C CA . SER A 1 382 ? 2.102 -7.697 0.640 1.00 96.00 382 SER A CA 1
ATOM 2974 C C . SER A 1 382 ? 3.400 -6.945 0.966 1.00 96.00 382 SER A C 1
ATOM 2976 O O . SER A 1 382 ? 4.322 -6.929 0.160 1.00 96.00 382 SER A O 1
ATOM 2978 N N . TRP A 1 383 ? 3.545 -6.389 2.168 1.00 96.19 383 TRP A N 1
ATOM 2979 C CA . TRP A 1 383 ? 4.794 -5.731 2.555 1.00 96.19 383 TRP A CA 1
ATOM 2980 C C . TRP A 1 383 ? 5.959 -6.704 2.704 1.00 96.19 383 TRP A C 1
ATOM 2982 O O . TRP A 1 383 ? 7.043 -6.381 2.246 1.00 96.19 383 TRP A O 1
ATOM 2992 N N . LEU A 1 384 ? 5.750 -7.906 3.240 1.00 95.62 384 LEU A N 1
ATOM 2993 C CA . LEU A 1 384 ? 6.773 -8.952 3.277 1.00 95.62 384 LEU A CA 1
ATOM 2994 C C . LEU A 1 384 ? 7.216 -9.353 1.866 1.00 95.62 384 LEU A C 1
ATOM 2996 O O . LEU A 1 384 ? 8.414 -9.427 1.625 1.00 95.62 384 LEU A O 1
ATOM 3000 N N . ARG A 1 385 ? 6.287 -9.510 0.909 1.00 95.50 385 ARG A N 1
ATOM 3001 C CA . ARG A 1 385 ? 6.633 -9.693 -0.514 1.00 95.50 385 ARG A CA 1
ATOM 3002 C C . ARG A 1 385 ? 7.515 -8.548 -1.018 1.00 95.50 385 ARG A C 1
ATOM 3004 O O . ARG A 1 385 ? 8.557 -8.815 -1.601 1.00 95.50 385 ARG A O 1
ATOM 3011 N N . ALA A 1 386 ? 7.147 -7.293 -0.752 1.00 93.81 386 ALA A N 1
ATOM 3012 C CA . ALA A 1 386 ? 7.962 -6.137 -1.138 1.00 93.81 386 ALA A CA 1
ATOM 3013 C C . ALA A 1 386 ? 9.364 -6.166 -0.496 1.00 93.81 386 ALA A C 1
ATOM 3015 O O . ALA A 1 386 ? 10.346 -5.939 -1.193 1.00 93.81 386 ALA A O 1
ATOM 3016 N N . ILE A 1 387 ? 9.465 -6.508 0.795 1.00 92.00 387 ILE A N 1
ATOM 3017 C CA . ILE A 1 387 ? 10.738 -6.626 1.525 1.00 92.00 387 ILE A CA 1
ATOM 3018 C C . ILE A 1 387 ? 11.600 -7.745 0.933 1.00 92.00 387 ILE A C 1
ATOM 3020 O O . ILE A 1 387 ? 12.789 -7.546 0.753 1.00 92.00 387 ILE A O 1
ATOM 3024 N N . CYS A 1 388 ? 11.031 -8.906 0.599 1.00 91.94 388 CYS A N 1
ATOM 3025 C CA . CYS A 1 388 ? 11.788 -10.008 -0.004 1.00 91.94 388 CYS A CA 1
ATOM 3026 C C . CYS A 1 388 ? 12.312 -9.671 -1.411 1.00 91.94 388 CYS A C 1
ATOM 3028 O O . CYS A 1 388 ? 13.346 -10.195 -1.818 1.00 91.94 388 CYS A O 1
ATOM 3030 N N . LEU A 1 389 ? 11.602 -8.821 -2.161 1.00 90.50 389 LEU A N 1
ATOM 3031 C CA . LEU A 1 389 ? 12.013 -8.379 -3.498 1.00 90.50 389 LEU A CA 1
ATOM 3032 C C . LEU A 1 389 ? 13.027 -7.225 -3.453 1.00 90.50 389 LEU A C 1
ATOM 3034 O O . LEU A 1 389 ? 13.841 -7.091 -4.371 1.00 90.50 389 LEU A O 1
ATOM 3038 N N . ASP A 1 390 ? 12.988 -6.409 -2.399 1.00 86.88 390 ASP A N 1
ATOM 3039 C CA . ASP A 1 390 ? 13.954 -5.344 -2.143 1.00 86.88 390 ASP A CA 1
ATOM 3040 C C . ASP A 1 390 ? 14.138 -5.068 -0.633 1.00 86.88 390 ASP A C 1
ATOM 3042 O O . ASP A 1 390 ? 13.488 -4.186 -0.061 1.00 86.88 390 ASP A O 1
ATOM 3046 N N . PRO A 1 391 ? 15.052 -5.796 0.037 1.00 86.56 391 PRO A N 1
ATOM 3047 C CA . PRO A 1 391 ? 15.371 -5.596 1.442 1.00 86.56 391 PRO A CA 1
ATOM 3048 C C . PRO A 1 391 ? 16.177 -4.327 1.722 1.00 86.56 391 PRO A C 1
ATOM 3050 O O . PRO A 1 391 ? 16.414 -4.027 2.886 1.00 86.56 391 PRO A O 1
ATOM 3053 N N . GLN A 1 392 ? 16.628 -3.561 0.729 1.00 80.44 392 GLN A N 1
ATOM 3054 C CA . GLN A 1 392 ? 17.290 -2.277 0.999 1.00 80.44 392 GLN A CA 1
ATOM 3055 C C . GLN A 1 392 ? 16.257 -1.156 1.129 1.00 80.44 392 GLN A C 1
ATOM 3057 O O . GLN A 1 392 ? 16.426 -0.245 1.944 1.00 80.44 392 GLN A O 1
ATOM 3062 N N . TRP A 1 393 ? 15.121 -1.282 0.443 1.00 83.81 393 TRP A N 1
ATOM 3063 C CA . TRP A 1 393 ? 14.011 -0.351 0.569 1.00 83.81 393 TRP A CA 1
ATOM 3064 C C . TRP A 1 393 ? 13.350 -0.416 1.956 1.00 83.81 393 TRP A C 1
ATOM 3066 O O . TRP A 1 393 ? 12.647 -1.363 2.312 1.00 83.81 393 TRP A O 1
ATOM 3076 N N . CYS A 1 394 ? 13.560 0.624 2.767 1.00 84.06 394 CYS A N 1
ATOM 3077 C CA . CYS A 1 394 ? 13.103 0.651 4.158 1.00 84.06 394 CYS A CA 1
ATOM 3078 C C . CYS A 1 394 ? 11.593 0.892 4.324 1.00 84.06 394 CYS A C 1
ATOM 3080 O O . CYS A 1 394 ? 11.017 0.443 5.313 1.00 84.06 394 CYS A O 1
ATOM 3082 N N . ALA A 1 395 ? 10.917 1.550 3.373 1.00 86.12 395 ALA A N 1
ATOM 3083 C CA . ALA A 1 395 ? 9.525 1.975 3.557 1.00 86.12 395 ALA A CA 1
ATOM 3084 C C . ALA A 1 395 ? 8.539 0.812 3.829 1.00 86.12 395 ALA A C 1
ATOM 3086 O O . ALA A 1 395 ? 7.742 0.932 4.767 1.00 86.12 395 ALA A O 1
ATOM 3087 N N . PRO A 1 396 ? 8.588 -0.332 3.109 1.00 91.12 396 PRO A N 1
ATOM 3088 C CA . PRO A 1 396 ? 7.787 -1.506 3.447 1.00 91.12 396 PRO A CA 1
ATOM 3089 C C . PRO A 1 396 ? 8.065 -2.041 4.857 1.00 91.12 396 PRO A C 1
ATOM 3091 O O . PRO A 1 396 ? 7.112 -2.354 5.573 1.00 91.12 396 PRO A O 1
ATOM 3094 N N . ARG A 1 397 ? 9.340 -2.091 5.286 1.00 89.00 397 ARG A N 1
ATOM 3095 C CA . ARG A 1 397 ? 9.716 -2.511 6.649 1.00 89.00 397 ARG A CA 1
ATOM 3096 C C . ARG A 1 397 ? 9.127 -1.575 7.691 1.00 89.00 397 ARG A C 1
ATOM 3098 O O . ARG A 1 397 ? 8.448 -2.037 8.600 1.00 89.00 397 ARG A O 1
ATOM 3105 N N . THR A 1 398 ? 9.297 -0.264 7.528 1.00 88.25 398 THR A N 1
ATOM 3106 C CA . THR A 1 398 ? 8.755 0.737 8.457 1.00 88.25 398 THR A CA 1
ATOM 3107 C C . THR A 1 398 ? 7.229 0.659 8.560 1.00 88.25 398 THR A C 1
ATOM 3109 O O . THR A 1 398 ? 6.670 0.787 9.649 1.00 88.25 398 THR A O 1
ATOM 3112 N N . CYS A 1 399 ? 6.518 0.445 7.450 1.00 91.44 399 CYS A N 1
ATOM 3113 C CA . CYS A 1 399 ? 5.066 0.241 7.474 1.00 91.44 399 CYS A CA 1
ATOM 3114 C C . CYS A 1 399 ? 4.676 -1.051 8.205 1.00 91.44 399 CYS A C 1
ATOM 3116 O O . CYS A 1 399 ? 3.806 -1.012 9.077 1.00 91.44 399 CYS A O 1
ATOM 3118 N N . ALA A 1 400 ? 5.348 -2.166 7.907 1.00 93.62 400 ALA A N 1
ATOM 3119 C CA . ALA A 1 400 ? 5.094 -3.443 8.564 1.00 93.62 400 ALA A CA 1
ATOM 3120 C C . ALA A 1 400 ? 5.370 -3.380 10.073 1.00 93.62 400 ALA A C 1
ATOM 3122 O O . ALA A 1 400 ? 4.532 -3.815 10.856 1.00 93.62 400 ALA A O 1
ATOM 3123 N N . LEU A 1 401 ? 6.480 -2.771 10.495 1.00 90.69 401 LEU A N 1
ATOM 3124 C CA . LEU A 1 401 ? 6.853 -2.637 11.906 1.00 90.69 401 LEU A CA 1
ATOM 3125 C C . LEU A 1 401 ? 5.883 -1.773 12.694 1.00 90.69 401 LEU A C 1
ATOM 3127 O O . LEU A 1 401 ? 5.472 -2.170 13.779 1.00 90.69 401 LEU A O 1
ATOM 3131 N N . ARG A 1 402 ? 5.459 -0.630 12.142 1.00 91.75 402 ARG A N 1
ATOM 3132 C CA . ARG A 1 402 ? 4.436 0.207 12.787 1.00 91.75 402 ARG A CA 1
ATOM 3133 C C . ARG A 1 402 ? 3.127 -0.556 12.989 1.00 91.75 402 ARG A C 1
ATOM 3135 O O . ARG A 1 402 ? 2.508 -0.433 14.045 1.00 91.75 402 ARG A O 1
ATOM 3142 N N . LEU A 1 403 ? 2.724 -1.367 12.007 1.00 94.69 403 LEU A N 1
ATOM 3143 C CA . LEU A 1 403 ? 1.536 -2.211 12.117 1.00 94.69 403 LEU A CA 1
ATOM 3144 C C . LEU A 1 403 ? 1.717 -3.315 13.171 1.00 94.69 403 LEU A C 1
ATOM 3146 O O . LEU A 1 403 ? 0.845 -3.483 14.019 1.00 94.69 403 LEU A O 1
ATOM 3150 N N . VAL A 1 404 ? 2.850 -4.025 13.166 1.00 92.94 404 VAL A N 1
ATOM 3151 C CA . VAL A 1 404 ? 3.175 -5.042 14.183 1.00 92.94 404 VAL A CA 1
ATOM 3152 C C . VAL A 1 404 ? 3.179 -4.422 15.579 1.00 92.94 404 VAL A C 1
ATOM 3154 O O . VAL A 1 404 ? 2.537 -4.952 16.478 1.00 92.94 404 VAL A O 1
ATOM 3157 N N . GLN A 1 405 ? 3.819 -3.267 15.762 1.00 91.56 405 GLN A N 1
ATOM 3158 C CA . GLN A 1 405 ? 3.846 -2.553 17.037 1.00 91.56 405 GLN A CA 1
ATOM 3159 C C . GLN A 1 405 ? 2.434 -2.205 17.526 1.00 91.56 405 GLN A C 1
ATOM 3161 O O . GLN A 1 405 ? 2.127 -2.409 18.699 1.00 91.56 405 GLN A O 1
ATOM 3166 N N . PHE A 1 406 ? 1.563 -1.709 16.641 1.00 93.94 406 PHE A N 1
ATOM 3167 C CA . PHE A 1 406 ? 0.162 -1.447 16.975 1.00 93.94 406 PHE A CA 1
ATOM 3168 C C . PHE A 1 406 ? -0.574 -2.719 17.420 1.00 93.94 406 PHE A C 1
ATOM 3170 O O . PHE A 1 406 ? -1.220 -2.702 18.466 1.00 93.94 406 PHE A O 1
ATOM 3177 N N . ILE A 1 407 ? -0.460 -3.812 16.659 1.00 93.88 407 ILE A N 1
ATOM 3178 C CA . ILE A 1 407 ? -1.129 -5.090 16.952 1.00 93.88 407 ILE A CA 1
ATOM 3179 C C . ILE A 1 407 ? -0.679 -5.636 18.312 1.00 93.88 407 ILE A C 1
ATOM 3181 O O . ILE A 1 407 ? -1.511 -5.964 19.157 1.00 93.88 407 ILE A O 1
ATOM 3185 N N . LEU A 1 408 ? 0.635 -5.691 18.536 1.00 90.62 408 LEU A N 1
ATOM 3186 C CA . LEU A 1 408 ? 1.230 -6.201 19.768 1.00 90.62 408 LEU A CA 1
ATOM 3187 C C . LEU A 1 408 ? 0.817 -5.366 20.989 1.00 90.62 408 LEU A C 1
ATOM 3189 O O . LEU A 1 408 ? 0.403 -5.924 22.004 1.00 90.62 408 LEU A O 1
ATOM 3193 N N . GLU A 1 409 ? 0.861 -4.035 20.885 1.00 91.69 409 GLU A N 1
ATOM 3194 C CA . GLU A 1 409 ? 0.463 -3.138 21.977 1.00 91.69 409 GLU A CA 1
ATOM 3195 C C . GLU A 1 409 ? -1.047 -3.204 22.248 1.00 91.69 409 GLU A C 1
ATOM 3197 O O . GLU A 1 409 ? -1.474 -3.094 23.400 1.00 91.69 409 GLU A O 1
ATOM 3202 N N . LEU A 1 410 ? -1.867 -3.404 21.210 1.00 93.06 410 LEU A N 1
ATOM 3203 C CA . LEU A 1 410 ? -3.307 -3.600 21.354 1.00 93.06 410 LEU A CA 1
ATOM 3204 C C . LEU A 1 410 ? -3.609 -4.870 22.154 1.00 93.06 410 LEU A C 1
ATOM 3206 O O . LEU A 1 410 ? -4.339 -4.800 23.145 1.00 93.06 410 LEU A O 1
ATOM 3210 N N . VAL A 1 411 ? -3.044 -6.008 21.743 1.00 91.19 411 VAL A N 1
ATOM 3211 C CA . VAL A 1 411 ? -3.245 -7.296 22.423 1.00 91.19 411 VAL A CA 1
ATOM 3212 C C . VAL A 1 411 ? -2.775 -7.202 23.871 1.00 91.19 411 VAL A C 1
ATOM 3214 O O . VAL A 1 411 ? -3.546 -7.509 24.781 1.00 91.19 411 VAL A O 1
ATOM 3217 N N . TYR A 1 412 ? -1.564 -6.680 24.082 1.00 90.00 412 TYR A N 1
ATOM 3218 C CA . TYR A 1 412 ? -1.006 -6.431 25.409 1.00 90.00 412 TYR A CA 1
ATOM 3219 C C . TYR A 1 412 ? -1.950 -5.578 26.275 1.00 90.00 412 TYR A C 1
ATOM 3221 O O . TYR A 1 412 ? -2.299 -5.962 27.391 1.00 90.00 412 TYR A O 1
ATOM 3229 N N . SER A 1 413 ? -2.419 -4.440 25.754 1.00 91.38 413 SER A N 1
ATOM 3230 C CA . SER A 1 413 ? -3.245 -3.494 26.514 1.00 91.38 413 SER A CA 1
ATOM 3231 C C . SER A 1 413 ? -4.629 -4.051 26.858 1.00 91.38 413 SER A C 1
ATOM 3233 O O . SER A 1 413 ? -5.134 -3.814 27.956 1.00 91.38 413 SER A O 1
ATOM 3235 N N . VAL A 1 414 ? -5.270 -4.777 25.936 1.00 91.19 414 VAL A N 1
ATOM 3236 C CA . VAL A 1 414 ? -6.583 -5.400 26.174 1.00 91.19 414 VAL A CA 1
ATOM 3237 C C . VAL A 1 414 ? -6.477 -6.474 27.250 1.00 91.19 414 VAL A C 1
ATOM 3239 O O . VAL A 1 414 ? -7.300 -6.524 28.164 1.00 91.19 414 VAL A O 1
ATOM 3242 N N . ASP A 1 415 ? -5.457 -7.316 27.154 1.00 87.62 415 ASP A N 1
ATOM 3243 C CA . ASP A 1 415 ? -5.211 -8.403 28.090 1.00 87.62 415 ASP A CA 1
ATOM 3244 C C . ASP A 1 415 ? -4.818 -7.879 29.485 1.00 87.62 415 ASP A C 1
ATOM 3246 O O . ASP A 1 415 ? -5.344 -8.334 30.504 1.00 87.62 415 ASP A O 1
ATOM 3250 N N . GLN A 1 416 ? -3.998 -6.823 29.546 1.00 86.94 416 GLN A N 1
ATOM 3251 C CA . GLN A 1 416 ? -3.716 -6.099 30.787 1.00 86.94 416 GLN A CA 1
ATOM 3252 C C . GLN A 1 416 ? -5.004 -5.562 31.437 1.00 86.94 416 GLN A C 1
ATOM 3254 O O . GLN A 1 416 ? -5.219 -5.782 32.629 1.00 86.94 416 GLN A O 1
ATOM 3259 N N . LEU A 1 417 ? -5.893 -4.908 30.678 1.00 89.00 417 LEU A N 1
ATOM 3260 C CA . LEU A 1 417 ? -7.155 -4.388 31.222 1.00 89.00 417 LEU A CA 1
ATOM 3261 C C . LEU A 1 417 ? -8.083 -5.496 31.726 1.00 89.00 417 LEU A C 1
ATOM 3263 O O . LEU A 1 417 ? -8.706 -5.333 32.773 1.00 89.00 417 LEU A O 1
ATOM 3267 N N . ARG A 1 418 ? -8.165 -6.627 31.016 1.00 87.12 418 ARG A N 1
ATOM 3268 C CA . ARG A 1 418 ? -8.963 -7.782 31.455 1.00 87.12 418 ARG A CA 1
ATOM 3269 C C . ARG A 1 418 ? -8.452 -8.341 32.782 1.00 87.12 418 ARG A C 1
ATOM 3271 O O . ARG A 1 418 ? -9.255 -8.576 33.682 1.00 87.12 418 ARG A O 1
ATOM 3278 N N . ARG A 1 419 ? -7.131 -8.484 32.947 1.00 83.50 419 ARG A N 1
ATOM 3279 C CA . ARG A 1 419 ? -6.524 -8.893 34.227 1.00 83.50 419 ARG A CA 1
ATOM 3280 C C . ARG A 1 419 ? -6.794 -7.889 35.345 1.00 83.50 419 ARG A C 1
ATOM 3282 O O . ARG A 1 419 ? -7.203 -8.287 36.434 1.00 83.50 419 ARG A O 1
ATOM 3289 N N . GLU A 1 420 ? -6.608 -6.598 35.066 1.00 83.88 420 GLU A N 1
ATOM 3290 C CA . GLU A 1 420 ? -6.859 -5.524 36.032 1.00 83.88 420 GLU A CA 1
ATOM 3291 C C . GLU A 1 420 ? -8.332 -5.444 36.448 1.00 83.88 420 GLU A C 1
ATOM 3293 O O . GLU A 1 420 ? -8.602 -5.066 37.579 1.00 83.88 420 GLU A O 1
ATOM 3298 N N . LEU A 1 421 ? -9.291 -5.797 35.587 1.00 78.75 421 LEU A N 1
ATOM 3299 C CA . LEU A 1 421 ? -10.718 -5.834 35.935 1.00 78.75 421 LEU A CA 1
ATOM 3300 C C . LEU A 1 421 ? -11.101 -7.094 36.719 1.00 78.75 421 LEU A C 1
ATOM 3302 O O . LEU A 1 421 ? -11.909 -7.010 37.644 1.00 78.75 421 LEU A O 1
ATOM 3306 N N . ASN A 1 422 ? -10.488 -8.233 36.392 1.00 77.81 422 ASN A N 1
ATOM 3307 C CA . ASN A 1 422 ? -10.747 -9.517 37.047 1.00 77.81 422 ASN A CA 1
ATOM 3308 C C . ASN A 1 422 ? -9.988 -9.690 38.378 1.00 77.81 422 ASN A C 1
ATOM 3310 O O . ASN A 1 422 ? -10.221 -10.661 39.094 1.00 77.81 422 ASN A O 1
ATOM 3314 N N . GLY A 1 423 ? -9.088 -8.763 38.728 1.00 67.38 423 GLY A N 1
ATOM 3315 C CA . GLY A 1 423 ? -8.309 -8.789 39.973 1.00 67.38 423 GLY A CA 1
ATOM 3316 C C . GLY A 1 423 ? -7.122 -9.762 39.972 1.00 67.38 423 GLY A C 1
ATOM 3317 O O . GLY A 1 423 ? -6.469 -9.926 41.002 1.00 67.38 423 GLY A O 1
ATOM 3318 N N . THR A 1 424 ? -6.810 -10.385 38.833 1.00 56.44 424 THR A N 1
ATOM 3319 C CA . THR A 1 424 ? -5.720 -11.355 38.662 1.00 56.44 424 THR A CA 1
ATOM 3320 C C . THR A 1 424 ? -4.443 -10.654 38.184 1.00 56.44 424 THR A C 1
ATOM 3322 O O . THR A 1 424 ? -4.114 -10.695 37.000 1.00 56.44 424 THR A O 1
ATOM 3325 N N . CYS A 1 425 ? -3.720 -9.980 39.080 1.00 51.16 425 CYS A N 1
ATOM 3326 C CA . CYS A 1 425 ? -2.362 -9.504 38.790 1.00 51.16 425 CYS A CA 1
ATOM 3327 C C . CYS A 1 425 ? -1.359 -10.614 39.137 1.00 51.16 425 CYS A C 1
ATOM 3329 O O . CYS A 1 425 ? -1.189 -10.927 40.312 1.00 51.16 425 CYS A O 1
ATOM 3331 N N . THR A 1 426 ? -0.701 -11.211 38.144 1.00 45.84 426 THR A N 1
ATOM 3332 C CA . THR A 1 426 ? 0.410 -12.149 38.362 1.00 45.84 426 THR A CA 1
ATOM 3333 C C . THR A 1 426 ? 1.726 -11.377 38.394 1.00 45.84 426 THR A C 1
ATOM 3335 O O . THR A 1 426 ? 2.254 -11.009 37.347 1.00 45.84 426 THR A O 1
ATOM 3338 N N . GLY A 1 427 ? 2.242 -11.110 39.594 1.00 43.12 427 GLY A N 1
ATOM 3339 C CA . GLY A 1 427 ? 3.672 -10.894 39.805 1.00 43.12 427 GLY A CA 1
ATOM 3340 C C . GLY A 1 427 ? 4.368 -12.253 39.844 1.00 43.12 427 GLY A C 1
ATOM 3341 O O . GLY A 1 427 ? 3.826 -13.212 40.394 1.00 43.12 427 GLY A O 1
ATOM 3342 N N . VAL A 1 428 ? 5.530 -12.365 39.204 1.00 39.62 428 VAL A N 1
ATOM 3343 C CA . VAL A 1 428 ? 6.358 -13.578 39.213 1.00 39.62 428 VAL A CA 1
ATOM 3344 C C . VAL A 1 428 ? 6.614 -13.998 40.662 1.00 39.62 428 VAL A C 1
ATOM 3346 O O . VAL A 1 428 ? 7.086 -13.201 41.470 1.00 39.62 428 VAL A O 1
ATOM 3349 N N . ALA A 1 429 ? 6.301 -15.254 40.983 1.00 37.53 429 ALA A N 1
ATOM 3350 C CA . ALA A 1 429 ? 6.550 -15.853 42.285 1.00 37.53 429 ALA A CA 1
ATOM 3351 C C . ALA A 1 429 ? 8.064 -15.955 42.550 1.00 37.53 429 ALA A C 1
ATOM 3353 O O . ALA A 1 429 ? 8.697 -16.959 42.236 1.00 37.53 429 ALA A O 1
ATOM 3354 N N . GLY A 1 430 ? 8.633 -14.898 43.126 1.00 39.22 430 GLY A N 1
ATOM 3355 C CA . GLY A 1 430 ? 9.916 -14.903 43.818 1.00 39.22 430 GLY A CA 1
ATOM 3356 C C . GLY A 1 430 ? 9.677 -14.667 45.308 1.00 39.22 430 GLY A C 1
ATOM 3357 O O . GLY A 1 430 ? 9.319 -13.566 45.708 1.00 39.22 430 GLY A O 1
ATOM 3358 N N . ASP A 1 431 ? 9.850 -15.725 46.099 1.00 37.47 431 ASP A N 1
ATOM 3359 C CA . ASP A 1 431 ? 9.909 -15.780 47.565 1.00 37.47 431 ASP A CA 1
ATOM 3360 C C . ASP A 1 431 ? 8.710 -15.245 48.379 1.00 37.47 431 ASP A C 1
ATOM 3362 O O . ASP A 1 431 ? 8.546 -14.071 48.724 1.00 37.47 431 ASP A O 1
ATOM 3366 N N . ALA A 1 432 ? 7.878 -16.205 48.789 1.00 46.22 432 ALA A N 1
ATOM 3367 C CA . ALA A 1 432 ? 6.767 -16.036 49.708 1.00 46.22 432 ALA A CA 1
ATOM 3368 C C . ALA A 1 432 ? 7.249 -15.681 51.128 1.00 46.22 432 ALA A C 1
ATOM 3370 O O . ALA A 1 432 ? 7.912 -16.473 51.788 1.00 46.22 432 ALA A O 1
ATOM 3371 N N . HIS A 1 433 ? 6.868 -14.489 51.602 1.00 43.66 433 HIS A N 1
ATOM 3372 C CA . HIS A 1 433 ? 6.045 -14.315 52.817 1.00 43.66 433 HIS A CA 1
ATOM 3373 C C . HIS A 1 433 ? 5.794 -12.840 53.198 1.00 43.66 433 HIS A C 1
ATOM 3375 O O . HIS A 1 433 ? 4.986 -12.588 54.086 1.00 43.66 433 HIS A O 1
ATOM 3381 N N . HIS A 1 434 ? 6.387 -11.860 52.500 1.00 44.81 434 HIS A N 1
ATOM 3382 C CA . HIS A 1 434 ? 6.133 -10.424 52.744 1.00 44.81 434 HIS A CA 1
ATOM 3383 C C . HIS A 1 434 ? 5.534 -9.645 51.546 1.00 44.81 434 HIS A C 1
ATOM 3385 O O . HIS A 1 434 ? 5.104 -8.509 51.731 1.00 44.81 434 HIS A O 1
ATOM 3391 N N . GLY A 1 435 ? 5.433 -10.236 50.344 1.00 40.47 435 GLY A N 1
ATOM 3392 C CA . GLY A 1 435 ? 4.954 -9.552 49.122 1.00 40.47 435 GLY A CA 1
ATOM 3393 C C . GLY A 1 435 ? 3.435 -9.573 48.869 1.00 40.47 435 GLY A C 1
ATOM 3394 O O . GLY A 1 435 ? 2.894 -8.640 48.279 1.00 40.47 435 GLY A O 1
ATOM 3395 N N . ALA A 1 436 ? 2.707 -10.573 49.379 1.00 43.06 436 ALA A N 1
ATOM 3396 C CA . ALA A 1 436 ? 1.298 -10.796 49.015 1.00 43.06 436 ALA A CA 1
ATOM 3397 C C . ALA A 1 436 ? 0.335 -9.674 49.467 1.00 43.06 436 ALA A C 1
ATOM 3399 O O . ALA A 1 436 ? -0.669 -9.395 48.810 1.00 43.06 436 ALA A O 1
ATOM 3400 N N . HIS A 1 437 ? 0.633 -8.999 50.584 1.00 47.47 437 HIS A N 1
ATOM 3401 C CA . HIS A 1 437 ? -0.200 -7.903 51.094 1.00 47.47 437 HIS A CA 1
ATOM 3402 C C . HIS A 1 437 ? -0.043 -6.597 50.296 1.00 47.47 437 HIS A C 1
ATOM 3404 O O . HIS A 1 437 ? -1.001 -5.825 50.209 1.00 47.47 437 HIS A O 1
ATOM 3410 N N . GLU A 1 438 ? 1.137 -6.341 49.726 1.00 47.34 438 GLU A N 1
ATOM 3411 C CA . GLU A 1 438 ? 1.412 -5.165 48.889 1.00 47.34 438 GLU A CA 1
ATOM 3412 C C . GLU A 1 438 ? 0.850 -5.357 47.472 1.00 47.34 438 GLU A C 1
ATOM 3414 O O . GLU A 1 438 ? 0.147 -4.480 46.967 1.00 47.34 438 GLU A O 1
ATOM 3419 N N . GLU A 1 439 ? 1.028 -6.538 46.873 1.00 50.06 439 GLU A N 1
ATOM 3420 C CA . GLU A 1 439 ? 0.467 -6.869 45.554 1.00 50.06 439 GLU A CA 1
ATOM 3421 C C . GLU A 1 439 ? -1.067 -6.814 45.539 1.00 50.06 439 GLU A C 1
ATOM 3423 O O . GLU A 1 439 ? -1.670 -6.239 44.628 1.00 50.06 439 GLU A O 1
ATOM 3428 N N . HIS A 1 440 ? -1.721 -7.320 46.591 1.00 56.75 440 HIS A N 1
ATOM 3429 C CA . HIS A 1 440 ? -3.177 -7.253 46.718 1.00 56.75 440 HIS A CA 1
ATOM 3430 C C . HIS A 1 440 ? -3.684 -5.806 46.892 1.00 56.75 440 HIS A C 1
ATOM 3432 O O . HIS A 1 440 ? -4.751 -5.454 46.383 1.00 56.75 440 HIS A O 1
ATOM 3438 N N . LYS A 1 441 ? -2.928 -4.922 47.563 1.00 57.19 441 LYS A N 1
ATOM 3439 C CA . LYS A 1 441 ? -3.262 -3.485 47.656 1.00 57.19 441 LYS A CA 1
ATOM 3440 C C . LYS A 1 441 ? -3.100 -2.769 46.313 1.00 57.19 441 LYS A C 1
ATOM 3442 O O . LYS A 1 441 ? -3.951 -1.948 45.966 1.00 57.19 441 LYS A O 1
ATOM 3447 N N . LEU A 1 442 ? -2.048 -3.080 45.554 1.00 57.09 442 LEU A N 1
ATOM 3448 C CA . LEU A 1 442 ? -1.808 -2.534 44.213 1.00 57.09 442 LEU A CA 1
ATOM 3449 C C . LEU A 1 442 ? -2.875 -2.991 43.206 1.00 57.09 442 LEU A C 1
ATOM 3451 O O . LEU A 1 442 ? -3.446 -2.150 42.510 1.00 57.09 442 LEU A O 1
ATOM 3455 N N . SER A 1 443 ? -3.233 -4.279 43.198 1.00 57.41 443 SER A N 1
ATOM 3456 C CA . SER A 1 443 ? -4.333 -4.824 42.381 1.00 57.41 443 SER A CA 1
ATOM 3457 C C . SER A 1 443 ? -5.678 -4.151 42.708 1.00 57.41 443 SER A C 1
ATOM 3459 O O . SER A 1 443 ? -6.397 -3.667 41.825 1.00 57.41 443 SER A O 1
ATOM 3461 N N . MET A 1 444 ? -5.984 -3.980 43.999 1.00 60.66 444 MET A N 1
ATOM 3462 C CA . MET A 1 444 ? -7.176 -3.249 44.447 1.00 60.66 444 MET A CA 1
ATOM 3463 C C . MET A 1 444 ? -7.155 -1.752 44.085 1.00 60.66 444 MET A C 1
ATOM 3465 O O . MET A 1 444 ? -8.209 -1.146 43.883 1.00 60.66 444 MET A O 1
ATOM 3469 N N . SER A 1 445 ? -5.974 -1.141 43.975 1.00 69.81 445 SER A N 1
ATOM 3470 C CA . SER A 1 445 ? -5.810 0.246 43.526 1.00 69.81 445 SER A CA 1
ATOM 3471 C C . SER A 1 445 ? -6.078 0.397 42.021 1.00 69.81 445 SER A C 1
ATOM 3473 O O . SER A 1 445 ? -6.799 1.312 41.607 1.00 69.81 445 SER A O 1
ATOM 3475 N N . HIS A 1 446 ? -5.576 -0.529 41.194 1.00 73.38 446 HIS A N 1
ATOM 3476 C CA . HIS A 1 446 ? -5.794 -0.530 39.742 1.00 73.38 446 HIS A CA 1
ATOM 3477 C C . HIS A 1 446 ? -7.260 -0.797 39.369 1.00 73.38 446 HIS A C 1
ATOM 3479 O O . HIS A 1 446 ? -7.856 -0.004 38.634 1.00 73.38 446 HIS A O 1
ATOM 3485 N N . THR A 1 447 ? -7.893 -1.814 39.967 1.00 76.56 447 THR A N 1
ATOM 3486 C CA . THR A 1 447 ? -9.338 -2.084 39.792 1.00 76.56 447 THR A CA 1
ATOM 3487 C C . THR A 1 447 ? -10.198 -0.871 40.170 1.00 76.56 447 THR A C 1
ATOM 3489 O O . THR A 1 447 ? -11.178 -0.549 39.492 1.00 76.56 447 THR A O 1
ATOM 3492 N N . LYS A 1 448 ? -9.851 -0.165 41.258 1.00 82.75 448 LYS A N 1
ATOM 3493 C CA . LYS A 1 448 ? -10.551 1.053 41.687 1.00 82.75 448 LYS A CA 1
ATOM 3494 C C . LYS A 1 448 ? -10.388 2.179 40.667 1.00 82.75 448 LYS A C 1
ATOM 3496 O O . LYS A 1 448 ? -11.378 2.799 40.291 1.00 82.75 448 LYS A O 1
ATOM 3501 N N . ARG A 1 449 ? -9.172 2.398 40.158 1.00 86.56 449 ARG A N 1
ATOM 3502 C CA . ARG A 1 449 ? -8.889 3.404 39.123 1.00 86.56 449 ARG A CA 1
ATOM 3503 C C . ARG A 1 449 ? -9.719 3.185 37.855 1.00 86.56 449 ARG A C 1
ATOM 3505 O O . ARG A 1 449 ? -10.207 4.163 37.286 1.00 86.56 449 ARG A O 1
ATOM 3512 N N . LEU A 1 450 ? -9.869 1.939 37.400 1.00 86.31 450 LEU A N 1
ATOM 3513 C CA . LEU A 1 450 ? -10.685 1.613 36.224 1.00 86.31 450 LEU A CA 1
ATOM 3514 C C . LEU A 1 450 ? -12.179 1.824 36.492 1.00 86.31 450 LEU A C 1
ATOM 3516 O O . LEU A 1 450 ? -12.864 2.424 35.665 1.00 86.31 450 LEU A O 1
ATOM 3520 N N . ARG A 1 451 ? -12.673 1.437 37.674 1.00 85.81 451 ARG A N 1
ATOM 3521 C CA . ARG A 1 451 ? -14.059 1.723 38.083 1.00 85.81 451 ARG A CA 1
ATOM 3522 C C . ARG A 1 451 ? -14.349 3.223 38.149 1.00 85.81 451 ARG A C 1
ATOM 3524 O O . ARG A 1 451 ? -15.360 3.668 37.613 1.00 85.81 451 ARG A O 1
ATOM 3531 N N . ASP A 1 452 ? -13.436 4.013 38.709 1.00 89.69 452 ASP A N 1
ATOM 3532 C CA . ASP A 1 452 ? -13.540 5.478 38.739 1.00 89.69 452 ASP A CA 1
ATOM 3533 C C . ASP A 1 452 ? -13.512 6.082 37.320 1.00 89.69 452 ASP A C 1
ATOM 3535 O O . ASP A 1 452 ? -14.156 7.102 37.045 1.00 89.69 452 ASP A O 1
ATOM 3539 N N . LEU A 1 453 ? -12.788 5.446 36.390 1.00 89.88 453 LEU A N 1
ATOM 3540 C CA . LEU A 1 453 ? -12.767 5.839 34.986 1.00 89.88 453 LEU A CA 1
ATOM 3541 C C . LEU A 1 453 ? -14.122 5.587 34.313 1.00 89.88 453 LEU A C 1
ATOM 3543 O O . LEU A 1 453 ? -14.609 6.483 33.631 1.00 89.88 453 LEU A O 1
ATOM 3547 N N . ILE A 1 454 ? -14.762 4.435 34.500 1.00 91.62 454 ILE A N 1
ATOM 3548 C CA . ILE A 1 454 ? -16.046 4.139 33.836 1.00 91.62 454 ILE A CA 1
ATOM 3549 C C . ILE A 1 454 ? -17.268 4.699 34.578 1.00 91.62 454 ILE A C 1
ATOM 3551 O O . ILE A 1 454 ? -18.338 4.790 33.985 1.00 91.62 454 ILE A O 1
ATOM 3555 N N . ALA A 1 455 ? -17.129 5.151 35.830 1.00 91.12 455 ALA A N 1
ATOM 3556 C CA . ALA A 1 455 ? -18.241 5.649 36.649 1.00 91.12 455 ALA A CA 1
ATOM 3557 C C . ALA A 1 455 ? -19.147 6.696 35.956 1.00 91.12 455 ALA A C 1
ATOM 3559 O O . ALA A 1 455 ? -20.368 6.597 36.096 1.00 91.12 455 ALA A O 1
ATOM 3560 N N . PRO A 1 456 ? -18.639 7.657 35.153 1.00 92.31 456 PRO A N 1
ATOM 3561 C CA . PRO A 1 456 ? -19.509 8.587 34.424 1.00 92.31 456 PRO A CA 1
ATOM 3562 C C . PRO A 1 456 ? -20.391 7.950 33.346 1.00 92.31 456 PRO A C 1
ATOM 3564 O O . PRO A 1 456 ? -21.346 8.588 32.911 1.00 92.31 456 PRO A O 1
ATOM 3567 N N . LEU A 1 457 ? -20.100 6.714 32.932 1.00 92.62 457 LEU A N 1
ATOM 3568 C CA . LEU A 1 457 ? -20.914 5.934 32.002 1.00 92.62 457 LEU A CA 1
ATOM 3569 C C . LEU A 1 457 ? -22.024 5.136 32.706 1.00 92.62 457 LEU A C 1
ATOM 3571 O O . LEU A 1 457 ? -22.887 4.590 32.029 1.00 92.62 457 LEU A O 1
ATOM 3575 N N . ALA A 1 458 ? -22.079 5.098 34.044 1.00 89.88 458 ALA A N 1
ATOM 3576 C CA . ALA A 1 458 ? -23.111 4.368 34.793 1.00 89.88 458 ALA A CA 1
ATOM 3577 C C . ALA A 1 458 ? -24.576 4.670 34.381 1.00 89.88 458 ALA A C 1
ATOM 3579 O O . ALA A 1 458 ? -25.404 3.755 34.436 1.00 89.88 458 ALA A O 1
ATOM 3580 N N . PRO A 1 459 ? -24.952 5.892 33.937 1.00 89.25 459 PRO A N 1
ATOM 3581 C CA . PRO A 1 459 ? -26.292 6.148 33.400 1.00 89.25 459 PRO A CA 1
ATOM 3582 C C . PRO A 1 459 ? -26.663 5.279 32.185 1.00 89.25 459 PRO A C 1
ATOM 3584 O O . PRO A 1 459 ? -27.841 4.986 32.000 1.00 89.25 459 PRO A O 1
ATOM 3587 N N . CYS A 1 460 ? -25.683 4.834 31.392 1.00 88.12 460 CYS A N 1
ATOM 3588 C CA . CYS A 1 460 ? -25.887 3.941 30.248 1.00 88.12 460 CYS A CA 1
ATOM 3589 C C . CYS A 1 460 ? -26.414 2.563 30.675 1.00 88.12 460 CYS A C 1
ATOM 3591 O O . CYS A 1 460 ? -27.321 2.037 30.038 1.00 88.12 460 CYS A O 1
ATOM 3593 N N . LEU A 1 461 ? -25.908 2.000 31.781 1.00 87.69 461 LEU A N 1
ATOM 3594 C CA . LEU A 1 461 ? -26.378 0.703 32.291 1.00 87.69 461 LEU A CA 1
ATOM 3595 C C . LEU A 1 461 ? -27.832 0.774 32.761 1.00 87.69 461 LEU A C 1
ATOM 3597 O O . LEU A 1 461 ? -28.630 -0.090 32.416 1.00 87.69 461 LEU A O 1
ATOM 3601 N N . HIS A 1 462 ? -28.192 1.839 33.482 1.00 83.94 462 HIS A N 1
ATOM 3602 C CA . HIS A 1 462 ? -29.568 2.060 33.937 1.00 83.94 462 HIS A CA 1
ATOM 3603 C C . HIS A 1 462 ? -30.555 2.200 32.771 1.00 83.94 462 HIS A C 1
ATOM 3605 O O . HIS A 1 462 ? -31.716 1.814 32.881 1.00 83.94 462 HIS A O 1
ATOM 3611 N N . LEU A 1 463 ? -30.109 2.777 31.653 1.00 82.12 463 LEU A N 1
ATOM 3612 C CA . LEU A 1 463 ? -30.921 2.885 30.447 1.00 82.12 463 LEU A CA 1
ATOM 3613 C C . LEU A 1 463 ? -31.173 1.506 29.828 1.00 82.12 463 LEU A C 1
ATOM 3615 O O . LEU A 1 463 ? -32.309 1.202 29.482 1.00 82.12 463 LEU A O 1
ATOM 3619 N N . LEU A 1 464 ? -30.145 0.658 29.745 1.00 84.62 464 LEU A N 1
ATOM 3620 C CA . LEU A 1 464 ? -30.264 -0.694 29.192 1.00 84.62 464 LEU A CA 1
ATOM 3621 C C . LEU A 1 464 ? -31.157 -1.605 30.044 1.00 84.62 464 LEU A C 1
ATOM 3623 O O . LEU A 1 464 ? -31.972 -2.338 29.489 1.00 84.62 464 LEU A O 1
ATOM 3627 N N . THR A 1 465 ? -31.077 -1.524 31.378 1.00 82.19 465 THR A N 1
ATOM 3628 C CA . THR A 1 465 ? -31.960 -2.309 32.264 1.00 82.19 465 THR A CA 1
ATOM 3629 C C . THR A 1 465 ? -33.434 -1.959 32.054 1.00 82.19 465 THR A C 1
ATOM 3631 O O . THR A 1 465 ? -34.273 -2.849 31.979 1.00 82.19 465 THR A O 1
ATOM 3634 N N . LEU A 1 466 ? -33.751 -0.672 31.868 1.00 74.00 466 LEU A N 1
ATOM 3635 C CA . LEU A 1 466 ? -35.125 -0.212 31.624 1.00 74.00 466 LEU A CA 1
ATOM 3636 C C . LEU A 1 466 ? -35.699 -0.687 30.280 1.00 74.00 466 LEU A C 1
ATOM 3638 O O . LEU A 1 466 ? -36.917 -0.839 30.167 1.00 74.00 466 LEU A O 1
ATOM 3642 N N . VAL A 1 467 ? -34.844 -0.873 29.270 1.00 69.38 467 VAL A N 1
ATOM 3643 C CA . VAL A 1 467 ? -35.236 -1.391 27.950 1.00 69.38 467 VAL A CA 1
ATOM 3644 C C . VAL A 1 467 ? -35.479 -2.902 28.024 1.00 69.38 467 VAL A C 1
ATOM 3646 O O . VAL A 1 467 ? -36.526 -3.367 27.580 1.00 69.38 467 VAL A O 1
ATOM 3649 N N . ASN A 1 468 ? -34.581 -3.654 28.668 1.00 66.38 468 ASN A N 1
ATOM 3650 C CA . ASN A 1 468 ? -34.688 -5.113 28.782 1.00 66.38 468 ASN A CA 1
ATOM 3651 C C . ASN A 1 468 ? -35.911 -5.576 29.596 1.00 66.38 468 ASN A C 1
ATOM 3653 O O . ASN A 1 468 ? -36.561 -6.549 29.213 1.00 66.38 468 ASN A O 1
ATOM 3657 N N . ASP A 1 469 ? -36.279 -4.861 30.667 1.00 60.44 469 ASP A N 1
ATOM 3658 C CA . ASP A 1 469 ? -37.493 -5.157 31.451 1.00 60.44 469 ASP A CA 1
ATOM 3659 C C . ASP A 1 469 ? -38.776 -5.048 30.602 1.00 60.44 469 ASP A C 1
ATOM 3661 O O . ASP A 1 469 ? -39.802 -5.666 30.904 1.00 60.44 469 ASP A O 1
ATOM 3665 N N . ARG A 1 470 ? -38.737 -4.259 29.520 1.00 53.00 470 ARG A N 1
ATOM 3666 C CA . ARG A 1 470 ? -39.868 -4.063 28.612 1.00 53.00 470 ARG A CA 1
ATOM 3667 C C . ARG A 1 470 ? -39.978 -5.176 27.575 1.00 53.00 470 ARG A C 1
ATOM 3669 O O . ARG A 1 470 ? -41.085 -5.663 27.388 1.00 53.00 470 ARG A O 1
ATOM 3676 N N . ASP A 1 471 ? -38.873 -5.614 26.970 1.00 54.50 471 ASP A N 1
ATOM 3677 C CA . ASP A 1 471 ? -38.883 -6.727 26.003 1.00 54.50 471 ASP A CA 1
ATOM 3678 C C . ASP A 1 471 ? -39.395 -8.028 26.646 1.00 54.50 471 ASP A C 1
ATOM 3680 O O . ASP A 1 471 ? -40.142 -8.782 26.022 1.00 54.50 471 ASP A O 1
ATOM 3684 N N . GLN A 1 472 ? -39.079 -8.259 27.926 1.00 50.03 472 GLN A N 1
ATOM 3685 C CA . GLN A 1 472 ? -39.617 -9.394 28.687 1.00 50.03 472 GLN A CA 1
ATOM 3686 C C . GLN A 1 472 ? -41.110 -9.235 29.024 1.00 50.03 472 GLN A C 1
ATOM 3688 O O . GLN A 1 472 ? -41.845 -10.220 29.034 1.00 50.03 472 GLN A O 1
ATOM 3693 N N . SER A 1 473 ? -41.577 -8.004 29.260 1.00 49.53 473 SER A N 1
ATOM 3694 C CA . SER A 1 473 ? -42.992 -7.713 29.537 1.00 49.53 473 SER A CA 1
ATOM 3695 C C . SER A 1 473 ? -43.861 -7.739 28.266 1.00 49.53 473 SER A C 1
ATOM 3697 O O . SER A 1 473 ? -44.992 -8.211 28.303 1.00 49.53 473 SER A O 1
ATOM 3699 N N . GLU A 1 474 ? -43.338 -7.289 27.120 1.00 47.38 474 GLU A N 1
ATOM 3700 C CA . GLU A 1 474 ? -44.043 -7.280 25.826 1.00 47.38 474 GLU A CA 1
ATOM 3701 C C . GLU A 1 474 ? -44.090 -8.667 25.163 1.00 47.38 474 GLU A C 1
ATOM 3703 O O . GLU A 1 474 ? -45.040 -8.959 24.440 1.00 47.38 474 GLU A O 1
ATOM 3708 N N . GLN A 1 475 ? -43.146 -9.572 25.461 1.00 40.44 475 GLN A N 1
ATOM 3709 C CA . GLN A 1 475 ? -43.257 -10.986 25.066 1.00 40.44 475 GLN A CA 1
ATOM 3710 C C . GLN A 1 475 ? -44.379 -11.741 25.805 1.00 40.44 475 GLN A C 1
ATOM 3712 O O . GLN A 1 475 ? -44.838 -12.772 25.315 1.00 40.44 475 GLN A O 1
ATOM 3717 N N . LEU A 1 476 ? -44.852 -11.226 26.947 1.00 43.47 476 LEU A N 1
ATOM 3718 C CA . LEU A 1 476 ? -45.978 -11.782 27.707 1.00 43.47 476 LEU A CA 1
ATOM 3719 C C . LEU A 1 476 ? -47.339 -11.175 27.315 1.00 43.47 476 LEU A C 1
ATOM 3721 O O . LEU A 1 476 ? -48.367 -11.809 27.544 1.00 43.47 476 LEU A O 1
ATOM 3725 N N . GLU A 1 477 ? -47.372 -10.001 26.675 1.00 39.66 477 GLU A N 1
ATOM 3726 C CA . GLU A 1 477 ? -48.609 -9.317 26.268 1.00 39.66 477 GLU A CA 1
ATOM 3727 C C . GLU A 1 477 ? -48.718 -9.171 24.742 1.00 39.66 477 GLU A C 1
ATOM 3729 O O . GLU A 1 477 ? -48.540 -8.107 24.147 1.00 39.66 477 GLU A O 1
ATOM 3734 N N . LEU A 1 478 ? -49.089 -10.267 24.080 1.00 39.00 478 LEU A N 1
ATOM 3735 C CA . LEU A 1 478 ? -49.425 -10.273 22.659 1.00 39.00 478 LEU A CA 1
ATOM 3736 C C . LEU A 1 478 ? -50.851 -9.719 22.436 1.00 39.00 478 LEU A C 1
ATOM 3738 O O . LEU A 1 478 ? -51.776 -10.501 22.245 1.00 39.00 478 LEU A O 1
ATOM 3742 N N . SER A 1 479 ? -51.065 -8.395 22.513 1.00 34.62 479 SER A N 1
ATOM 3743 C CA . SER A 1 479 ? -52.135 -7.649 21.790 1.00 34.62 479 SER A CA 1
ATOM 3744 C C . SER A 1 479 ? -52.401 -6.225 22.321 1.00 34.62 479 SER A C 1
ATOM 3746 O O . SER A 1 479 ? -53.432 -5.962 22.926 1.00 34.62 479 SER A O 1
ATOM 3748 N N . ALA A 1 480 ? -51.553 -5.245 21.998 1.00 30.44 480 ALA A N 1
ATOM 3749 C CA . ALA A 1 480 ? -52.008 -3.858 21.799 1.00 30.44 480 ALA A CA 1
ATOM 3750 C C . ALA A 1 480 ? -50.916 -3.015 21.131 1.00 30.44 480 ALA A C 1
ATOM 3752 O O . ALA A 1 480 ? -49.791 -2.925 21.610 1.00 30.44 480 ALA A O 1
ATOM 3753 N N . ALA A 1 481 ? -51.257 -2.353 20.026 1.00 36.97 481 ALA A N 1
ATOM 3754 C CA . ALA A 1 481 ? -50.375 -1.411 19.348 1.00 36.97 481 ALA A CA 1
ATOM 3755 C C . ALA A 1 481 ? -50.139 -0.162 20.220 1.00 36.97 481 ALA A C 1
ATOM 3757 O O . ALA A 1 481 ? -50.988 0.730 20.282 1.00 36.97 481 ALA A O 1
ATOM 3758 N N . VAL A 1 482 ? -48.974 -0.076 20.869 1.00 32.00 482 VAL A N 1
ATOM 3759 C CA . VAL A 1 482 ? -48.550 1.096 21.652 1.00 32.00 482 VAL A CA 1
ATOM 3760 C C . VAL A 1 482 ? -47.413 1.829 20.931 1.00 32.00 482 VAL A C 1
ATOM 3762 O O . VAL A 1 482 ? -46.424 1.239 20.505 1.00 32.00 482 VAL A O 1
ATOM 3765 N N . LYS A 1 483 ? -47.579 3.146 20.758 1.00 28.58 483 LYS A N 1
ATOM 3766 C CA . LYS A 1 483 ? -46.657 4.053 20.047 1.00 28.58 483 LYS A CA 1
ATOM 3767 C C . LYS A 1 483 ? -45.295 4.195 20.769 1.00 28.58 483 LYS A C 1
ATOM 3769 O O . LYS A 1 483 ? -45.262 4.200 21.998 1.00 28.58 483 LYS A O 1
ATOM 3774 N N . PRO A 1 484 ? -44.179 4.406 20.039 1.00 31.72 484 PRO A N 1
ATOM 3775 C CA . PRO A 1 484 ? -42.809 4.344 20.570 1.00 31.72 484 PRO A CA 1
ATOM 3776 C C . PRO A 1 484 ? -42.338 5.663 21.224 1.00 31.72 484 PRO A C 1
ATOM 3778 O O . PRO A 1 484 ? -41.329 6.233 20.822 1.00 31.72 484 PRO A O 1
ATOM 3781 N N . THR A 1 485 ? -43.071 6.204 22.206 1.00 38.62 485 THR A N 1
ATOM 3782 C CA . THR A 1 485 ? -42.783 7.550 22.768 1.00 38.62 485 THR A CA 1
ATOM 3783 C C . THR A 1 485 ? -42.567 7.619 24.287 1.00 38.62 485 THR A C 1
ATOM 3785 O O . THR A 1 485 ? -42.602 8.708 24.853 1.00 38.62 485 THR A O 1
ATOM 3788 N N . THR A 1 486 ? -42.302 6.507 24.976 1.00 46.41 486 THR A N 1
ATOM 3789 C CA . THR A 1 486 ? -42.282 6.460 26.460 1.00 46.41 486 THR A CA 1
ATOM 3790 C C . THR A 1 486 ? -41.006 5.882 27.087 1.00 46.41 486 THR A C 1
ATOM 3792 O O . THR A 1 486 ? -41.055 5.343 28.186 1.00 46.41 486 THR A O 1
ATOM 3795 N N . GLU A 1 487 ? -39.839 6.022 26.455 1.00 48.28 487 GLU A N 1
ATOM 3796 C CA . GLU A 1 487 ? -38.555 5.681 27.106 1.00 48.28 487 GLU A CA 1
ATOM 3797 C C . GLU A 1 487 ? -38.078 6.779 28.068 1.00 48.28 487 GLU A C 1
ATOM 3799 O O . GLU A 1 487 ? -37.452 6.508 29.091 1.00 48.28 487 GLU A O 1
ATOM 3804 N N . SER A 1 488 ? -38.423 8.042 27.790 1.00 49.75 488 SER A N 1
ATOM 3805 C CA . SER A 1 488 ? -37.980 9.165 28.615 1.00 49.75 488 SER A CA 1
ATOM 3806 C C . SER A 1 488 ? -38.652 9.159 29.990 1.00 49.75 488 SER A C 1
ATOM 3808 O O . SER A 1 488 ? -37.970 9.375 30.986 1.00 49.75 488 SER A O 1
ATOM 3810 N N . SER A 1 489 ? -39.949 8.856 30.097 1.00 52.38 489 SER A N 1
ATOM 3811 C CA . SER A 1 489 ? -40.767 9.131 31.291 1.00 52.38 489 SER A CA 1
ATOM 3812 C C . SER A 1 489 ? -40.327 8.417 32.582 1.00 52.38 489 SER A C 1
ATOM 3814 O O . SER A 1 489 ? -40.551 8.978 33.653 1.00 52.38 489 SER A O 1
ATOM 3816 N N . LYS A 1 490 ? -39.639 7.265 32.505 1.00 60.38 490 LYS A N 1
ATOM 3817 C CA . LYS A 1 490 ? -39.168 6.488 33.676 1.00 60.38 490 LYS A CA 1
ATOM 3818 C C . LYS A 1 490 ? -37.828 6.951 34.271 1.00 60.38 490 LYS A C 1
ATOM 3820 O O . LYS A 1 490 ? -37.568 6.699 35.442 1.00 60.38 490 LYS A O 1
ATOM 3825 N N . LEU A 1 491 ? -36.982 7.639 33.501 1.00 65.81 491 LEU A N 1
ATOM 3826 C CA . LEU A 1 491 ? -35.705 8.174 33.996 1.00 65.81 491 LEU A CA 1
ATOM 3827 C C . LEU A 1 491 ? -35.925 9.449 34.818 1.00 65.81 491 LEU A C 1
ATOM 3829 O O . LEU A 1 491 ? -36.728 10.303 34.436 1.00 65.81 491 LEU A O 1
ATOM 3833 N N . THR A 1 492 ? -35.166 9.641 35.899 1.00 74.50 492 THR A N 1
ATOM 3834 C CA . THR A 1 492 ? -35.161 10.927 36.616 1.00 74.50 492 THR A CA 1
ATOM 3835 C C . THR A 1 492 ? -34.620 12.046 35.715 1.00 74.50 492 THR A C 1
ATOM 3837 O O . THR A 1 492 ? -33.832 11.804 34.796 1.00 74.50 492 THR A O 1
ATOM 3840 N N . GLY A 1 493 ? -34.992 13.305 35.978 1.00 73.25 493 GLY A N 1
ATOM 3841 C CA . GLY A 1 493 ? -34.498 14.448 35.192 1.00 73.25 493 GLY A CA 1
ATOM 3842 C C . GLY A 1 493 ? -32.964 14.556 35.162 1.00 73.25 493 GLY A C 1
ATOM 3843 O O . GLY A 1 493 ? -32.386 14.933 34.142 1.00 73.25 493 GLY A O 1
ATOM 3844 N N . GLN A 1 494 ? -32.293 14.149 36.246 1.00 76.94 494 GLN A N 1
ATOM 3845 C CA . GLN A 1 494 ? -30.831 14.085 36.316 1.00 76.94 494 GLN A CA 1
ATOM 3846 C C . GLN A 1 494 ? -30.254 12.971 35.432 1.00 76.94 494 GLN A C 1
ATOM 3848 O O . GLN A 1 494 ? -29.306 13.225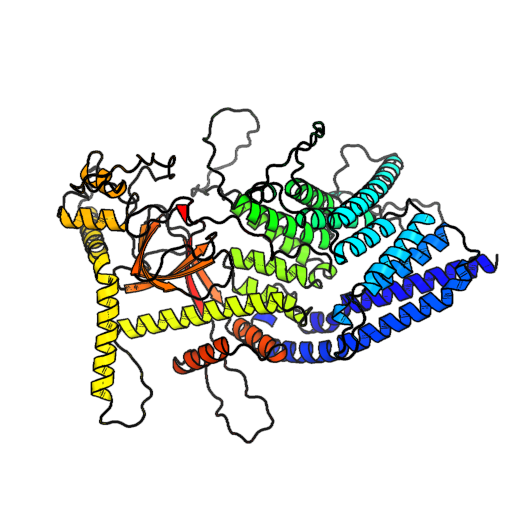 34.691 1.00 76.94 494 GLN A O 1
ATOM 3853 N N . GLN A 1 495 ? -30.845 11.771 35.447 1.00 76.44 495 GLN A N 1
ATOM 3854 C CA . GLN A 1 495 ? -30.403 10.654 34.603 1.00 76.44 495 GLN A CA 1
ATOM 3855 C C . GLN A 1 495 ? -30.589 10.957 33.111 1.00 76.44 495 GLN A C 1
ATOM 3857 O O . GLN A 1 495 ? -29.678 10.709 32.325 1.00 76.44 495 GLN A O 1
ATOM 3862 N N . ARG A 1 496 ? -31.715 11.572 32.718 1.00 75.94 496 ARG A N 1
ATOM 3863 C CA . ARG A 1 496 ? -31.932 12.013 31.326 1.00 75.94 496 ARG A CA 1
ATOM 3864 C C . ARG A 1 496 ? -30.868 13.007 30.875 1.00 75.94 496 ARG A C 1
ATOM 3866 O O . ARG A 1 496 ? -30.290 12.843 29.808 1.00 75.94 496 ARG A O 1
ATOM 3873 N N . SER A 1 497 ? -30.587 14.018 31.699 1.00 78.06 497 SER A N 1
ATOM 3874 C CA . SER A 1 497 ? -29.552 15.017 31.411 1.00 78.06 497 SER A CA 1
ATOM 3875 C C . SER A 1 497 ? -28.167 14.378 31.276 1.00 78.06 497 SER A C 1
ATOM 3877 O O . SER A 1 497 ? -27.402 14.752 30.389 1.00 78.06 497 SER A O 1
ATOM 3879 N N . ALA A 1 498 ? -27.856 13.376 32.105 1.00 82.62 498 ALA A N 1
ATOM 3880 C CA . ALA A 1 498 ? -26.605 12.633 32.015 1.00 82.62 498 ALA A CA 1
ATOM 3881 C C . ALA A 1 498 ? -26.502 11.833 30.705 1.00 82.62 498 ALA A C 1
ATOM 3883 O O . ALA A 1 498 ? -25.508 11.968 30.001 1.00 82.62 498 ALA A O 1
ATOM 3884 N N . VAL A 1 499 ? -27.542 11.085 30.324 1.00 82.12 499 VAL A N 1
ATOM 3885 C CA . VAL A 1 499 ? -27.574 10.323 29.061 1.00 82.12 499 VAL A CA 1
ATOM 3886 C C . VAL A 1 499 ? -27.453 11.245 27.844 1.00 82.12 499 VAL A C 1
ATOM 3888 O O . VAL A 1 499 ? -26.671 10.962 26.940 1.00 82.12 499 VAL A O 1
ATOM 3891 N N . ILE A 1 500 ? -28.146 12.389 27.846 1.00 81.12 500 ILE A N 1
ATOM 3892 C CA . ILE A 1 500 ? -28.047 13.393 26.773 1.00 81.12 500 ILE A CA 1
ATOM 3893 C C . ILE A 1 500 ? -26.611 13.916 26.640 1.00 81.12 500 ILE A C 1
ATOM 3895 O O . ILE A 1 500 ? -26.128 14.110 25.530 1.00 81.12 500 ILE A O 1
ATOM 3899 N N . ARG A 1 501 ? -25.891 14.113 27.750 1.00 83.62 501 ARG A N 1
ATOM 3900 C CA . ARG A 1 501 ? -24.476 14.521 27.703 1.00 83.62 501 ARG A CA 1
ATOM 3901 C C . ARG A 1 501 ? -23.547 13.426 27.187 1.00 83.62 501 ARG A C 1
ATOM 3903 O O . ARG A 1 501 ? -22.472 13.757 26.709 1.00 83.62 501 ARG A O 1
ATOM 3910 N N . LEU A 1 502 ? -23.916 12.154 27.304 1.00 87.81 502 LEU A N 1
ATOM 3911 C CA . LEU A 1 502 ? -23.090 11.039 26.834 1.00 87.81 502 LEU A CA 1
ATOM 3912 C C . LEU A 1 502 ? -23.332 10.754 25.347 1.00 87.81 502 LEU A C 1
ATOM 3914 O O . LEU A 1 502 ? -22.378 10.609 24.594 1.00 87.81 502 LEU A O 1
ATOM 3918 N N . LEU A 1 503 ? -24.598 10.717 24.923 1.00 84.00 503 LEU A N 1
ATOM 3919 C CA . LEU A 1 503 ? -25.007 10.337 23.564 1.00 84.00 503 LEU A CA 1
ATOM 3920 C C . LEU A 1 503 ? -25.173 11.525 22.611 1.00 84.00 503 LEU A C 1
ATOM 3922 O O . LEU A 1 503 ? -25.193 11.348 21.391 1.00 84.00 503 LEU A O 1
ATOM 3926 N N . GLY A 1 504 ? -25.297 12.736 23.154 1.00 83.06 504 GLY A N 1
ATOM 3927 C CA . GLY A 1 504 ? -25.520 13.953 22.386 1.00 83.06 504 GLY A CA 1
ATOM 3928 C C . GLY A 1 504 ? -26.745 13.835 21.466 1.00 83.06 504 GLY A C 1
ATOM 3929 O O . GLY A 1 504 ? -27.806 13.404 21.919 1.00 83.06 504 GLY A O 1
ATOM 3930 N N . PRO A 1 505 ? -26.635 14.211 20.179 1.00 78.31 505 PRO A N 1
ATOM 3931 C CA . PRO A 1 505 ? -27.759 14.228 19.246 1.00 78.31 505 PRO A CA 1
ATOM 3932 C C . PRO A 1 505 ? -28.283 12.838 18.850 1.00 78.31 505 PRO A C 1
ATOM 3934 O O . PRO A 1 505 ? -29.372 12.750 18.289 1.00 78.31 505 PRO A O 1
ATOM 3937 N N . TYR A 1 506 ? -27.554 11.755 19.145 1.00 82.69 506 TYR A N 1
ATOM 3938 C CA . TYR A 1 506 ? -28.002 10.385 18.853 1.00 82.69 506 TYR A CA 1
ATOM 3939 C C . TYR A 1 506 ? -29.102 9.896 19.794 1.00 82.69 506 TYR A C 1
ATOM 3941 O O . TYR A 1 506 ? -29.766 8.896 19.517 1.00 82.69 506 TYR A O 1
ATOM 3949 N N . TRP A 1 507 ? -29.328 10.638 20.875 1.00 73.94 507 TRP A N 1
ATOM 3950 C CA . TRP A 1 507 ? -30.408 10.427 21.818 1.00 73.94 507 TRP A CA 1
ATOM 3951 C C . TRP A 1 507 ? -31.326 11.652 21.812 1.00 73.94 507 TRP A C 1
ATOM 3953 O O . TRP A 1 507 ? -30.978 12.706 22.344 1.00 73.94 507 TRP A O 1
ATOM 3963 N N . SER A 1 508 ? -32.506 11.539 21.196 1.00 60.94 508 SER A N 1
ATOM 3964 C CA . SER A 1 508 ? -33.486 12.632 21.171 1.00 60.94 508 SER A CA 1
ATOM 3965 C C . SER A 1 508 ? -34.616 12.371 22.172 1.00 60.94 508 SER A C 1
ATOM 3967 O O . SER A 1 508 ? -35.287 11.342 22.068 1.00 60.94 508 SER A O 1
ATOM 3969 N N . PRO A 1 509 ? -34.871 13.281 23.132 1.00 49.59 509 PRO A N 1
ATOM 3970 C CA . PRO A 1 509 ? -36.123 13.281 23.871 1.00 49.59 509 PRO A CA 1
ATOM 3971 C C . PRO A 1 509 ? -37.250 13.772 22.952 1.00 49.59 509 PRO A C 1
ATOM 3973 O O . PRO A 1 509 ? -37.021 14.601 22.072 1.00 49.59 509 PRO A O 1
ATOM 3976 N N . ALA A 1 510 ? -38.467 13.260 23.162 1.00 42.22 510 ALA A N 1
ATOM 3977 C CA . ALA A 1 510 ? -39.677 13.656 22.440 1.00 42.22 510 ALA A CA 1
ATOM 3978 C C . ALA A 1 510 ? -39.712 15.169 22.138 1.00 42.22 510 ALA A C 1
ATOM 3980 O O . ALA A 1 510 ? -39.419 15.988 23.010 1.00 42.22 510 ALA A O 1
ATOM 3981 N N . SER A 1 511 ? -40.045 15.519 20.892 1.00 37.75 511 SER A N 1
ATOM 3982 C CA . SER A 1 511 ? -40.049 16.883 20.351 1.00 37.75 511 SER A CA 1
ATOM 3983 C C . SER A 1 511 ? -40.558 17.924 21.358 1.00 37.75 511 SER A C 1
ATOM 3985 O O . SER A 1 511 ? -41.745 17.923 21.685 1.00 37.75 511 SER A O 1
ATOM 3987 N N . GLY A 1 512 ? -39.679 18.822 21.822 1.00 43.44 512 GLY A N 1
ATOM 3988 C CA . GLY A 1 512 ? -40.082 19.984 22.622 1.00 43.44 512 GLY A CA 1
ATOM 3989 C C . GLY A 1 512 ? -39.342 20.240 23.937 1.00 43.44 512 GLY A C 1
ATOM 3990 O O . GLY A 1 512 ? -39.808 21.098 24.677 1.00 43.44 512 GLY A O 1
ATOM 3991 N N . ASP A 1 513 ? -38.223 19.570 24.254 1.00 48.97 513 ASP A N 1
ATOM 3992 C CA . ASP A 1 513 ? -37.454 19.875 25.477 1.00 48.97 513 ASP A CA 1
ATOM 3993 C C . ASP A 1 513 ? -36.393 20.992 25.255 1.00 48.97 513 ASP A C 1
ATOM 3995 O O . ASP A 1 513 ? -35.323 20.751 24.671 1.00 48.97 513 ASP A O 1
ATOM 3999 N N . PRO A 1 514 ? -36.637 22.239 25.713 1.00 47.66 514 PRO A N 1
ATOM 4000 C CA . PRO A 1 514 ? -35.686 23.343 25.574 1.00 47.66 514 PRO A CA 1
ATOM 4001 C C . PRO A 1 514 ? -34.390 23.136 26.377 1.00 47.66 514 PRO A C 1
ATOM 4003 O O . PRO A 1 514 ? -33.368 23.739 26.039 1.00 47.66 514 PRO A O 1
ATOM 4006 N N . ALA A 1 515 ? -34.385 22.279 27.408 1.00 45.62 515 ALA A N 1
ATOM 4007 C CA . ALA A 1 515 ? -33.188 21.998 28.202 1.00 45.62 515 ALA A CA 1
ATOM 4008 C C . ALA A 1 515 ? -32.183 21.121 27.438 1.00 45.62 515 ALA A C 1
ATOM 4010 O O . ALA A 1 515 ? -30.983 21.400 27.465 1.00 45.62 515 ALA A O 1
ATOM 4011 N N . ALA A 1 516 ? -32.671 20.119 26.699 1.00 49.91 516 ALA A N 1
ATOM 4012 C CA . ALA A 1 516 ? -31.852 19.280 25.822 1.00 49.91 516 ALA A CA 1
ATOM 4013 C C . ALA A 1 516 ? -31.238 20.101 24.677 1.00 49.91 516 ALA A C 1
ATOM 4015 O O . ALA A 1 516 ? -30.045 19.993 24.397 1.00 49.91 516 ALA A O 1
ATOM 4016 N N . THR A 1 517 ? -32.030 21.004 24.090 1.00 53.28 517 THR A N 1
ATOM 4017 C CA . THR A 1 517 ? -31.574 21.904 23.020 1.00 53.28 517 THR A CA 1
ATOM 4018 C C . THR A 1 517 ? -30.473 22.851 23.516 1.00 53.28 517 THR A C 1
ATOM 4020 O O . THR A 1 517 ? -29.441 22.973 22.869 1.00 53.28 517 THR A O 1
ATOM 4023 N N . SER A 1 518 ? -30.631 23.450 24.705 1.00 51.09 518 SER A N 1
ATOM 4024 C CA . SER A 1 518 ? -29.627 24.346 25.312 1.00 51.09 518 SER A CA 1
ATOM 4025 C C . SER A 1 518 ? -28.312 23.642 25.695 1.00 51.09 518 SER A C 1
ATOM 4027 O O . SER A 1 518 ? -27.234 24.237 25.602 1.00 51.09 518 SER A O 1
ATOM 4029 N N . LEU A 1 519 ? -28.387 22.373 26.126 1.00 53.75 519 LEU A N 1
ATOM 4030 C CA . LEU A 1 519 ? -27.220 21.539 26.449 1.00 53.75 519 LEU A CA 1
ATOM 4031 C C . LEU A 1 519 ? -26.424 21.159 25.194 1.00 53.75 519 LEU A C 1
ATOM 4033 O O . LEU A 1 519 ? -25.195 21.205 25.220 1.00 53.75 519 LEU A O 1
ATOM 4037 N N . LEU A 1 520 ? -27.117 20.845 24.098 1.00 52.91 520 LEU A N 1
ATOM 4038 C CA . LEU A 1 520 ? -26.503 20.542 22.804 1.00 52.91 520 LEU A CA 1
ATOM 4039 C C . LEU A 1 520 ? -25.916 21.794 22.125 1.00 52.91 520 LEU A C 1
ATOM 4041 O O . LEU A 1 520 ? -24.944 21.681 21.388 1.00 52.91 520 LEU A O 1
ATOM 4045 N N . THR A 1 521 ? -26.452 22.992 22.396 1.00 48.97 521 THR A N 1
ATOM 4046 C CA . THR A 1 521 ? -25.951 24.267 21.839 1.00 48.97 521 THR A CA 1
ATOM 4047 C C . THR A 1 521 ? -24.907 24.977 22.710 1.00 48.97 521 THR A C 1
ATOM 4049 O O . THR A 1 521 ? -24.455 26.066 22.353 1.00 48.97 521 THR A O 1
ATOM 4052 N N . GLY A 1 522 ? -24.529 24.414 23.865 1.00 43.53 522 GLY A N 1
ATOM 4053 C CA . GLY A 1 522 ? -23.489 24.970 24.742 1.00 43.53 522 GLY A CA 1
ATOM 4054 C C . GLY A 1 522 ? -23.826 26.327 25.386 1.00 43.53 522 GLY A C 1
ATOM 4055 O O . GLY A 1 522 ? -22.937 27.014 25.893 1.00 43.53 522 GLY A O 1
ATOM 4056 N N . THR A 1 523 ? -25.094 26.747 25.401 1.00 36.56 523 THR A N 1
ATOM 4057 C CA . THR A 1 523 ? -25.513 28.046 25.953 1.00 36.56 523 THR A CA 1
ATOM 4058 C C . THR A 1 523 ? -25.715 27.977 27.465 1.00 36.56 523 THR A C 1
ATOM 4060 O O . THR A 1 523 ? -26.834 28.032 27.971 1.00 36.56 523 THR A O 1
ATOM 4063 N N . GLN A 1 524 ? -24.626 27.898 28.229 1.00 34.34 524 GLN A N 1
ATOM 4064 C CA . GLN A 1 524 ? -24.685 28.200 29.660 1.00 34.34 524 GLN A CA 1
ATOM 4065 C C . GLN A 1 524 ? -24.786 29.721 29.858 1.00 34.34 524 GLN A C 1
ATOM 4067 O O . GLN A 1 524 ? -23.883 30.475 29.494 1.00 34.34 524 GLN A O 1
ATOM 4072 N N . LYS A 1 525 ? -25.892 30.191 30.454 1.00 28.20 525 LYS A N 1
ATOM 4073 C CA . LYS A 1 525 ? -26.024 31.569 30.955 1.00 28.20 525 LYS A CA 1
ATOM 4074 C C . LYS A 1 525 ? -25.055 31.779 32.126 1.00 28.20 525 LYS A C 1
ATOM 4076 O O . LYS A 1 525 ? -25.450 31.689 33.284 1.00 28.20 525 LYS A O 1
ATOM 4081 N N . HIS A 1 526 ? -23.803 32.122 31.843 1.00 32.03 526 HIS A N 1
ATOM 4082 C CA . HIS A 1 526 ? -22.968 32.788 32.838 1.00 32.03 526 HIS A CA 1
ATOM 4083 C C . HIS A 1 526 ? -23.468 34.229 33.007 1.00 32.03 526 HIS A C 1
ATOM 4085 O O . HIS A 1 526 ? -23.411 35.037 32.080 1.00 32.03 526 HIS A O 1
ATOM 4091 N N . LYS A 1 527 ? -23.970 34.568 34.201 1.00 30.30 527 LYS A N 1
ATOM 4092 C CA . LYS A 1 527 ? -24.155 35.964 34.622 1.00 30.30 527 LYS A CA 1
ATOM 4093 C C . LYS A 1 527 ? -22.769 36.611 34.741 1.00 30.30 527 LYS A C 1
ATOM 4095 O O . LYS A 1 527 ? -22.138 36.538 35.786 1.00 30.30 527 LYS A O 1
ATOM 4100 N N . GLY A 1 528 ? -22.288 37.219 33.661 1.00 29.53 528 GLY A N 1
ATOM 4101 C CA . GLY A 1 528 ? -21.031 37.965 33.640 1.00 29.53 528 GLY A CA 1
ATOM 4102 C C . GLY A 1 528 ? -20.843 38.693 32.312 1.00 29.53 528 GLY A C 1
ATOM 4103 O O . GLY A 1 528 ? -20.776 38.069 31.258 1.00 29.53 528 GLY A O 1
ATOM 4104 N N . LYS A 1 529 ? -20.795 40.028 32.357 1.00 36.88 529 LYS A N 1
ATOM 4105 C CA . LYS A 1 529 ? -20.585 40.913 31.201 1.00 36.88 529 LYS A CA 1
ATOM 4106 C C . LYS A 1 529 ? -19.260 40.593 30.489 1.00 36.88 529 LYS A C 1
ATOM 4108 O O . LYS A 1 529 ? -18.207 40.850 31.061 1.00 36.88 529 LYS A O 1
ATOM 4113 N N . ARG A 1 530 ? -19.320 40.150 29.227 1.00 29.81 530 ARG A N 1
ATOM 4114 C CA . ARG A 1 530 ? -18.504 40.628 28.083 1.00 29.81 530 ARG A CA 1
ATOM 4115 C C . ARG A 1 530 ? -18.882 39.860 26.812 1.00 29.81 530 ARG A C 1
ATOM 4117 O O . ARG A 1 530 ? -19.041 38.644 26.838 1.00 29.81 530 ARG A O 1
ATOM 4124 N N . GLY A 1 531 ? -19.081 40.599 25.721 1.00 39.16 531 GLY A N 1
ATOM 4125 C CA . GLY A 1 531 ? -19.595 40.087 24.453 1.00 39.16 531 GLY A CA 1
ATOM 4126 C C . GLY A 1 531 ? -18.716 38.996 23.841 1.00 39.16 531 GLY A C 1
ATOM 4127 O O . GLY A 1 531 ? -17.502 39.151 23.733 1.00 39.16 531 GLY A O 1
ATOM 4128 N N . LYS A 1 532 ? -19.353 37.908 23.404 1.00 28.98 532 LYS A N 1
ATOM 4129 C CA . LYS A 1 532 ? -18.786 36.944 22.461 1.00 28.98 532 LYS A CA 1
ATOM 4130 C C . LYS A 1 532 ? -19.770 36.751 21.313 1.00 28.98 532 LYS A C 1
ATOM 4132 O O . LYS A 1 532 ? -20.970 36.604 21.529 1.00 28.98 532 LYS A O 1
ATOM 4137 N N . SER A 1 533 ? -19.217 36.821 20.106 1.00 31.33 533 SER A N 1
ATOM 4138 C CA . SER A 1 533 ? -19.905 36.711 18.825 1.00 31.33 533 SER A CA 1
ATOM 4139 C C . SER A 1 533 ? -20.773 35.452 18.748 1.00 31.33 533 SER A C 1
ATOM 4141 O O . SER A 1 533 ? -20.366 34.366 19.166 1.00 31.33 533 SER A O 1
ATOM 4143 N N . ARG A 1 534 ? -21.978 35.628 18.207 1.00 25.91 534 ARG A N 1
ATOM 4144 C CA . ARG A 1 534 ? -22.976 34.596 17.926 1.00 25.91 534 ARG A CA 1
ATOM 4145 C C . ARG A 1 534 ? -22.385 33.663 16.855 1.00 25.91 534 ARG A C 1
ATOM 4147 O O . ARG A 1 534 ? -22.455 33.980 15.674 1.00 25.91 534 ARG A O 1
ATOM 4154 N N . ARG A 1 535 ? -21.754 32.546 17.239 1.00 29.95 535 ARG A N 1
ATOM 4155 C CA . ARG A 1 535 ? -21.386 31.499 16.268 1.00 29.95 535 ARG A CA 1
ATOM 4156 C C . ARG A 1 535 ? -22.684 30.874 15.757 1.00 29.95 535 ARG A C 1
ATOM 4158 O O . ARG A 1 535 ? -23.403 30.236 16.521 1.00 29.95 535 ARG A O 1
ATOM 4165 N N . SER A 1 536 ? -23.016 31.138 14.498 1.00 28.12 536 SER A N 1
ATOM 4166 C CA . SER A 1 536 ? -24.078 30.446 13.771 1.00 28.12 536 SER A CA 1
ATOM 4167 C C . SER A 1 536 ? -23.750 28.956 13.667 1.00 28.12 536 SER A C 1
ATOM 4169 O O . SER A 1 536 ? -22.577 28.591 13.563 1.00 28.12 536 SER A O 1
ATOM 4171 N N . LEU A 1 537 ? -24.787 28.113 13.711 1.00 33.44 537 LEU A N 1
ATOM 4172 C CA . LEU A 1 537 ? -24.668 26.671 13.493 1.00 33.44 537 LEU A CA 1
ATOM 4173 C C . LEU A 1 537 ? -23.885 26.387 12.196 1.00 33.44 537 LEU A C 1
ATOM 4175 O O . LEU A 1 537 ? -24.162 27.041 11.186 1.00 33.44 537 LEU A O 1
ATOM 4179 N N . PRO A 1 538 ? -22.965 25.405 12.177 1.00 30.17 538 PRO A N 1
ATOM 4180 C CA . PRO A 1 538 ? -22.561 24.798 10.920 1.00 30.17 538 PRO A CA 1
ATOM 4181 C C . PRO A 1 538 ? -23.785 24.114 10.283 1.00 30.17 538 PRO A C 1
ATOM 4183 O O . PRO A 1 538 ? -24.631 23.575 11.007 1.00 30.17 538 PRO A O 1
ATOM 4186 N N . PRO A 1 539 ? -23.922 24.151 8.948 1.00 31.66 539 PRO A N 1
ATOM 4187 C CA . PRO A 1 539 ? -25.047 23.533 8.266 1.00 31.66 539 PRO A CA 1
ATOM 4188 C C . PRO A 1 539 ? -25.016 22.015 8.491 1.00 31.66 539 PRO A C 1
ATOM 4190 O O . PRO A 1 539 ? -24.027 21.354 8.193 1.00 31.66 539 PRO A O 1
ATOM 4193 N N . SER A 1 540 ? -26.109 21.508 9.069 1.00 34.44 540 SER A N 1
ATOM 4194 C CA . SER A 1 540 ? -26.579 20.115 9.068 1.00 34.44 540 SER A CA 1
ATOM 4195 C C . SER A 1 540 ? -25.504 19.021 9.091 1.00 34.44 540 SER A C 1
ATOM 4197 O O . SER A 1 540 ? -25.124 18.471 8.059 1.00 34.44 540 SER A O 1
ATOM 4199 N N . CYS A 1 541 ? -25.123 18.602 10.297 1.00 37.84 541 CYS A N 1
ATOM 4200 C CA . CYS A 1 541 ? -24.714 17.218 10.518 1.00 37.84 541 CYS A CA 1
ATOM 4201 C C . CYS A 1 541 ? -25.885 16.320 10.039 1.00 37.84 541 CYS A C 1
ATOM 4203 O O . CYS A 1 541 ? -27.031 16.667 10.352 1.00 37.84 541 CYS A O 1
ATOM 4205 N N . PRO A 1 542 ? -25.672 15.248 9.248 1.00 39.97 542 PRO A N 1
ATOM 4206 C CA . PRO A 1 542 ? -26.742 14.377 8.755 1.00 39.97 542 PRO A CA 1
ATOM 4207 C C . PRO A 1 542 ? -27.279 13.528 9.915 1.00 39.97 542 PRO A C 1
ATOM 4209 O O . PRO A 1 542 ? -27.045 12.328 10.012 1.00 39.97 542 PRO A O 1
ATOM 4212 N N . LEU A 1 543 ? -27.931 14.183 10.869 1.00 49.03 543 LEU A N 1
ATOM 4213 C CA . LEU A 1 543 ? -28.433 13.563 12.076 1.00 49.03 543 LEU A CA 1
ATOM 4214 C C . LEU A 1 543 ? -29.715 12.822 11.734 1.00 49.03 543 LEU A C 1
ATOM 4216 O O . LEU A 1 543 ? -30.649 13.366 11.142 1.00 49.03 543 LEU A O 1
ATOM 4220 N N . THR A 1 544 ? -29.712 11.545 12.089 1.00 46.94 544 THR A N 1
ATOM 4221 C CA . THR A 1 544 ? -30.823 10.623 11.929 1.00 46.94 544 THR A CA 1
ATOM 4222 C C . THR A 1 544 ? -32.093 11.231 12.517 1.00 46.94 544 THR A C 1
ATOM 4224 O O . THR A 1 544 ? -32.114 11.716 13.644 1.00 46.94 544 THR A O 1
ATOM 4227 N N . THR A 1 545 ? -33.200 11.163 11.781 1.00 49.97 545 THR A N 1
ATOM 4228 C CA . THR A 1 545 ? -34.513 11.642 12.250 1.00 49.97 545 THR A CA 1
ATOM 4229 C C . THR A 1 545 ? -35.116 10.758 13.354 1.00 49.97 545 THR A C 1
ATOM 4231 O O . THR A 1 545 ? -36.258 10.971 13.755 1.00 49.97 545 THR A O 1
ATOM 4234 N N . ARG A 1 546 ? -34.386 9.731 13.817 1.00 63.06 546 ARG A N 1
ATOM 4235 C CA . ARG A 1 546 ? -34.801 8.754 14.832 1.00 63.06 546 ARG A CA 1
ATOM 4236 C C . ARG A 1 546 ? -33.701 8.570 15.890 1.00 63.06 546 ARG A C 1
ATOM 4238 O O . ARG A 1 546 ? -32.525 8.594 15.511 1.00 63.06 546 ARG A O 1
ATOM 4245 N N . PRO A 1 547 ? -34.071 8.382 17.173 1.00 74.19 547 PRO A N 1
ATOM 4246 C CA . PRO A 1 547 ? -33.124 8.056 18.237 1.00 74.19 547 PRO A CA 1
ATOM 4247 C C . PRO A 1 547 ? -32.461 6.700 17.967 1.00 74.19 547 PRO A C 1
ATOM 4249 O O . PRO A 1 547 ? -33.091 5.799 17.409 1.00 74.19 547 PRO A O 1
ATOM 4252 N N . LEU A 1 548 ? -31.189 6.577 18.342 1.00 84.94 548 LEU A N 1
ATOM 4253 C CA . LEU A 1 548 ? -30.423 5.340 18.212 1.00 84.94 548 LEU A CA 1
ATOM 4254 C C . LEU A 1 548 ? -30.511 4.513 19.497 1.00 84.94 548 LEU A C 1
ATOM 4256 O O . LEU A 1 548 ? -30.505 5.060 20.600 1.00 84.94 548 LEU A O 1
ATOM 4260 N N . GLN A 1 549 ? -30.547 3.190 19.349 1.00 88.12 549 GLN A N 1
ATOM 4261 C CA . GLN A 1 549 ? -30.552 2.262 20.475 1.00 88.12 549 GLN A CA 1
ATOM 4262 C C . GLN A 1 549 ? -29.139 2.127 21.048 1.00 88.12 549 GLN A C 1
ATOM 4264 O O . GLN A 1 549 ? -28.194 1.808 20.325 1.00 88.12 549 GLN A O 1
ATOM 4269 N N . LEU A 1 550 ? -28.990 2.345 22.352 1.00 91.12 550 LEU A N 1
ATOM 4270 C CA . LEU A 1 550 ? -27.721 2.114 23.034 1.00 91.12 550 LEU A CA 1
ATOM 4271 C C . LEU A 1 550 ? -27.346 0.623 22.978 1.00 91.12 550 LEU A C 1
ATOM 4273 O O . LEU A 1 550 ? -28.193 -0.248 23.159 1.00 91.12 550 LEU A O 1
ATOM 4277 N N . SER A 1 551 ? -26.076 0.316 22.738 1.00 93.75 551 SER A N 1
ATOM 4278 C CA . SER A 1 551 ? -25.524 -1.039 22.842 1.00 93.75 551 SER A CA 1
ATOM 4279 C C . SER A 1 551 ? -24.135 -1.001 23.472 1.00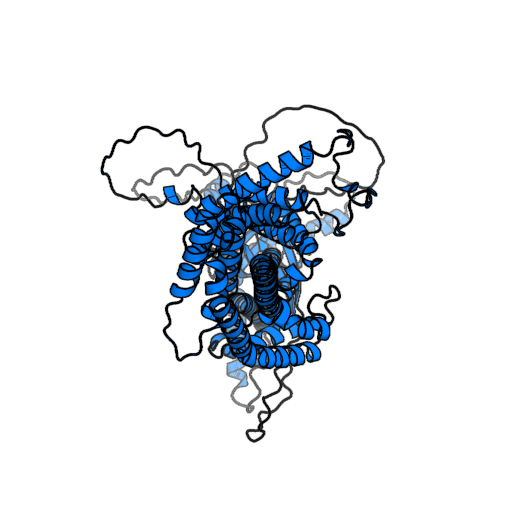 93.75 551 SER A C 1
ATOM 4281 O O . SER A 1 551 ? -23.370 -0.059 23.238 1.00 93.75 551 SER A O 1
ATOM 4283 N N . LEU A 1 552 ? -23.828 -2.017 24.276 1.00 96.06 552 LEU A N 1
ATOM 4284 C CA . LEU A 1 552 ? -22.503 -2.230 24.857 1.00 96.06 552 LEU A CA 1
ATOM 4285 C C . LEU A 1 552 ? -21.565 -2.839 23.822 1.00 96.06 552 LEU A C 1
ATOM 4287 O O . LEU A 1 552 ? -22.021 -3.328 22.789 1.00 96.06 552 LEU A O 1
ATOM 4291 N N . PHE A 1 553 ? -20.261 -2.801 24.083 1.00 96.31 553 PHE A N 1
ATOM 4292 C CA . PHE A 1 553 ? -19.271 -3.279 23.120 1.00 96.31 553 PHE A CA 1
ATOM 4293 C C . PHE A 1 553 ? -19.392 -4.777 22.844 1.00 96.31 553 PHE A C 1
ATOM 4295 O O . PHE A 1 553 ? -19.269 -5.192 21.690 1.00 96.31 553 PHE A O 1
ATOM 4302 N N . ASP A 1 554 ? -19.705 -5.577 23.862 1.00 94.38 554 ASP A N 1
ATOM 4303 C CA . ASP A 1 554 ? -19.860 -7.022 23.695 1.00 94.38 554 ASP A CA 1
ATOM 4304 C C . ASP A 1 554 ? -21.114 -7.399 22.892 1.00 94.38 554 ASP A C 1
ATOM 4306 O O . ASP A 1 554 ? -21.063 -8.351 22.113 1.00 94.38 554 ASP A O 1
ATOM 4310 N N . ASP A 1 555 ? -22.168 -6.578 22.945 1.00 95.00 555 ASP A N 1
ATOM 4311 C CA . ASP A 1 555 ? -23.443 -6.790 22.239 1.00 95.00 555 ASP A CA 1
ATOM 4312 C C . ASP A 1 555 ? -23.410 -6.414 20.741 1.00 95.00 555 ASP A C 1
ATOM 4314 O O . ASP A 1 555 ? -24.407 -6.566 20.015 1.00 95.00 555 ASP A O 1
ATOM 4318 N N . LEU A 1 556 ? -22.300 -5.849 20.257 1.00 96.06 556 LEU A N 1
ATOM 4319 C CA . LEU A 1 556 ? -22.153 -5.464 18.855 1.00 96.06 556 LEU A CA 1
ATOM 4320 C C . LEU A 1 556 ? -21.806 -6.674 17.984 1.00 96.06 556 LEU A C 1
ATOM 4322 O O . LEU A 1 556 ? -20.918 -7.462 18.296 1.00 96.06 556 LEU A O 1
ATOM 4326 N N . LYS A 1 557 ? -22.469 -6.799 16.835 1.00 95.31 557 LYS A N 1
ATOM 4327 C CA . LYS A 1 557 ? -22.170 -7.860 15.862 1.00 95.31 557 LYS A CA 1
ATOM 4328 C C . LYS A 1 557 ? -21.076 -7.403 14.903 1.00 95.31 557 LYS A C 1
ATOM 4330 O O . LYS A 1 557 ? -20.985 -6.208 14.625 1.00 95.31 557 LYS A O 1
ATOM 4335 N N . VAL A 1 558 ? -20.293 -8.345 14.376 1.00 94.62 558 VAL A N 1
ATOM 4336 C CA . VAL A 1 558 ? -19.344 -8.078 13.282 1.00 94.62 558 VAL A CA 1
ATOM 4337 C C . VAL A 1 558 ? -20.095 -7.474 12.091 1.00 94.62 558 VAL A C 1
ATOM 4339 O O . VAL A 1 558 ? -21.207 -7.894 11.761 1.00 94.62 558 VAL A O 1
ATOM 4342 N N . GLY A 1 559 ? -19.500 -6.461 11.470 1.00 91.50 559 GLY A N 1
ATOM 4343 C CA . GLY A 1 559 ? -20.102 -5.642 10.430 1.00 91.50 559 GLY A CA 1
ATOM 4344 C C . GLY A 1 559 ? -20.867 -4.435 10.977 1.00 91.50 559 GLY A C 1
ATOM 4345 O O . GLY A 1 559 ? -20.584 -3.897 12.051 1.00 91.50 559 GLY A O 1
ATOM 4346 N N . GLN A 1 560 ? -21.827 -3.955 10.189 1.00 89.06 560 GLN A N 1
ATOM 4347 C CA . GLN A 1 560 ? -22.504 -2.690 10.455 1.00 89.06 560 GLN A CA 1
ATOM 4348 C C . GLN A 1 560 ? -23.692 -2.847 11.410 1.00 89.06 560 GLN A C 1
ATOM 4350 O O . GLN A 1 560 ? -24.674 -3.525 11.114 1.00 89.06 560 GLN A O 1
ATOM 4355 N N . ASN A 1 561 ? -23.648 -2.138 12.537 1.00 92.38 561 ASN A N 1
ATOM 4356 C CA . ASN A 1 561 ? -24.700 -2.137 13.551 1.00 92.38 561 ASN A CA 1
ATOM 4357 C C . ASN A 1 561 ? -25.648 -0.942 13.343 1.00 92.38 561 ASN A C 1
ATOM 4359 O O . ASN A 1 561 ? -25.646 0.032 14.100 1.00 92.38 561 ASN A O 1
ATOM 4363 N N . MET A 1 562 ? -26.454 -0.993 12.280 1.00 89.19 562 MET A N 1
ATOM 4364 C CA . MET A 1 562 ? -27.404 0.077 11.944 1.00 89.19 562 MET A CA 1
ATOM 4365 C C . MET A 1 562 ? -28.428 0.316 13.061 1.00 89.19 562 MET A C 1
ATOM 4367 O O . MET A 1 562 ? -28.864 -0.606 13.740 1.00 89.19 562 MET A O 1
ATOM 4371 N N . GLY A 1 563 ? -28.819 1.577 13.254 1.00 87.56 563 GLY A N 1
ATOM 4372 C CA . GLY A 1 563 ? -29.759 1.977 14.309 1.00 87.56 563 GLY A CA 1
ATOM 4373 C C . GLY A 1 563 ? -29.199 1.959 15.738 1.00 87.56 563 GLY A C 1
ATOM 4374 O O . GLY A 1 563 ? -29.883 2.431 16.640 1.00 87.56 563 GLY A O 1
ATOM 4375 N N . LYS A 1 564 ? -27.968 1.475 15.949 1.00 91.69 564 LYS A N 1
ATOM 4376 C CA . LYS A 1 564 ? -27.326 1.424 17.268 1.00 91.69 564 LYS A CA 1
ATOM 4377 C C . LYS A 1 564 ? -26.357 2.586 17.499 1.00 91.69 564 LYS A C 1
ATOM 4379 O O . LYS A 1 564 ? -25.851 3.179 16.547 1.00 91.69 564 LYS A O 1
ATOM 4384 N N . VAL A 1 565 ? -26.080 2.881 18.765 1.00 92.88 565 VAL A N 1
ATOM 4385 C CA . VAL A 1 565 ? -25.014 3.778 19.230 1.00 92.88 565 VAL A CA 1
ATOM 4386 C C . VAL A 1 565 ? -24.278 3.106 20.385 1.00 92.88 565 VAL A C 1
ATOM 4388 O O . VAL A 1 565 ? -24.910 2.538 21.272 1.00 92.88 565 VAL A O 1
ATOM 4391 N N . CYS A 1 566 ? -22.950 3.161 20.390 1.00 95.31 566 CYS A N 1
ATOM 4392 C CA . CYS A 1 566 ? -22.146 2.715 21.527 1.00 95.31 566 CYS A CA 1
ATOM 4393 C C . CYS A 1 566 ? -21.386 3.893 22.136 1.00 95.31 566 CYS A C 1
ATOM 4395 O O . CYS A 1 566 ? -21.068 4.863 21.444 1.00 95.31 566 CYS A O 1
ATOM 4397 N N . VAL A 1 567 ? -21.091 3.808 23.433 1.00 95.81 567 VAL A N 1
ATOM 4398 C CA . VAL A 1 567 ? -20.341 4.832 24.170 1.00 95.81 567 VAL A CA 1
ATOM 4399 C C . VAL A 1 567 ? -19.236 4.172 24.960 1.00 95.81 567 VAL A C 1
ATOM 4401 O O . VAL A 1 567 ? -19.490 3.226 25.701 1.00 95.81 567 VAL A O 1
ATOM 4404 N N . GLY A 1 568 ? -18.038 4.733 24.864 1.00 96.62 568 GLY A N 1
ATOM 4405 C CA . GLY A 1 568 ? -16.936 4.350 25.728 1.00 96.62 568 GLY A CA 1
ATOM 4406 C C . GLY A 1 568 ? -16.107 5.538 26.172 1.00 96.62 568 GLY A C 1
ATOM 4407 O O . GLY A 1 568 ? -16.243 6.656 25.669 1.00 96.62 568 GLY A O 1
ATOM 4408 N N . ARG A 1 569 ? -15.228 5.283 27.134 1.00 96.75 569 ARG A N 1
ATOM 4409 C CA . ARG A 1 569 ? -14.293 6.260 27.670 1.00 96.75 569 ARG A CA 1
ATOM 4410 C C . ARG A 1 569 ? -12.864 5.875 27.327 1.00 96.75 569 ARG A C 1
ATOM 4412 O O . ARG A 1 569 ? -12.472 4.727 27.513 1.00 96.75 569 ARG A O 1
ATOM 4419 N N . VAL A 1 570 ? -12.085 6.842 26.852 1.00 97.31 570 VAL A N 1
ATOM 4420 C CA . VAL A 1 570 ? -10.713 6.617 26.381 1.00 97.31 570 VAL A CA 1
ATOM 4421 C C . VAL A 1 570 ? -9.793 6.286 27.554 1.00 97.31 570 VAL A C 1
ATOM 4423 O O . VAL A 1 570 ? -9.611 7.094 28.473 1.00 97.31 570 VAL A O 1
ATOM 4426 N N . VAL A 1 571 ? -9.174 5.110 27.503 1.00 95.19 571 VAL A N 1
ATOM 4427 C CA . VAL A 1 571 ? -8.217 4.631 28.507 1.00 95.19 571 VAL A CA 1
ATOM 4428 C C . VAL A 1 571 ? -6.793 4.960 28.108 1.00 95.19 571 VAL A C 1
ATOM 4430 O O . VAL A 1 571 ? -6.035 5.503 28.918 1.00 95.19 571 VAL A O 1
ATOM 4433 N N . ASN A 1 572 ? -6.449 4.631 26.866 1.00 92.94 572 ASN A N 1
ATOM 4434 C CA . ASN A 1 572 ? -5.127 4.837 26.308 1.00 92.94 572 ASN A CA 1
ATOM 4435 C C . ASN A 1 572 ? -5.213 5.129 24.807 1.00 92.94 572 ASN A C 1
ATOM 4437 O O . ASN A 1 572 ? -6.172 4.733 24.142 1.00 92.94 572 ASN A O 1
ATOM 4441 N N . GLN A 1 573 ? -4.198 5.814 24.296 1.00 95.00 573 GLN A N 1
ATOM 4442 C CA . GLN A 1 573 ? -3.947 5.919 22.866 1.00 95.00 573 GLN A CA 1
ATOM 4443 C C . GLN A 1 573 ? -2.952 4.821 22.487 1.00 95.00 573 GLN A C 1
ATOM 4445 O O . GLN A 1 573 ? -1.934 4.657 23.156 1.00 95.00 573 GLN A O 1
ATOM 4450 N N . LEU A 1 574 ? -3.269 4.064 21.443 1.00 94.50 574 LEU A N 1
ATOM 4451 C CA . LEU A 1 574 ? -2.408 3.009 20.916 1.00 94.50 574 LEU A CA 1
ATOM 4452 C C . LEU A 1 574 ? -1.450 3.594 19.859 1.00 94.50 574 LEU A C 1
ATOM 4454 O O . LEU A 1 574 ? -1.728 4.671 19.317 1.00 94.50 574 LEU A O 1
ATOM 4458 N N . PRO A 1 575 ? -0.333 2.911 19.548 1.00 92.62 575 PRO A N 1
ATOM 4459 C CA . PRO A 1 575 ? 0.603 3.343 18.520 1.00 92.62 575 PRO A CA 1
ATOM 4460 C C . PRO A 1 575 ? -0.101 3.618 17.189 1.00 92.62 575 PRO A C 1
ATOM 4462 O O . PRO A 1 575 ? -0.989 2.872 16.764 1.00 92.62 575 PRO A O 1
ATOM 4465 N N . SER A 1 576 ? 0.293 4.707 16.533 1.00 87.88 576 SER A N 1
ATOM 4466 C CA . SER A 1 576 ? -0.187 5.033 15.193 1.00 87.88 576 SER A CA 1
ATOM 4467 C C . SER A 1 576 ? 0.534 4.175 14.161 1.00 87.88 576 SER A C 1
ATOM 4469 O O . SER A 1 576 ? 1.751 4.257 14.008 1.00 87.88 576 SER A O 1
ATOM 4471 N N . ASP A 1 577 ? -0.235 3.407 13.403 1.00 89.38 577 ASP A N 1
ATOM 4472 C CA . ASP A 1 577 ? 0.237 2.589 12.288 1.00 89.38 577 ASP A CA 1
ATOM 4473 C C . ASP A 1 577 ? 0.090 3.288 10.922 1.00 89.38 577 ASP A C 1
ATOM 4475 O O . ASP A 1 577 ? 0.637 2.832 9.922 1.00 89.38 577 ASP A O 1
ATOM 4479 N N . SER A 1 578 ? -0.596 4.435 10.878 1.00 85.81 578 SER A N 1
ATOM 4480 C CA . SER A 1 578 ? -0.680 5.336 9.722 1.00 85.81 578 SER A CA 1
ATOM 4481 C C . SER A 1 578 ? -0.829 6.797 10.166 1.00 85.81 578 SER A C 1
ATOM 4483 O O . SER A 1 578 ? -1.254 7.082 11.283 1.00 85.81 578 SER A O 1
ATOM 4485 N N . GLU A 1 579 ? -0.484 7.744 9.290 1.00 81.38 579 GLU A N 1
ATOM 4486 C CA . GLU A 1 579 ? -0.577 9.188 9.560 1.00 81.38 579 GLU A CA 1
ATOM 4487 C C . GLU A 1 579 ? -2.014 9.720 9.619 1.00 81.38 579 GLU A C 1
ATOM 4489 O O . GLU A 1 579 ? -2.251 10.771 10.209 1.00 81.38 579 GLU A O 1
ATOM 4494 N N . LEU A 1 580 ? -2.961 9.008 9.006 1.00 83.56 580 LEU A N 1
ATOM 4495 C CA . LEU A 1 580 ? -4.376 9.391 8.935 1.00 83.56 580 LEU A CA 1
ATOM 4496 C C . LEU A 1 580 ? -5.241 8.580 9.898 1.00 83.56 580 LEU A C 1
ATOM 4498 O O . LEU A 1 580 ? -6.457 8.503 9.720 1.00 83.56 580 LEU A O 1
ATOM 4502 N N . VAL A 1 581 ? -4.619 7.922 10.875 1.00 88.56 581 VAL A N 1
ATOM 4503 C CA . VAL A 1 581 ? -5.303 7.037 11.809 1.00 88.56 581 VAL A CA 1
ATOM 4504 C C . VAL A 1 581 ? -4.936 7.385 13.246 1.00 88.56 581 VAL A C 1
ATOM 4506 O O . VAL A 1 581 ? -3.763 7.511 13.603 1.00 88.56 581 VAL A O 1
ATOM 4509 N N . LEU A 1 582 ? -5.964 7.481 14.087 1.00 93.25 582 LEU A N 1
ATOM 4510 C CA . LEU A 1 582 ? -5.834 7.507 15.537 1.00 93.25 582 LEU A CA 1
ATOM 4511 C C . LEU A 1 582 ? -6.426 6.220 16.113 1.00 93.25 582 LEU A C 1
ATOM 4513 O O . LEU A 1 582 ? -7.632 5.985 16.021 1.00 93.25 582 LEU A O 1
ATOM 4517 N N . ASN A 1 583 ? -5.567 5.408 16.725 1.00 96.06 583 ASN A N 1
ATOM 4518 C CA . ASN A 1 583 ? -5.956 4.182 17.408 1.00 96.06 583 ASN A CA 1
ATOM 4519 C C . ASN A 1 583 ? -6.168 4.470 18.898 1.00 96.06 583 ASN A C 1
ATOM 4521 O O . ASN A 1 583 ? -5.274 4.972 19.581 1.00 96.06 583 ASN A O 1
ATOM 4525 N N . LEU A 1 584 ? -7.348 4.145 19.413 1.00 97.25 584 LEU A N 1
ATOM 4526 C CA . LEU A 1 584 ? -7.725 4.353 20.808 1.00 97.25 584 LEU A CA 1
ATOM 4527 C C . LEU A 1 584 ? -8.171 3.040 21.440 1.00 97.25 584 LEU A C 1
ATOM 4529 O O . LEU A 1 584 ? -8.748 2.185 20.775 1.00 97.25 584 LEU A O 1
ATOM 4533 N N . LEU A 1 585 ? -7.968 2.915 22.747 1.00 97.62 585 LEU A N 1
ATOM 4534 C CA . LEU A 1 585 ? -8.546 1.849 23.555 1.00 97.62 585 LEU A CA 1
ATOM 4535 C C . LEU A 1 585 ? -9.596 2.442 24.491 1.00 97.62 585 LEU A C 1
ATOM 4537 O O . LEU A 1 585 ? -9.283 3.317 25.309 1.00 97.62 585 LEU A O 1
ATOM 4541 N N . LEU A 1 586 ? -10.842 1.995 24.351 1.00 97.56 586 LEU A N 1
ATOM 4542 C CA . LEU A 1 586 ? -11.980 2.477 25.129 1.00 97.56 586 LEU A CA 1
ATOM 4543 C C . LEU A 1 586 ? -12.516 1.378 26.045 1.00 97.56 586 LEU A C 1
ATOM 4545 O O . LEU A 1 586 ? -12.448 0.200 25.708 1.00 97.56 586 LEU A O 1
ATOM 4549 N N . LEU A 1 587 ? -13.103 1.792 27.167 1.00 96.50 587 LEU A N 1
ATOM 4550 C CA . LEU A 1 587 ? -13.967 0.959 28.007 1.00 96.50 587 LEU A CA 1
ATOM 4551 C C . LEU A 1 587 ? -15.405 1.455 27.911 1.00 96.50 587 LEU A C 1
ATOM 4553 O O . LEU A 1 587 ? -15.632 2.665 27.994 1.00 96.50 587 LEU A O 1
ATOM 4557 N N . ASP A 1 588 ? -16.366 0.551 27.767 1.00 95.81 588 ASP A N 1
ATOM 4558 C CA . ASP A 1 588 ? -17.779 0.900 27.912 1.00 95.81 588 ASP A CA 1
ATOM 4559 C C . ASP A 1 588 ? -18.209 0.961 29.389 1.00 95.81 588 ASP A C 1
ATOM 4561 O O . ASP A 1 588 ? -17.393 0.957 30.315 1.00 95.81 588 ASP A O 1
ATOM 4565 N N . ALA A 1 589 ? -19.518 1.064 29.621 1.00 93.12 589 ALA A N 1
ATOM 4566 C CA . ALA A 1 589 ? -20.077 1.158 30.962 1.00 93.12 589 ALA A CA 1
ATOM 4567 C C . ALA A 1 589 ? -19.963 -0.145 31.779 1.00 93.12 589 ALA A C 1
ATOM 4569 O O . ALA A 1 589 ? -20.014 -0.068 33.005 1.00 93.12 589 ALA A O 1
ATOM 4570 N N . GLN A 1 590 ? -19.813 -1.309 31.133 1.00 91.38 590 GLN A N 1
ATOM 4571 C CA . GLN A 1 590 ? -19.547 -2.588 31.805 1.00 91.38 590 GLN A CA 1
ATOM 4572 C C . GLN A 1 590 ? -18.054 -2.809 32.069 1.00 91.38 590 GLN A C 1
ATOM 4574 O O . GLN A 1 590 ? -17.693 -3.690 32.846 1.00 91.38 590 GLN A O 1
ATOM 4579 N N . GLY A 1 591 ? -17.186 -1.983 31.480 1.00 91.69 591 GLY A N 1
ATOM 4580 C CA . GLY A 1 591 ? -15.746 -2.193 31.523 1.00 91.69 591 GLY A CA 1
ATOM 4581 C C . GLY A 1 591 ? -15.263 -3.151 30.437 1.00 91.69 591 GLY A C 1
ATOM 4582 O O . GLY A 1 591 ? -14.145 -3.647 30.536 1.00 91.69 591 GLY A O 1
ATOM 4583 N N . SER A 1 592 ? -16.051 -3.394 29.390 1.00 93.44 592 SER A N 1
ATOM 4584 C CA . SER A 1 592 ? -15.594 -4.171 28.241 1.00 93.44 592 SER A CA 1
ATOM 4585 C C . SER A 1 592 ? -14.618 -3.324 27.412 1.00 93.44 592 SER A C 1
ATOM 4587 O O . SER A 1 592 ? -14.948 -2.182 27.072 1.00 93.44 592 SER A O 1
ATOM 4589 N N . PRO A 1 593 ? -13.401 -3.816 27.108 1.00 95.31 593 PRO A N 1
ATOM 4590 C CA . PRO A 1 593 ? -12.441 -3.097 26.280 1.00 95.31 593 PRO A CA 1
ATOM 4591 C C . PRO A 1 593 ? -12.730 -3.270 24.790 1.00 95.31 593 PRO A C 1
ATOM 4593 O O . PRO A 1 593 ? -12.978 -4.376 24.317 1.00 95.31 593 PRO A O 1
ATOM 4596 N N . MET A 1 594 ? -12.629 -2.177 24.037 1.00 96.12 594 MET A N 1
ATOM 4597 C CA . MET A 1 594 ? -12.752 -2.178 22.580 1.00 96.12 594 MET A CA 1
ATOM 4598 C C . MET A 1 594 ? -11.728 -1.229 21.965 1.00 96.12 594 MET A C 1
ATOM 4600 O O . MET A 1 594 ? -11.621 -0.060 22.355 1.00 96.12 594 MET A O 1
ATOM 4604 N N . ALA A 1 595 ? -10.985 -1.731 20.982 1.00 96.69 595 ALA A N 1
ATOM 4605 C CA . ALA A 1 595 ? -10.142 -0.896 20.143 1.00 96.69 595 ALA A CA 1
ATOM 4606 C C . ALA A 1 595 ? -11.021 -0.072 19.203 1.00 96.69 595 ALA A C 1
ATOM 4608 O O . ALA A 1 595 ? -11.930 -0.605 18.571 1.00 96.69 595 ALA A O 1
ATOM 4609 N N . VAL A 1 596 ? -10.752 1.222 19.091 1.00 96.94 596 VAL A N 1
ATOM 4610 C CA . VAL A 1 596 ? -11.446 2.122 18.173 1.00 96.94 596 VAL A CA 1
ATOM 4611 C C . VAL A 1 596 ? -10.423 2.755 17.250 1.00 96.94 596 VAL A C 1
ATOM 4613 O O . VAL A 1 596 ? -9.513 3.456 17.693 1.00 96.94 596 VAL A O 1
ATOM 4616 N N . ARG A 1 597 ? -10.604 2.527 15.955 1.00 94.38 597 ARG A N 1
ATOM 4617 C CA . ARG A 1 597 ? -9.766 3.051 14.888 1.00 94.38 597 ARG A CA 1
ATOM 4618 C C . ARG A 1 597 ? -10.479 4.205 14.203 1.00 94.38 597 ARG A C 1
ATOM 4620 O O . ARG A 1 597 ? -11.468 4.009 13.496 1.00 94.38 597 ARG A O 1
ATOM 4627 N N . LEU A 1 598 ? -9.989 5.418 14.442 1.00 92.31 598 LEU A N 1
ATOM 4628 C CA . LEU A 1 598 ? -10.500 6.635 13.819 1.00 92.31 598 LEU A CA 1
ATOM 4629 C C . LEU A 1 598 ? -9.686 6.934 12.563 1.00 92.31 598 LEU A C 1
ATOM 4631 O O . LEU A 1 598 ? -8.518 7.309 12.656 1.00 92.31 598 LEU A O 1
ATOM 4635 N N . CYS A 1 599 ? -10.298 6.766 11.397 1.00 88.25 599 CYS A N 1
ATOM 4636 C CA . CYS A 1 599 ? -9.677 7.069 10.115 1.00 88.25 599 CYS A CA 1
ATOM 4637 C C . CYS A 1 599 ? -9.866 8.546 9.737 1.00 88.25 599 CYS A C 1
ATOM 4639 O O . CYS A 1 599 ? -10.789 9.217 10.197 1.00 88.25 599 CYS A O 1
ATOM 4641 N N . ASN A 1 600 ? -9.011 9.021 8.831 1.00 82.75 600 ASN A N 1
ATOM 4642 C CA . ASN A 1 600 ? -9.058 10.350 8.224 1.00 82.75 600 ASN A CA 1
ATOM 4643 C C . ASN A 1 600 ? -8.933 11.518 9.215 1.00 82.75 600 ASN A C 1
ATOM 4645 O O . ASN A 1 600 ? -9.519 12.586 9.032 1.00 82.75 600 ASN A O 1
ATOM 4649 N N . ILE A 1 601 ? -8.175 11.308 10.285 1.00 85.75 601 ILE A N 1
ATOM 4650 C CA . ILE A 1 601 ? -7.995 12.296 11.343 1.00 85.75 601 ILE A CA 1
ATOM 4651 C C . ILE A 1 601 ? -6.672 13.045 11.188 1.00 85.75 601 ILE A C 1
ATOM 4653 O O . ILE A 1 601 ? -5.651 12.464 10.823 1.00 85.75 601 ILE A O 1
ATOM 4657 N N . GLY A 1 602 ? -6.687 14.353 11.452 1.00 82.81 602 GLY A N 1
ATOM 4658 C CA . GLY A 1 602 ? -5.479 15.175 11.419 1.00 82.81 602 GLY A CA 1
ATOM 4659 C C . GLY A 1 602 ? -4.498 14.848 12.537 1.00 82.81 602 GLY A C 1
ATOM 4660 O O . GLY A 1 602 ? -4.884 14.535 13.663 1.00 82.81 602 GLY A O 1
ATOM 4661 N N . LYS A 1 603 ? -3.202 14.967 12.235 1.00 83.75 603 LYS A N 1
ATOM 4662 C CA . LYS A 1 603 ? -2.133 14.719 13.205 1.00 83.75 603 LYS A CA 1
ATOM 4663 C C . LYS A 1 603 ? -2.309 15.603 14.444 1.00 83.75 603 LYS A C 1
ATOM 4665 O O . LYS A 1 603 ? -2.388 16.823 14.337 1.00 83.75 603 LYS A O 1
ATOM 4670 N N . GLY A 1 604 ? -2.330 14.976 15.620 1.00 85.19 604 GLY A N 1
ATOM 4671 C CA . GLY A 1 604 ? -2.501 15.662 16.905 1.00 85.19 604 GLY A CA 1
ATOM 4672 C C . GLY A 1 604 ? -3.942 16.070 17.233 1.00 85.19 604 GLY A C 1
ATOM 4673 O O . GLY A 1 604 ? -4.155 16.736 18.243 1.00 85.19 604 GLY A O 1
ATOM 4674 N N . LEU A 1 605 ? -4.921 15.685 16.409 1.00 89.44 605 LEU A N 1
ATOM 4675 C CA . LEU A 1 605 ? -6.347 15.870 16.677 1.00 89.44 605 LEU A CA 1
ATOM 4676 C C . LEU A 1 605 ? -6.970 14.562 17.168 1.00 89.44 605 LEU A C 1
ATOM 4678 O O . LEU A 1 605 ? -6.468 13.476 16.882 1.00 89.44 605 LEU A O 1
ATOM 4682 N N . GLY A 1 606 ? -8.094 14.678 17.872 1.00 92.25 606 GLY A N 1
ATOM 4683 C CA . GLY A 1 606 ? -8.893 13.543 18.317 1.00 92.25 606 GLY A CA 1
ATOM 4684 C C . GLY A 1 606 ? -9.158 13.507 19.819 1.00 92.25 606 GLY A C 1
ATOM 4685 O O . GLY A 1 606 ? -8.689 14.377 20.558 1.00 92.25 606 GLY A O 1
ATOM 4686 N N . PRO A 1 607 ? -9.935 12.510 20.273 1.00 94.19 607 PRO A N 1
ATOM 4687 C CA . PRO A 1 607 ? -10.200 12.292 21.688 1.00 94.19 607 PRO A CA 1
ATOM 4688 C C . PRO A 1 607 ? -8.918 11.941 22.444 1.00 94.19 607 PRO A C 1
ATOM 4690 O O . PRO A 1 607 ? -8.074 11.197 21.942 1.00 94.19 607 PRO A O 1
ATOM 4693 N N . VAL A 1 608 ? -8.808 12.416 23.681 1.00 94.12 608 VAL A N 1
ATOM 4694 C CA . VAL A 1 608 ? -7.691 12.108 24.580 1.00 94.12 608 VAL A CA 1
ATOM 4695 C C . VAL A 1 608 ? -8.156 11.296 25.785 1.00 94.12 608 VAL A C 1
ATOM 4697 O O . VAL A 1 608 ? -9.341 11.034 25.990 1.00 94.12 608 VAL A O 1
ATOM 4700 N N . ARG A 1 609 ? -7.206 10.862 26.616 1.00 94.50 609 ARG A N 1
ATOM 4701 C CA . ARG A 1 609 ? -7.485 10.058 27.810 1.00 94.50 609 ARG A CA 1
ATOM 4702 C C . ARG A 1 609 ? -8.578 10.691 28.684 1.00 94.50 609 ARG A C 1
ATOM 4704 O O . ARG A 1 609 ? -8.488 11.860 29.043 1.00 94.50 609 ARG A O 1
ATOM 4711 N N . LYS A 1 610 ? -9.532 9.863 29.126 1.00 94.56 610 LYS A N 1
ATOM 4712 C CA . LYS A 1 610 ? -10.744 10.209 29.899 1.00 94.56 610 LYS A CA 1
ATOM 4713 C C . LYS A 1 610 ? -11.856 10.907 29.113 1.00 94.56 610 LYS A C 1
ATOM 4715 O O . LYS A 1 610 ? -12.917 11.121 29.713 1.00 94.56 610 LYS A O 1
ATOM 4720 N N . ASP A 1 611 ? -11.679 11.207 27.831 1.00 95.75 611 ASP A N 1
ATOM 4721 C CA . ASP A 1 611 ? -12.795 11.662 27.006 1.00 95.75 611 ASP A CA 1
ATOM 4722 C C . ASP A 1 611 ? -13.823 10.548 26.835 1.00 95.75 611 ASP A C 1
ATOM 4724 O O . ASP A 1 611 ? -13.490 9.362 26.794 1.00 95.75 611 ASP A O 1
ATOM 4728 N N . THR A 1 612 ? -15.090 10.940 26.767 1.00 95.94 612 THR A N 1
ATOM 4729 C CA . THR A 1 612 ? -16.204 10.054 26.430 1.00 95.94 612 THR A CA 1
ATOM 4730 C C . THR A 1 612 ? -16.511 10.197 24.955 1.00 95.94 612 THR A C 1
ATOM 4732 O O . THR A 1 612 ? -16.699 11.317 24.486 1.00 95.94 612 THR A O 1
ATOM 4735 N N . VAL A 1 613 ? -16.594 9.084 24.238 1.00 96.06 613 VAL A N 1
ATOM 4736 C CA . VAL A 1 613 ? -16.831 9.051 22.797 1.00 96.06 613 VAL A CA 1
ATOM 4737 C C . VAL A 1 613 ? -18.080 8.224 22.527 1.00 96.06 613 VAL A C 1
ATOM 4739 O O . VAL A 1 613 ? -18.137 7.055 22.910 1.00 96.06 613 VAL A O 1
ATOM 4742 N N . ALA A 1 614 ? -19.066 8.824 21.861 1.00 94.94 614 ALA A N 1
ATOM 4743 C CA . ALA A 1 614 ? -20.219 8.118 21.318 1.00 94.94 614 ALA A CA 1
ATOM 4744 C C . ALA A 1 614 ? -20.063 7.928 19.806 1.00 94.94 614 ALA A C 1
ATOM 4746 O O . ALA A 1 614 ? -19.729 8.871 19.080 1.00 94.94 614 ALA A O 1
ATOM 4747 N N . ILE A 1 615 ? -20.316 6.701 19.352 1.00 94.88 615 ILE A N 1
ATOM 4748 C CA . ILE A 1 615 ? -20.128 6.260 17.970 1.00 94.88 615 ILE A CA 1
ATOM 4749 C C . ILE A 1 615 ? -21.475 5.740 17.449 1.00 94.88 615 ILE A C 1
ATOM 4751 O O . ILE A 1 615 ? -21.971 4.725 17.954 1.00 94.88 615 ILE A O 1
ATOM 4755 N N . PRO A 1 616 ? -22.101 6.420 16.473 1.00 91.94 616 PRO A N 1
ATOM 4756 C CA . PRO A 1 616 ? -23.340 5.962 15.862 1.00 91.94 616 PRO A CA 1
ATOM 4757 C C . PRO A 1 616 ? -23.058 4.892 14.807 1.00 91.94 616 PRO A C 1
ATOM 4759 O O . PRO A 1 616 ? -22.008 4.892 14.168 1.00 91.94 616 PRO A O 1
ATOM 4762 N N . HIS A 1 617 ? -24.033 4.013 14.588 1.00 90.94 617 HIS A N 1
ATOM 4763 C CA . HIS A 1 617 ? -23.981 2.947 13.585 1.00 90.94 617 HIS A CA 1
ATOM 4764 C C . HIS A 1 617 ? -22.647 2.181 13.574 1.00 90.94 617 HIS A C 1
ATOM 4766 O O . HIS A 1 617 ? -22.027 2.068 12.513 1.00 90.94 617 HIS A O 1
ATOM 4772 N N . PRO A 1 618 ? -22.177 1.694 14.741 1.00 94.38 618 PRO A N 1
ATOM 4773 C CA . PRO A 1 618 ? -20.819 1.195 14.877 1.00 94.38 618 PRO A CA 1
ATOM 4774 C C . PRO A 1 618 ? -20.531 0.061 13.888 1.00 94.38 618 PRO A C 1
ATOM 4776 O O . PRO A 1 618 ? -21.308 -0.889 13.760 1.00 94.38 618 PRO A O 1
ATOM 4779 N N . PHE A 1 619 ? -19.406 0.165 13.185 1.00 93.81 619 PHE A N 1
ATOM 4780 C CA . PHE A 1 619 ? -18.904 -0.891 12.316 1.00 93.81 619 PHE A CA 1
ATOM 4781 C C . PHE A 1 619 ? -17.837 -1.674 13.073 1.00 93.81 619 PHE A C 1
ATOM 4783 O O . PHE A 1 619 ? -16.781 -1.123 13.384 1.00 93.81 619 PHE A O 1
ATOM 4790 N N . VAL A 1 620 ? -18.138 -2.927 13.407 1.00 95.38 620 VAL A N 1
ATOM 4791 C CA . VAL A 1 620 ? -17.192 -3.828 14.070 1.00 95.38 620 VAL A CA 1
ATOM 4792 C C . VAL A 1 620 ? -16.480 -4.648 13.014 1.00 95.38 620 VAL A C 1
ATOM 4794 O O . VAL A 1 620 ? -17.116 -5.248 12.151 1.00 95.38 620 VAL A O 1
ATOM 4797 N N . GLU A 1 621 ? -15.170 -4.712 13.123 1.00 91.81 621 GLU A N 1
ATOM 4798 C CA . GLU A 1 621 ? -14.314 -5.531 12.291 1.00 91.81 621 GLU A CA 1
ATOM 4799 C C . GLU A 1 621 ? -13.578 -6.536 13.163 1.00 91.81 621 GLU A C 1
ATOM 4801 O O . GLU A 1 621 ? -13.146 -6.219 14.276 1.00 91.81 621 GLU A O 1
ATOM 4806 N N . GLU A 1 622 ? -13.487 -7.760 12.662 1.00 93.12 622 GLU A N 1
ATOM 4807 C CA . GLU A 1 622 ? -12.772 -8.845 13.309 1.00 93.12 622 GLU A CA 1
ATOM 4808 C C . GLU A 1 622 ? -11.775 -9.416 12.309 1.00 93.12 622 GLU A C 1
ATOM 4810 O O . GLU A 1 622 ? -12.144 -9.731 11.174 1.00 93.12 622 GLU A O 1
ATOM 4815 N N . CYS A 1 623 ? -10.507 -9.492 12.703 1.00 91.31 623 CYS A N 1
ATOM 4816 C CA . CYS A 1 623 ? -9.449 -9.982 11.837 1.00 91.31 623 CYS A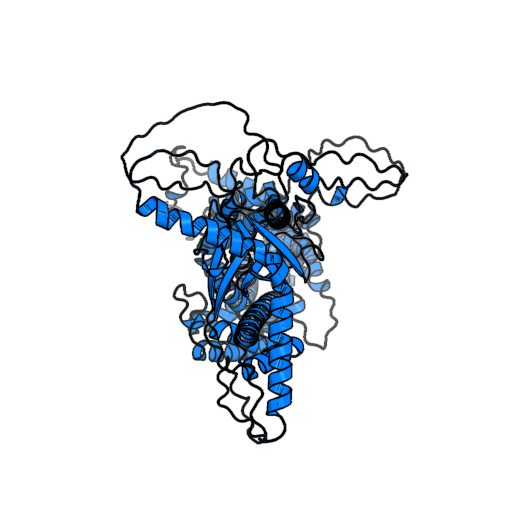 CA 1
ATOM 4817 C C . CYS A 1 623 ? -8.512 -10.939 12.572 1.00 91.31 623 CYS A C 1
ATOM 4819 O O . CYS A 1 623 ? -8.100 -10.704 13.706 1.00 91.31 623 CYS A O 1
ATOM 4821 N N . GLU A 1 624 ? -8.170 -12.024 11.881 1.00 93.00 624 GLU A N 1
ATOM 4822 C CA . GLU A 1 624 ? -7.199 -13.018 12.324 1.00 93.00 624 GLU A CA 1
ATOM 4823 C C . GLU A 1 624 ? -5.848 -12.730 11.679 1.00 93.00 624 GLU A C 1
ATOM 4825 O O . GLU A 1 624 ? -5.737 -12.566 10.457 1.00 93.00 624 GLU A O 1
ATOM 4830 N N . ILE A 1 625 ? -4.806 -12.687 12.502 1.00 93.81 625 ILE A N 1
ATOM 4831 C CA . ILE A 1 625 ? -3.444 -12.414 12.060 1.00 93.81 625 ILE A CA 1
ATOM 4832 C C . ILE A 1 625 ? -2.560 -13.595 12.446 1.00 93.81 625 ILE A C 1
ATOM 4834 O O . ILE A 1 625 ? -2.334 -13.827 13.635 1.00 93.81 625 ILE A O 1
ATOM 4838 N N . PRO A 1 626 ? -2.026 -14.334 11.458 1.00 93.12 626 PRO A N 1
ATOM 4839 C CA . PRO A 1 626 ? -1.069 -15.393 11.723 1.00 93.12 626 PRO A CA 1
ATOM 4840 C C . PRO A 1 626 ? 0.165 -14.868 12.459 1.00 93.12 626 PRO A C 1
ATOM 4842 O O . PRO A 1 626 ? 0.830 -13.940 11.987 1.00 93.12 626 PRO A O 1
ATOM 4845 N N . GLY A 1 627 ? 0.506 -15.482 13.591 1.00 90.31 627 GLY A N 1
ATOM 4846 C CA . GLY A 1 627 ? 1.650 -15.052 14.398 1.00 90.31 627 GLY A CA 1
ATOM 4847 C C . GLY A 1 627 ? 2.993 -15.232 13.677 1.00 90.31 627 GLY A C 1
ATOM 4848 O O . GLY A 1 627 ? 3.919 -14.444 13.876 1.00 90.31 627 GLY A O 1
ATOM 4849 N N . CYS A 1 628 ? 3.068 -16.179 12.735 1.00 91.00 628 CYS A N 1
ATOM 4850 C CA . CYS A 1 628 ? 4.220 -16.361 11.850 1.00 91.00 628 CYS A CA 1
ATOM 4851 C C . CYS A 1 628 ? 4.523 -15.121 10.989 1.00 91.00 628 CYS A C 1
ATOM 4853 O O . CYS A 1 628 ? 5.689 -14.838 10.734 1.00 91.00 628 CYS A O 1
ATOM 4855 N N . LEU A 1 629 ? 3.513 -14.330 10.595 1.00 93.88 629 LEU A N 1
ATOM 4856 C CA . LEU A 1 629 ? 3.735 -13.084 9.848 1.00 93.88 629 LEU A CA 1
ATOM 4857 C C . LEU A 1 629 ? 4.347 -11.999 10.730 1.00 93.88 629 LEU A C 1
ATOM 4859 O O . LEU A 1 629 ? 5.248 -11.290 10.289 1.00 93.88 629 LEU A O 1
ATOM 4863 N N . LEU A 1 630 ? 3.874 -11.880 11.974 1.00 91.31 630 LEU A N 1
ATOM 4864 C CA . LEU A 1 630 ? 4.424 -10.934 12.945 1.00 91.31 630 LEU A CA 1
ATOM 4865 C C . LEU A 1 630 ? 5.895 -11.264 13.217 1.00 91.31 630 LEU A C 1
ATOM 4867 O O . LEU A 1 630 ? 6.750 -10.386 13.135 1.00 91.31 630 LEU A O 1
ATOM 4871 N N . ARG A 1 631 ? 6.195 -12.548 13.444 1.00 87.69 631 ARG A N 1
ATOM 4872 C CA . ARG A 1 631 ? 7.559 -13.060 13.626 1.00 87.69 631 ARG A CA 1
ATOM 4873 C C . ARG A 1 631 ? 8.448 -12.768 12.414 1.00 87.69 631 ARG A C 1
ATOM 4875 O O . ARG A 1 631 ? 9.536 -12.228 12.594 1.00 87.69 631 ARG A O 1
ATOM 4882 N N . ALA A 1 632 ? 7.969 -13.045 11.200 1.00 90.69 632 ALA A N 1
ATOM 4883 C CA . ALA A 1 632 ? 8.734 -12.818 9.975 1.00 90.69 632 ALA A CA 1
ATOM 4884 C C . ALA A 1 632 ? 9.121 -11.342 9.787 1.00 90.69 632 ALA A C 1
ATOM 4886 O O . ALA A 1 632 ? 10.255 -11.045 9.414 1.00 90.69 632 ALA A O 1
ATOM 4887 N N . VAL A 1 633 ? 8.216 -10.403 10.094 1.00 90.94 633 VAL A N 1
ATOM 4888 C CA . VAL A 1 633 ? 8.528 -8.961 10.060 1.00 90.94 633 VAL A CA 1
ATOM 4889 C C . VAL A 1 633 ? 9.633 -8.612 11.056 1.00 90.94 633 VAL A C 1
ATOM 4891 O O . VAL A 1 633 ? 10.551 -7.872 10.707 1.00 90.94 633 VAL A O 1
ATOM 4894 N N . LEU A 1 634 ? 9.568 -9.148 12.277 1.00 87.00 634 LEU A N 1
ATOM 4895 C CA . LEU A 1 634 ? 10.568 -8.894 13.317 1.00 87.00 634 LEU A CA 1
ATOM 4896 C C . LEU A 1 634 ? 11.945 -9.446 12.933 1.00 87.00 634 LEU A C 1
ATOM 4898 O O . LEU A 1 634 ? 12.944 -8.749 13.091 1.00 87.00 634 LEU A O 1
ATOM 4902 N N . GLN A 1 635 ? 11.999 -10.665 12.394 1.00 84.44 635 GLN A N 1
ATOM 4903 C CA . GLN A 1 635 ? 13.242 -11.295 11.942 1.00 84.44 635 GLN A CA 1
ATOM 4904 C C . GLN A 1 635 ? 13.862 -10.561 10.755 1.00 84.44 635 GLN A C 1
ATOM 4906 O O . GLN A 1 635 ? 15.065 -10.313 10.757 1.00 84.44 635 GLN A O 1
ATOM 4911 N N . LEU A 1 636 ? 13.055 -10.185 9.758 1.00 84.38 636 LEU A N 1
ATOM 4912 C CA . LEU A 1 636 ? 13.535 -9.387 8.629 1.00 84.38 636 LEU A CA 1
ATOM 4913 C C . LEU A 1 636 ? 14.029 -8.021 9.088 1.00 84.38 636 LEU A C 1
ATOM 4915 O O . LEU A 1 636 ? 15.050 -7.559 8.593 1.00 84.38 636 LEU A O 1
ATOM 4919 N N . ASN A 1 637 ? 13.352 -7.380 10.044 1.00 83.75 637 ASN A N 1
ATOM 4920 C CA . ASN A 1 637 ? 13.866 -6.137 10.600 1.00 83.75 637 ASN A CA 1
ATOM 4921 C C . ASN A 1 637 ? 15.215 -6.367 11.272 1.00 83.75 637 ASN A C 1
ATOM 4923 O O . ASN A 1 637 ? 16.183 -5.760 10.856 1.00 83.75 637 ASN A O 1
ATOM 4927 N N . ALA A 1 638 ? 15.319 -7.329 12.192 1.00 80.69 638 ALA A N 1
ATOM 4928 C CA . ALA A 1 638 ? 16.578 -7.642 12.868 1.00 80.69 638 ALA A CA 1
ATOM 4929 C C . ALA A 1 638 ? 17.724 -8.005 11.902 1.00 80.69 638 ALA A C 1
ATOM 4931 O O . ALA A 1 638 ? 18.887 -7.747 12.203 1.00 80.69 638 ALA A O 1
ATOM 4932 N N . ALA A 1 639 ? 17.411 -8.593 10.743 1.00 77.69 639 ALA A N 1
ATOM 4933 C CA . ALA A 1 639 ? 18.393 -8.929 9.717 1.00 77.69 639 ALA A CA 1
ATOM 4934 C C . ALA A 1 639 ? 18.930 -7.708 8.946 1.00 77.69 639 ALA A C 1
ATOM 4936 O O . ALA A 1 639 ? 20.055 -7.772 8.455 1.00 77.69 639 ALA A O 1
ATOM 4937 N N . PHE A 1 640 ? 18.152 -6.624 8.831 1.00 75.94 640 PHE A N 1
ATOM 4938 C CA . PHE A 1 640 ? 18.470 -5.466 7.981 1.00 75.94 640 PHE A CA 1
ATOM 4939 C C . PHE A 1 640 ? 18.513 -4.111 8.724 1.00 75.94 640 PHE A C 1
ATOM 4941 O O . PHE A 1 640 ? 18.941 -3.121 8.134 1.00 75.94 640 PHE A O 1
ATOM 4948 N N . ASP A 1 641 ? 18.083 -4.040 9.988 1.00 70.06 641 ASP A N 1
ATOM 4949 C CA . ASP A 1 641 ? 18.097 -2.861 10.865 1.00 70.06 641 ASP A CA 1
ATOM 4950 C C . ASP A 1 641 ? 18.067 -3.279 12.355 1.00 70.06 641 ASP A C 1
ATOM 4952 O O . ASP A 1 641 ? 17.153 -3.956 12.828 1.00 70.06 641 ASP A O 1
ATOM 4956 N N . THR A 1 642 ? 19.078 -2.877 13.127 1.00 58.78 642 THR A N 1
ATOM 4957 C CA . THR A 1 642 ? 19.235 -3.265 14.542 1.00 58.78 642 THR A CA 1
ATOM 4958 C C . THR A 1 642 ? 18.756 -2.197 15.535 1.00 58.78 642 THR A C 1
ATOM 4960 O O . THR A 1 642 ? 19.001 -2.335 16.732 1.00 58.78 642 THR A O 1
ATOM 4963 N N . SER A 1 643 ? 18.130 -1.105 15.077 1.00 61.12 643 SER A N 1
ATOM 4964 C CA . SER A 1 643 ? 17.944 0.109 15.894 1.00 61.12 643 SER A CA 1
ATOM 4965 C C . SER A 1 643 ? 16.619 0.232 16.678 1.00 61.12 643 SER A C 1
ATOM 4967 O O . SER A 1 643 ? 16.484 1.144 17.498 1.00 61.12 643 SER A O 1
ATOM 4969 N N . ASP A 1 644 ? 15.659 -0.690 16.526 1.00 64.56 644 ASP A N 1
ATOM 4970 C CA . ASP A 1 644 ? 14.308 -0.572 17.118 1.00 64.56 644 ASP A CA 1
ATOM 4971 C C . ASP A 1 644 ? 14.191 -1.040 18.594 1.00 64.56 644 ASP A C 1
ATOM 4973 O O . ASP A 1 644 ? 13.492 -1.997 18.941 1.00 64.56 644 ASP A O 1
ATOM 4977 N N . GLU A 1 645 ? 14.822 -0.303 19.514 1.00 68.88 645 GLU A N 1
ATOM 4978 C CA . GLU A 1 645 ? 14.745 -0.522 20.975 1.00 68.88 645 GLU A CA 1
ATOM 4979 C C . GLU A 1 645 ? 13.304 -0.613 21.559 1.00 68.88 645 GLU A C 1
ATOM 4981 O O . GLU A 1 645 ? 13.064 -1.449 22.443 1.00 68.88 645 GLU A O 1
ATOM 4986 N N . PRO A 1 646 ? 12.310 0.196 21.121 1.00 68.19 646 PRO A N 1
ATOM 4987 C CA . PRO A 1 646 ? 10.960 0.170 21.697 1.00 68.19 646 PRO A CA 1
ATOM 4988 C C . PRO A 1 646 ? 10.218 -1.151 21.470 1.00 68.19 646 PRO A C 1
ATOM 4990 O O . PRO A 1 646 ? 9.444 -1.578 22.329 1.00 68.19 646 PRO A O 1
ATOM 4993 N N . LEU A 1 647 ? 10.454 -1.800 20.329 1.00 71.44 647 LEU A N 1
ATOM 4994 C CA . LEU A 1 647 ? 9.774 -3.036 19.956 1.00 71.44 647 LEU A CA 1
ATOM 4995 C C . LEU A 1 647 ? 10.323 -4.228 20.745 1.00 71.44 647 LEU A C 1
ATOM 4997 O O . LEU A 1 647 ? 9.543 -5.033 21.248 1.00 71.44 647 LEU A O 1
ATOM 5001 N N . CYS A 1 648 ? 11.640 -4.281 20.963 1.00 71.62 648 CYS A N 1
ATOM 5002 C CA . CYS A 1 648 ? 12.268 -5.270 21.843 1.00 71.62 648 CYS A CA 1
ATOM 5003 C C . CYS A 1 648 ? 11.707 -5.199 23.272 1.00 71.62 648 CYS A C 1
ATOM 5005 O O . CYS A 1 648 ? 11.386 -6.224 23.871 1.00 71.62 648 CYS A O 1
ATOM 5007 N N . LYS A 1 649 ? 11.505 -3.985 23.807 1.00 75.50 649 LYS A N 1
ATOM 5008 C CA . LYS A 1 649 ? 10.867 -3.797 25.122 1.00 75.50 649 LYS A CA 1
ATOM 5009 C C . LYS A 1 649 ? 9.433 -4.326 25.150 1.00 75.50 649 LYS A C 1
ATOM 5011 O O . LYS A 1 649 ? 9.026 -4.900 26.156 1.00 75.50 649 LYS A O 1
ATOM 5016 N N . LEU A 1 650 ? 8.668 -4.131 24.077 1.00 74.50 650 LEU A N 1
ATOM 5017 C CA . LEU A 1 650 ? 7.299 -4.637 23.974 1.00 74.50 650 LEU A CA 1
ATOM 5018 C C . LEU A 1 650 ? 7.254 -6.169 23.882 1.00 74.50 650 LEU A C 1
ATOM 5020 O O . LEU A 1 650 ? 6.433 -6.791 24.548 1.00 74.50 650 LEU A O 1
ATOM 5024 N N . LEU A 1 651 ? 8.161 -6.780 23.118 1.00 74.12 651 LEU A N 1
ATOM 5025 C CA . LEU A 1 651 ? 8.276 -8.238 23.029 1.00 74.12 651 LEU A CA 1
ATOM 5026 C C . LEU A 1 651 ? 8.606 -8.865 24.384 1.00 74.12 651 LEU A C 1
ATOM 5028 O O . LEU A 1 651 ? 7.967 -9.836 24.778 1.00 74.12 651 LEU A O 1
ATOM 5032 N N . ASN A 1 652 ? 9.526 -8.263 25.140 1.00 75.12 652 ASN A N 1
ATOM 5033 C CA . ASN A 1 652 ? 9.841 -8.726 26.491 1.00 75.12 652 ASN A CA 1
ATOM 5034 C C . ASN A 1 652 ? 8.612 -8.674 27.412 1.00 75.12 652 ASN A C 1
ATOM 5036 O O . ASN A 1 652 ? 8.336 -9.645 28.109 1.00 75.12 652 ASN A O 1
ATOM 5040 N N . LYS A 1 653 ? 7.814 -7.598 27.351 1.00 74.06 653 LYS A N 1
ATOM 5041 C CA . LYS A 1 653 ? 6.546 -7.508 28.100 1.00 74.06 653 LYS A CA 1
ATOM 5042 C C . LYS A 1 653 ? 5.533 -8.573 27.684 1.00 74.06 653 LYS A C 1
ATOM 5044 O O . LYS A 1 653 ? 4.802 -9.086 28.520 1.00 74.06 653 LYS A O 1
ATOM 5049 N N . LEU A 1 654 ? 5.450 -8.899 26.397 1.00 72.62 654 LEU A N 1
ATOM 5050 C CA . LEU A 1 654 ? 4.547 -9.944 25.911 1.00 72.62 654 LEU A CA 1
ATOM 5051 C C . LEU A 1 654 ? 4.976 -11.344 26.368 1.00 72.62 654 LEU A C 1
ATOM 5053 O O . LEU A 1 654 ? 4.109 -12.156 26.694 1.00 72.62 654 LEU A O 1
ATOM 5057 N N . ASN A 1 655 ? 6.285 -11.602 26.451 1.00 70.88 655 ASN A N 1
ATOM 5058 C CA . ASN A 1 655 ? 6.822 -12.838 27.024 1.00 70.88 655 ASN A CA 1
ATOM 5059 C C . ASN A 1 655 ? 6.408 -12.990 28.496 1.00 70.88 655 ASN A C 1
ATOM 5061 O O . ASN A 1 655 ? 5.994 -14.072 28.906 1.00 70.88 655 ASN A O 1
ATOM 5065 N N . GLU A 1 656 ? 6.451 -11.904 29.277 1.00 68.06 656 GLU A N 1
ATOM 5066 C CA . GLU A 1 656 ? 5.989 -11.894 30.677 1.00 68.06 656 GLU A CA 1
ATOM 5067 C C . GLU A 1 656 ? 4.496 -12.236 30.813 1.00 68.06 656 GLU A C 1
ATOM 5069 O O . GLU A 1 656 ? 4.077 -12.798 31.822 1.00 68.06 656 GLU A O 1
ATOM 5074 N N . LEU A 1 657 ? 3.683 -11.939 29.794 1.00 63.44 657 LEU A N 1
ATOM 5075 C CA . LEU A 1 657 ? 2.261 -12.285 29.771 1.00 63.44 657 LEU A CA 1
ATOM 5076 C C . LEU A 1 657 ? 1.981 -13.735 29.335 1.00 63.44 657 LEU A C 1
ATOM 5078 O O . LEU A 1 657 ? 0.810 -14.104 29.226 1.00 63.44 657 LEU A O 1
ATOM 5082 N N . HIS A 1 658 ? 3.018 -14.547 29.081 1.00 65.19 658 HIS A N 1
ATOM 5083 C CA . HIS A 1 658 ? 2.929 -15.895 28.499 1.00 65.19 658 HIS A CA 1
ATOM 5084 C C . HIS A 1 658 ? 2.169 -15.943 27.160 1.00 65.19 658 HIS A C 1
ATOM 5086 O O . HIS A 1 658 ? 1.632 -16.977 26.773 1.00 65.19 658 HIS A O 1
ATOM 5092 N N . LEU A 1 659 ? 2.119 -14.819 26.437 1.00 60.72 659 LEU A N 1
ATOM 5093 C CA . LEU A 1 659 ? 1.501 -14.735 25.109 1.00 60.72 659 LEU A CA 1
ATOM 5094 C C . LEU A 1 659 ? 2.443 -15.216 23.998 1.00 60.72 659 LEU A C 1
ATOM 5096 O O . LEU A 1 659 ? 2.076 -15.181 22.831 1.00 60.72 659 LEU A O 1
ATOM 5100 N N . VAL A 1 660 ? 3.661 -15.615 24.347 1.00 56.06 660 VAL A N 1
ATOM 5101 C CA . VAL A 1 660 ? 4.734 -16.016 23.444 1.00 56.06 660 VAL A CA 1
ATOM 5102 C C . VAL A 1 660 ? 5.422 -17.212 24.097 1.00 56.06 660 VAL A C 1
ATOM 5104 O O . VAL A 1 660 ? 5.818 -17.126 25.261 1.00 56.06 660 VAL A O 1
ATOM 5107 N N . ASP A 1 661 ? 5.518 -18.337 23.389 1.00 44.59 661 ASP A N 1
ATOM 5108 C CA . ASP A 1 661 ? 6.049 -19.580 23.957 1.00 44.59 661 ASP A CA 1
ATOM 5109 C C . ASP A 1 661 ? 7.578 -19.461 24.083 1.00 44.59 661 ASP A C 1
ATOM 5111 O O . ASP A 1 661 ? 8.325 -19.483 23.103 1.00 44.59 661 ASP A O 1
ATOM 5115 N N . ALA A 1 662 ? 8.050 -19.259 25.313 1.00 43.78 662 ALA A N 1
ATOM 5116 C CA . ALA A 1 662 ? 9.460 -19.111 25.645 1.00 43.78 662 ALA A CA 1
ATOM 5117 C C . ALA A 1 662 ? 10.023 -20.450 26.144 1.00 43.78 662 ALA A C 1
ATOM 5119 O O . ALA A 1 662 ? 10.146 -20.675 27.347 1.00 43.78 662 ALA A O 1
ATOM 5120 N N . THR A 1 663 ? 10.375 -21.352 25.227 1.00 37.53 663 THR A N 1
ATOM 5121 C CA . THR A 1 663 ? 11.052 -22.618 25.564 1.00 37.53 663 THR A CA 1
ATOM 5122 C C . THR A 1 663 ? 12.483 -22.690 25.043 1.00 37.53 663 THR A C 1
ATOM 5124 O O . THR A 1 663 ? 12.892 -23.734 24.545 1.00 37.53 663 THR A O 1
ATOM 5127 N N . VAL A 1 664 ? 13.279 -21.624 25.180 1.00 36.41 664 VAL A N 1
ATOM 5128 C CA . VAL A 1 664 ? 14.741 -21.753 25.059 1.00 36.41 664 VAL A CA 1
ATOM 5129 C C . VAL A 1 664 ? 15.435 -20.949 26.165 1.00 36.41 664 VAL A C 1
ATOM 5131 O O . VAL A 1 664 ? 15.349 -19.720 26.171 1.00 36.41 664 VAL A O 1
ATOM 5134 N N . PRO A 1 665 ? 16.120 -21.606 27.121 1.00 32.38 665 PRO A N 1
ATOM 5135 C CA . PRO A 1 665 ? 16.974 -20.915 28.074 1.00 32.38 665 PRO A CA 1
ATOM 5136 C C . PRO A 1 665 ? 18.188 -20.338 27.341 1.00 32.38 665 PRO A C 1
ATOM 5138 O O . PRO A 1 665 ? 18.836 -21.021 26.547 1.00 32.38 665 PRO A O 1
ATOM 5141 N N . VAL A 1 666 ? 18.516 -19.080 27.632 1.00 34.19 666 VAL A N 1
ATOM 5142 C CA . VAL A 1 666 ? 19.762 -18.448 27.188 1.00 34.19 666 VAL A CA 1
ATOM 5143 C C . VAL A 1 666 ? 20.916 -19.109 27.946 1.00 34.19 666 VAL A C 1
ATOM 5145 O O . VAL A 1 666 ? 21.262 -18.699 29.048 1.00 34.19 666 VAL A O 1
ATOM 5148 N N . ASN A 1 667 ? 21.489 -20.172 27.381 1.00 28.58 667 ASN A N 1
ATOM 5149 C CA . ASN A 1 667 ? 22.801 -20.659 27.796 1.00 28.58 667 ASN A CA 1
ATOM 5150 C C . ASN A 1 667 ? 23.859 -19.845 27.045 1.00 28.58 667 ASN A C 1
ATOM 5152 O O . ASN A 1 667 ? 23.968 -19.940 25.825 1.00 28.58 667 ASN A O 1
ATOM 5156 N N . GLU A 1 668 ? 24.649 -19.062 27.781 1.00 32.44 668 GLU A N 1
ATOM 5157 C CA . GLU A 1 668 ? 25.690 -18.144 27.285 1.00 32.44 668 GLU A CA 1
ATOM 5158 C C . GLU A 1 668 ? 26.901 -18.829 26.597 1.00 32.44 668 GLU A C 1
ATOM 5160 O O . GLU A 1 668 ? 27.992 -18.269 26.554 1.00 32.44 668 GLU A O 1
ATOM 5165 N N . THR A 1 669 ? 26.765 -20.043 26.053 1.00 30.22 669 THR A N 1
ATOM 5166 C CA . THR A 1 669 ? 27.904 -20.827 25.531 1.00 30.22 669 THR A CA 1
ATOM 5167 C C . THR A 1 669 ? 27.665 -21.564 24.207 1.00 30.22 669 THR A C 1
ATOM 5169 O O . THR A 1 669 ? 28.436 -22.460 23.870 1.00 30.22 669 THR A O 1
ATOM 5172 N N . SER A 1 670 ? 26.667 -21.188 23.398 1.00 29.58 670 SER A N 1
ATOM 5173 C CA . SER A 1 670 ? 26.487 -21.760 22.049 1.00 29.58 670 SER A CA 1
ATOM 5174 C C . SER A 1 670 ? 26.508 -20.676 20.965 1.00 29.58 670 SER A C 1
ATOM 5176 O O . SER A 1 670 ? 25.714 -19.745 21.015 1.00 29.58 670 SER A O 1
ATOM 5178 N N . GLU A 1 671 ? 27.391 -20.807 19.966 1.00 31.95 671 GLU A N 1
ATOM 5179 C CA . GLU A 1 671 ? 27.495 -19.956 18.757 1.00 31.95 671 GLU A CA 1
ATOM 5180 C C . GLU A 1 671 ? 26.287 -20.092 17.792 1.00 31.95 671 GLU A C 1
ATOM 5182 O O . GLU A 1 671 ? 26.387 -19.822 16.596 1.00 31.95 671 GLU A O 1
ATOM 5187 N N . LEU A 1 672 ? 25.127 -20.517 18.293 1.00 33.38 672 LEU A N 1
ATOM 5188 C CA . LEU A 1 672 ? 23.877 -20.619 17.548 1.00 33.38 672 LEU A CA 1
ATOM 5189 C C . LEU A 1 672 ? 22.953 -19.480 17.987 1.00 33.38 672 LEU A C 1
ATOM 5191 O O . LEU A 1 672 ? 22.669 -19.322 19.173 1.00 33.38 672 LEU A O 1
ATOM 5195 N N . LEU A 1 673 ? 22.507 -18.672 17.019 1.00 36.19 673 LEU A N 1
ATOM 5196 C CA . LEU A 1 673 ? 21.528 -17.602 17.231 1.00 36.19 673 LEU A CA 1
ATOM 5197 C C . LEU A 1 673 ? 20.314 -18.158 18.005 1.00 36.19 673 LEU A C 1
ATOM 5199 O O . LEU A 1 673 ? 19.834 -19.233 17.641 1.00 36.19 673 LEU A O 1
ATOM 5203 N N . PRO A 1 674 ? 19.809 -17.465 19.046 1.00 42.91 674 PRO A N 1
ATOM 5204 C CA . PRO A 1 674 ? 18.659 -17.941 19.808 1.00 42.91 674 PRO A CA 1
ATOM 5205 C C . PRO A 1 674 ? 17.471 -18.158 18.867 1.00 42.91 674 PRO A C 1
ATOM 5207 O O . PRO A 1 674 ? 17.158 -17.277 18.059 1.00 42.91 674 PRO A O 1
ATOM 5210 N N . GLU A 1 675 ? 16.819 -19.324 18.953 1.00 46.72 675 GLU A N 1
ATOM 5211 C CA . GLU A 1 675 ? 15.598 -19.564 18.187 1.00 46.72 675 GLU A CA 1
ATOM 5212 C C . GLU A 1 675 ? 14.578 -18.468 18.532 1.00 46.72 675 GLU A C 1
ATOM 5214 O O . GLU A 1 675 ? 14.333 -18.200 19.714 1.00 46.72 675 GLU A O 1
ATOM 5219 N N . PRO A 1 676 ? 14.006 -17.782 17.528 1.00 54.09 676 PRO A N 1
ATOM 5220 C CA . PRO A 1 676 ? 13.108 -16.679 17.800 1.00 54.09 676 PRO A CA 1
ATOM 5221 C C . PRO A 1 676 ? 11.862 -17.158 18.562 1.00 54.09 676 PRO A C 1
ATOM 5223 O O . PRO A 1 676 ? 11.448 -18.312 18.414 1.00 54.09 676 PRO A O 1
ATOM 5226 N N . PRO A 1 677 ? 11.207 -16.272 19.326 1.00 63.72 677 PRO A N 1
ATOM 5227 C CA . PRO A 1 677 ? 9.963 -16.588 20.017 1.00 63.72 677 PRO A CA 1
ATOM 5228 C C . PRO A 1 677 ? 8.839 -16.995 19.051 1.00 63.72 677 PRO A C 1
ATOM 5230 O O . PRO A 1 677 ? 8.658 -16.384 17.988 1.00 63.72 677 PRO A O 1
ATOM 5233 N N . THR A 1 678 ? 8.057 -18.018 19.401 1.00 72.25 678 THR A N 1
ATOM 5234 C CA . THR A 1 678 ? 6.839 -18.382 18.664 1.00 72.25 678 THR A CA 1
ATOM 5235 C C . THR A 1 678 ? 5.698 -17.455 19.075 1.00 72.25 678 THR A C 1
ATOM 5237 O O . THR A 1 678 ? 5.329 -17.356 20.243 1.00 72.25 678 THR A O 1
ATOM 5240 N N . ILE A 1 679 ? 5.141 -16.738 18.099 1.00 83.38 679 ILE A N 1
ATOM 5241 C CA . ILE A 1 679 ? 4.019 -15.822 18.316 1.00 83.38 679 ILE A CA 1
ATOM 5242 C C . ILE A 1 679 ? 2.729 -16.559 17.921 1.00 83.38 679 ILE A C 1
ATOM 5244 O O . ILE A 1 679 ? 2.673 -17.085 16.804 1.00 83.38 679 ILE A O 1
ATOM 5248 N N . PRO A 1 680 ? 1.702 -16.626 18.789 1.00 86.88 680 PRO A N 1
ATOM 5249 C CA . PRO A 1 680 ? 0.423 -17.242 18.463 1.00 86.88 680 PRO A CA 1
ATOM 5250 C C . PRO A 1 680 ? -0.370 -16.379 17.479 1.00 86.88 680 PRO A C 1
ATOM 5252 O O . PRO A 1 680 ? -0.115 -15.185 17.306 1.00 86.88 680 PRO A O 1
ATOM 5255 N N . ASN A 1 681 ? -1.370 -16.984 16.842 1.00 90.44 681 ASN A N 1
ATOM 5256 C CA . ASN A 1 681 ? -2.308 -16.238 16.010 1.00 90.44 681 ASN A CA 1
ATOM 5257 C C . ASN A 1 681 ? -3.102 -15.251 16.869 1.00 90.44 681 ASN A C 1
ATOM 5259 O O . ASN A 1 681 ? -3.509 -15.569 17.987 1.00 90.44 681 ASN A O 1
ATOM 5263 N N . MET A 1 682 ? -3.308 -14.050 16.338 1.00 90.19 682 MET A N 1
ATOM 5264 C CA . MET A 1 682 ? -3.970 -12.963 17.047 1.00 90.19 682 MET A CA 1
ATOM 5265 C C . MET A 1 682 ? -5.327 -12.676 16.422 1.00 90.19 682 MET A C 1
ATOM 5267 O O . MET A 1 682 ? -5.405 -12.319 15.248 1.00 90.19 682 MET A O 1
ATOM 5271 N N . SER A 1 683 ? -6.368 -12.775 17.244 1.00 92.12 683 SER A N 1
ATOM 5272 C CA . SER A 1 683 ? -7.725 -12.363 16.903 1.00 92.12 683 SER A CA 1
ATOM 5273 C C . SER A 1 683 ? -7.961 -10.944 17.405 1.00 92.12 683 SER A C 1
ATOM 5275 O O . SER A 1 683 ? -7.897 -10.682 18.612 1.00 92.12 683 SER A O 1
ATOM 5277 N N . LEU A 1 684 ? -8.184 -10.004 16.491 1.00 93.56 684 LEU A N 1
ATOM 5278 C CA . LEU A 1 684 ? -8.446 -8.610 16.826 1.00 93.56 684 LEU A CA 1
ATOM 5279 C C . LEU A 1 684 ? -9.903 -8.278 16.544 1.00 93.56 684 LEU A C 1
ATOM 5281 O O . LEU A 1 684 ? -10.372 -8.465 15.429 1.00 93.56 684 LEU A O 1
ATOM 5285 N N . ARG A 1 685 ? -10.586 -7.694 17.530 1.00 94.19 685 ARG A N 1
ATOM 5286 C CA . ARG A 1 685 ? -11.935 -7.134 17.389 1.00 94.19 685 ARG A CA 1
ATOM 5287 C C . ARG A 1 685 ? -11.875 -5.631 17.632 1.00 94.19 685 ARG A C 1
ATOM 5289 O O . ARG A 1 685 ? -11.433 -5.194 18.697 1.00 94.19 685 ARG A O 1
ATOM 5296 N N . MET A 1 686 ? -12.287 -4.840 16.646 1.00 95.06 686 MET A N 1
ATOM 5297 C CA . MET A 1 686 ? -12.165 -3.383 16.685 1.00 95.06 686 MET A CA 1
ATOM 5298 C C . MET A 1 686 ? -13.339 -2.663 16.033 1.00 95.06 686 MET A C 1
ATOM 5300 O O . MET A 1 686 ? -14.027 -3.192 15.169 1.00 95.06 686 MET A O 1
ATOM 5304 N N . LEU A 1 687 ? -13.561 -1.420 16.448 1.00 95.88 687 LEU A N 1
ATOM 5305 C CA . LEU A 1 687 ? -14.519 -0.509 15.839 1.00 95.88 687 LEU A CA 1
ATOM 5306 C C . LEU A 1 687 ? -13.827 0.385 14.820 1.00 95.88 687 LEU A C 1
ATOM 5308 O O . LEU A 1 687 ? -12.935 1.160 15.172 1.00 95.88 687 LEU A O 1
ATOM 5312 N N . ARG A 1 688 ? -14.298 0.342 13.577 1.00 93.12 688 ARG A N 1
ATOM 5313 C CA . ARG A 1 688 ? -13.822 1.206 12.501 1.00 93.12 688 ARG A CA 1
ATOM 5314 C C . ARG A 1 688 ? -14.716 2.430 12.369 1.00 93.12 688 ARG A C 1
ATOM 5316 O O . ARG A 1 688 ? -15.913 2.322 12.098 1.00 93.12 688 ARG A O 1
ATOM 5323 N N . VAL A 1 689 ? -14.126 3.612 12.500 1.00 91.12 689 VAL A N 1
ATOM 5324 C CA . VAL A 1 689 ? -14.809 4.891 12.287 1.00 91.12 689 VAL A CA 1
ATOM 5325 C C . VAL A 1 689 ? -14.194 5.559 11.057 1.00 91.12 689 VAL A C 1
ATOM 5327 O O . VAL A 1 689 ? -13.078 6.069 11.138 1.00 91.12 689 VAL A O 1
ATOM 5330 N N . PRO A 1 690 ? -14.888 5.574 9.904 1.00 83.50 690 PRO A N 1
ATOM 5331 C CA . PRO A 1 690 ? -14.295 6.026 8.647 1.00 83.50 690 PRO A CA 1
ATOM 5332 C C . PRO A 1 690 ? -14.000 7.533 8.608 1.00 83.50 690 PRO A C 1
ATOM 5334 O O . PRO A 1 690 ? -13.116 7.947 7.863 1.00 83.50 690 PRO A O 1
ATOM 5337 N N . ILE A 1 691 ? -14.759 8.344 9.353 1.00 83.88 691 ILE A N 1
ATOM 5338 C CA . ILE A 1 691 ? -14.643 9.810 9.392 1.00 83.88 691 ILE A CA 1
ATOM 5339 C C . ILE A 1 691 ? -14.974 10.282 10.820 1.00 83.88 691 ILE A C 1
ATOM 5341 O O . ILE A 1 691 ? -15.970 9.813 11.376 1.00 83.88 691 ILE A O 1
ATOM 5345 N N . PRO A 1 692 ? -14.210 11.210 11.427 1.00 86.69 692 PRO A N 1
ATOM 5346 C CA . PRO A 1 692 ? -14.463 11.682 12.791 1.00 86.69 692 PRO A CA 1
ATOM 5347 C C . PRO A 1 692 ? -15.729 12.546 12.930 1.00 86.69 692 PRO A C 1
ATOM 5349 O O . PRO A 1 692 ? -16.222 12.719 14.041 1.00 86.69 692 PRO A O 1
ATOM 5352 N N . ASP A 1 693 ? -16.287 13.059 11.831 1.00 85.12 693 ASP A N 1
ATOM 5353 C CA . ASP A 1 693 ? -17.448 13.963 11.805 1.00 85.12 693 ASP A CA 1
ATOM 5354 C C . ASP A 1 693 ? -18.688 13.413 12.516 1.00 85.12 693 ASP A C 1
ATOM 5356 O O . ASP A 1 693 ? -19.484 14.181 13.060 1.00 85.12 693 ASP A O 1
ATOM 5360 N N . ILE A 1 694 ? -18.843 12.086 12.514 1.00 85.06 694 ILE A N 1
ATOM 5361 C CA . ILE A 1 694 ? -19.961 11.385 13.151 1.00 85.06 694 ILE A CA 1
ATOM 5362 C C . ILE A 1 694 ? -19.749 11.176 14.656 1.00 85.06 694 ILE A C 1
ATOM 5364 O O . ILE A 1 694 ? -20.619 10.634 15.333 1.00 85.06 694 ILE A O 1
ATOM 5368 N N . LEU A 1 695 ? -18.606 11.558 15.215 1.00 90.38 695 LEU A N 1
ATOM 5369 C CA . LEU A 1 695 ? -18.336 11.358 16.632 1.00 90.38 695 LEU A CA 1
ATOM 5370 C C . LEU A 1 695 ? -18.991 12.441 17.481 1.00 90.38 695 LEU A C 1
ATOM 5372 O O . LEU A 1 695 ? -19.048 13.621 17.123 1.00 90.38 695 LEU A O 1
ATOM 5376 N N . VAL A 1 696 ? -19.416 12.030 18.670 1.00 90.62 696 VAL A N 1
ATOM 5377 C CA . VAL A 1 696 ? -19.770 12.940 19.757 1.00 90.62 696 VAL A CA 1
ATOM 5378 C C . VAL A 1 696 ? -18.769 12.717 20.872 1.00 90.62 696 VAL A C 1
ATOM 5380 O O . VAL A 1 696 ? -18.661 11.613 21.401 1.00 90.62 696 VAL A O 1
ATOM 5383 N N . VAL A 1 697 ? -18.033 13.766 21.224 1.00 92.38 697 VAL A N 1
ATOM 5384 C CA . VAL A 1 697 ? -16.989 13.712 22.245 1.00 92.38 697 VAL A CA 1
ATOM 5385 C C . VAL A 1 697 ? -17.381 14.617 23.398 1.00 92.38 697 VAL A C 1
ATOM 5387 O O . VAL A 1 697 ? -17.654 15.801 23.210 1.00 92.38 697 VAL A O 1
ATOM 5390 N N . ASN A 1 698 ? -17.463 14.046 24.600 1.00 90.94 698 ASN A N 1
ATOM 5391 C CA . ASN A 1 698 ? -17.915 14.731 25.814 1.00 90.94 698 ASN A CA 1
ATOM 5392 C C . ASN A 1 698 ? -19.259 15.471 25.620 1.00 90.94 698 ASN A C 1
ATOM 5394 O O . ASN A 1 698 ? -19.467 16.572 26.136 1.00 90.94 698 ASN A O 1
ATOM 5398 N N . GLY A 1 699 ? -20.163 14.872 24.838 1.00 82.75 699 GLY A N 1
ATOM 5399 C CA . GLY A 1 699 ? -21.492 15.412 24.544 1.00 82.75 699 GLY A CA 1
ATOM 5400 C C . GLY A 1 699 ? -21.545 16.481 23.459 1.00 82.75 699 GLY A C 1
ATOM 5401 O O . GLY A 1 699 ? -22.611 17.052 23.240 1.00 82.75 699 GLY A O 1
ATOM 5402 N N . GLN A 1 700 ? -20.428 16.770 22.788 1.00 84.44 700 GLN A N 1
ATOM 5403 C CA . GLN A 1 700 ? -20.363 17.739 21.696 1.00 84.44 700 GLN A CA 1
ATOM 5404 C C . GLN A 1 700 ? -20.077 17.030 20.365 1.00 84.44 700 GLN A C 1
ATOM 5406 O O . GLN A 1 700 ? -19.147 16.223 20.302 1.00 84.44 700 GLN A O 1
ATOM 5411 N N . PRO A 1 701 ? -20.848 17.301 19.296 1.00 84.62 701 PRO A N 1
ATOM 5412 C CA . PRO A 1 701 ? -20.544 16.768 17.974 1.00 84.62 701 PRO A CA 1
ATOM 5413 C C . PRO A 1 701 ? -19.244 17.384 17.448 1.00 84.62 701 PRO A C 1
ATOM 5415 O O . PRO A 1 701 ? -19.040 18.596 17.540 1.00 84.62 701 PRO A O 1
ATOM 5418 N N . VAL A 1 702 ? -18.372 16.551 16.885 1.00 83.38 702 VAL A N 1
ATOM 5419 C CA . VAL A 1 702 ? -17.064 16.984 16.370 1.00 83.38 702 VAL A CA 1
ATOM 5420 C C . VAL A 1 702 ? -17.206 17.741 15.044 1.00 83.38 702 VAL A C 1
ATOM 5422 O O . VAL A 1 702 ? -16.577 18.788 14.847 1.00 83.38 702 VAL A O 1
ATOM 5425 N N . GLY A 1 703 ? -18.041 17.226 14.134 1.00 74.62 703 GLY A N 1
ATOM 5426 C CA . GLY A 1 703 ? -18.155 17.730 12.762 1.00 74.62 703 GLY A CA 1
ATOM 5427 C C . GLY A 1 703 ? -16.828 17.656 11.995 1.00 74.62 703 GLY A C 1
ATOM 5428 O O . GLY A 1 703 ? -15.909 16.947 12.390 1.00 74.62 703 GLY A O 1
ATOM 5429 N N . SER A 1 704 ? -16.684 18.447 10.933 1.00 78.69 704 SER A N 1
ATOM 5430 C CA . SER A 1 704 ? -15.519 18.397 10.032 1.00 78.69 704 SER A CA 1
ATOM 5431 C C . SER A 1 704 ? -14.213 18.954 10.614 1.00 78.69 704 SER A C 1
ATOM 5433 O O . SER A 1 704 ? -13.234 19.112 9.891 1.00 78.69 704 SER A O 1
ATOM 5435 N N . SER A 1 705 ? -14.186 19.308 11.902 1.00 78.19 705 SER A N 1
ATOM 5436 C CA . SER A 1 705 ? -13.063 20.014 12.532 1.00 78.19 705 SER A CA 1
ATOM 5437 C C . SER A 1 705 ? -11.814 19.152 12.725 1.00 78.19 705 SER A C 1
ATOM 5439 O O . SER A 1 705 ? -10.715 19.693 12.838 1.00 78.19 705 SER A O 1
ATOM 5441 N N . TRP A 1 706 ? -11.973 17.827 12.768 1.00 84.75 706 TRP A N 1
ATOM 5442 C CA . TRP A 1 706 ? -10.872 16.872 12.934 1.00 84.75 706 TRP A CA 1
ATOM 5443 C C . TRP A 1 706 ? -10.501 16.130 11.654 1.00 84.75 706 TRP A C 1
ATOM 5445 O O . TRP A 1 706 ? -9.479 15.443 11.626 1.00 84.75 706 TRP A O 1
ATOM 5455 N N . THR A 1 707 ? -11.307 16.280 10.606 1.00 81.88 707 THR A N 1
ATOM 5456 C CA . THR A 1 707 ? -11.074 15.630 9.322 1.00 81.88 707 THR A CA 1
ATOM 5457 C C . THR A 1 707 ? -9.895 16.284 8.614 1.00 81.88 707 THR A C 1
ATOM 5459 O O . THR A 1 707 ? -9.891 17.491 8.366 1.00 81.88 707 THR A O 1
ATOM 5462 N N . ALA A 1 708 ? -8.879 15.486 8.296 1.00 72.19 708 ALA A N 1
ATOM 5463 C CA . ALA A 1 708 ? -7.736 15.944 7.521 1.00 72.19 708 ALA A CA 1
ATOM 5464 C C . ALA A 1 708 ? -7.955 15.739 6.025 1.00 72.19 708 ALA A C 1
ATOM 5466 O O . ALA A 1 708 ? -8.621 14.802 5.595 1.00 72.19 708 ALA A O 1
ATOM 5467 N N . ALA A 1 709 ? -7.338 16.603 5.220 1.00 63.75 709 ALA A N 1
ATOM 5468 C CA . ALA A 1 709 ? -7.061 16.252 3.838 1.00 63.75 709 ALA A CA 1
ATOM 5469 C C . ALA A 1 709 ? -5.865 15.283 3.836 1.00 63.75 709 ALA A C 1
ATOM 5471 O O . ALA A 1 709 ? -4.839 15.598 4.452 1.00 63.75 709 ALA A O 1
ATOM 5472 N N . PRO A 1 710 ? -5.964 14.119 3.180 1.00 61.00 710 PRO A N 1
ATOM 5473 C CA . PRO A 1 710 ? -4.844 13.200 3.096 1.00 61.00 710 PRO A CA 1
ATOM 5474 C C . PRO A 1 710 ? -3.671 13.865 2.382 1.00 61.00 710 PRO A C 1
ATOM 5476 O O . PRO A 1 710 ? -3.803 14.398 1.281 1.00 61.00 710 PRO A O 1
ATOM 5479 N N . ILE A 1 711 ? -2.501 13.817 3.013 1.00 55.72 711 ILE A N 1
ATOM 5480 C CA . ILE A 1 711 ? -1.254 14.222 2.380 1.00 55.72 711 ILE A CA 1
ATOM 5481 C C . ILE A 1 711 ? -0.669 12.972 1.723 1.00 55.72 711 ILE A C 1
ATOM 5483 O O . ILE A 1 711 ? -0.137 12.090 2.391 1.00 55.72 711 ILE A O 1
ATOM 5487 N N . LEU A 1 712 ? -0.764 12.908 0.399 1.00 55.41 712 LEU A N 1
ATOM 5488 C CA . LEU A 1 712 ? -0.286 11.816 -0.455 1.00 55.41 712 LEU A CA 1
ATOM 5489 C C . LEU A 1 712 ? 1.253 11.733 -0.558 1.00 55.41 712 LEU A C 1
ATOM 5491 O O . LEU A 1 712 ? 1.791 11.417 -1.610 1.00 55.41 712 LEU A O 1
ATOM 5495 N N . LYS A 1 713 ? 1.989 12.018 0.522 1.00 49.56 713 LYS A N 1
ATOM 5496 C CA . LYS A 1 713 ? 3.464 11.973 0.518 1.00 49.56 713 LYS A CA 1
ATOM 5497 C C . LYS A 1 713 ? 4.024 10.554 0.391 1.00 49.56 713 LYS A C 1
ATOM 5499 O O . LYS A 1 713 ? 5.151 10.400 -0.056 1.00 49.56 713 LYS A O 1
ATOM 5504 N N . HIS A 1 714 ? 3.244 9.543 0.783 1.00 45.44 714 HIS A N 1
ATOM 5505 C CA . HIS A 1 714 ? 3.710 8.158 0.957 1.00 45.44 714 HIS A CA 1
ATOM 5506 C C . HIS A 1 714 ? 3.187 7.167 -0.087 1.00 45.44 714 HIS A C 1
ATOM 5508 O O . HIS A 1 714 ? 3.526 5.988 -0.024 1.00 45.44 714 HIS A O 1
ATOM 5514 N N . ILE A 1 715 ? 2.352 7.608 -1.035 1.00 52.16 715 ILE A N 1
ATOM 5515 C CA . ILE A 1 715 ? 2.017 6.769 -2.191 1.00 52.16 715 ILE A CA 1
ATOM 5516 C C . ILE A 1 715 ? 3.135 6.964 -3.192 1.00 52.16 715 ILE A C 1
ATOM 5518 O O . ILE A 1 715 ? 3.259 8.029 -3.789 1.00 52.16 715 ILE A O 1
ATOM 5522 N N . PHE A 1 716 ? 3.972 5.946 -3.356 1.00 55.38 716 PHE A N 1
ATOM 5523 C CA . PHE A 1 716 ? 5.011 6.006 -4.367 1.00 55.38 716 PHE A CA 1
ATOM 5524 C C . PHE A 1 716 ? 4.348 5.941 -5.736 1.00 55.38 716 PHE A C 1
ATOM 5526 O O . PHE A 1 716 ? 3.711 4.949 -6.101 1.00 55.38 716 PHE A O 1
ATOM 5533 N N . PHE A 1 717 ? 4.484 7.026 -6.492 1.00 53.31 717 PHE A N 1
ATOM 5534 C CA . PHE A 1 717 ? 4.023 7.081 -7.870 1.00 53.31 717 PHE A CA 1
ATOM 5535 C C . PHE A 1 717 ? 5.128 6.774 -8.873 1.00 53.31 717 PHE A C 1
ATOM 5537 O O . PHE A 1 717 ? 4.901 6.987 -10.050 1.00 53.31 717 PHE A O 1
ATOM 5544 N N . THR A 1 718 ? 6.320 6.345 -8.469 1.00 36.78 718 THR A N 1
ATOM 5545 C CA . THR A 1 718 ? 7.452 6.212 -9.394 1.00 36.78 718 THR A CA 1
ATOM 5546 C C . THR A 1 718 ? 7.494 4.865 -10.106 1.00 36.78 718 THR A C 1
ATOM 5548 O O . THR A 1 718 ? 7.107 3.824 -9.568 1.00 36.78 718 THR A O 1
ATOM 5551 N N . ALA A 1 719 ? 7.971 4.921 -11.351 1.00 35.38 719 ALA A N 1
ATOM 5552 C CA . ALA A 1 719 ? 8.703 3.826 -11.955 1.00 35.38 719 ALA A CA 1
ATOM 5553 C C . ALA A 1 719 ? 10.081 3.841 -11.291 1.00 35.38 719 ALA A C 1
ATOM 5555 O O . ALA A 1 719 ? 10.766 4.858 -11.379 1.00 35.38 719 ALA A O 1
ATOM 5556 N N . VAL A 1 720 ? 10.395 2.739 -10.606 1.00 31.00 720 VAL A N 1
ATOM 5557 C CA . VAL A 1 720 ? 11.706 2.377 -10.043 1.00 31.00 720 VAL A CA 1
ATOM 5558 C C . VAL A 1 720 ? 12.343 3.483 -9.212 1.00 31.00 720 VAL A C 1
ATOM 5560 O O . VAL A 1 720 ? 13.192 4.250 -9.719 1.00 31.00 720 VAL A O 1
#

Radius of gyration: 32.09 Å; chains: 1; bounding box: 86×67×102 Å

InterPro domains:
  IPR011990 Tetratricopeptide-like helical domain superfamily [G3DSA:1.25.40.10] (5-198)
  IPR011990 Tetratricopeptide-like helical domain superfamily [G3DSA:1.25.40.10] (216-311)
  IPR011990 Tetratricopeptide-like helical domain superfamily [G3DSA:1.25.40.10] (328-416)
  IPR011990 Tetratricopeptide-like helical domain superfamily [SSF48452] (130-295)
  IPR013105 Tetratricopeptide repeat 2 [PF07719] (146-176)
  IPR019734 Tetratricopeptide repeat [PS50005] (146-179)
  IPR019734 Tetratricopeptide repeat [SM00028] (146-179)
  IPR019734 Tetratricopeptide repeat [SM00028] (360-393)
  IPR032076 Tetratricopeptide repeat protein 5, OB fold domain [PF16669] (549-625)
  IPR038645 TTC5, OB fold domain superfamily [G3DSA:2.40.50.550] (525-714)

Foldseek 3Di:
DVLVVLLVVLLVVLVVLLVVLLCCLLCLCVVLCVVLVLLDPVCPCVQDLVSLVVLLVVLLVSLVCSLVVSVVSLVVSVVSLVVCVVSCPPPALQSLLSSLLSQLSSLLSDQLVSNDDVPDPDPSLVSLVSSLVSLVSSCVSPVLDLSSLQSNLQSCVVVVNLVVSLVSLVSSLVSVVVVLVVVVVVPPDDDPVNPAPVPPPDDDDDPDDPDDDPDDSDDVSNLSSLLSNLLSLLVDDFPVVVVVPPDDDDDDDDDDDDPDPDPGSLVSSLVSLVVSCRSPVLALSSLLSNLLSLLSVLQQVLADDDPDDDDDDDDDDDDDDDDDDDDDPPPDDDPSSVSLVSSLVSLVSSSVDVSSLLALLSLQSNLVSCVLVVVNQSNLSSLLSSCSSPVVDCLSLLLNVLSLQLQLVVVLVQVVLVCLQVLNDDDDDDDDDPCPVVSSVVSVVSNVVLCVLLVLQQLVVVLVVLVVVVVVVVVVDPDDDDDPQPSPPPDDPVSVVSVCLQAALLADHDPDDVVSVCLQVVDDPDPDDDDDDDPDDDPDDPRDPDHADEDEPVRDDAFWQASHKYKWFFADWGRDSDQQWTWTWTAHNVRNIAIEIAGQFHPPDDDDHSKMKMAHRWHKHKHKHAQSSSQSSVSSCVSSPVPPPVVVVSVVSCVVVVQWDPPDDPDVPDPDDPDDIRHHMDIHMHTYHHHQQRMQISNYGPHCVGGDSDDPPSSNSDDD